Protein AF-A0A8W8ILX0-F1 (afdb_monomer_lite)

Radius of gyration: 25.98 Å; chains: 1; bounding box: 82×46×65 Å

Foldseek 3Di:
DDDDDDDDDDDDPPPDPPPLQLPFDPPDPQWTKGWAAFDDPQDRGQIWIWIWGHLDVVDTDTDIGGAVPSVLVSLLVVLLVLLVCVLVLVPPPQDLVCLVVSLVSNVVSLVVVCVVCVVPDDPLVVLNVQLCVLNPDPVLVVQSNVVSNDDRPDDRDPVNSVSSVVNSVSSVVNVCVRHRDDDDDDVVNVVVVVVVSVVVSVVCVVVVVVVVVCLQPDAACVVCCVVQPQWDWKWKAWLLVRDIDIHDLDDPVDPDCNVVSVVVVVVLVVLVVVVLVCVLQQHQWDWDDDPFKIKIKHKFKDFPQREGDDFPAGDGNPQFVFGDDSSRSVRVQSVCCRRCVPDDRPRMIMMMMITMGTRPDDPVSVVVSVVVVVVVVCVVVVNDGDPDPD

pLDDT: mean 79.93, std 17.2, range [23.55, 95.94]

Sequence (390 aa):
DMPSIQRSSSPLPKGEPIQPVSPVIRSSPDHIRQTAFLSTQLCNFYPYQLDFVQIFPGMVIVLLSEIPRANHASSLCQLLRLLTDLLSGQKSQVQRVQGHVLYDLINTLLVKLATAMKKAKGNIERILEDIRRRWDNAEFKSSLLSYLEQGAGTEIPPGAERSLTGLHRKVKELFLHLYLYPYDIPPAVSQAMTSICEKAKVKLFDYKDYLSVKSQRNIVMTSYLDAFPGLVHFIYIDRRTNQLTAPSLNITDEGENHDATQFLKDKIWNMTCWMYGKLAEGVTVATAREGDYHYSYFMWFTDYQGAPKQIQEAYQEGDVSIPPGILSGQFYSSLKRHCFPNCLPGSVNCYELIMMHVGLVNVQYIFTHRQMLAKQFFEASGDTQMNLVL

InterPro domains:
  IPR026053 BLOC-3 complex member HPS1 [PTHR12761] (27-380)
  IPR043970 FUZ/MON1/HPS1, third Longin domain [PF19038] (230-376)

Secondary structure (DSSP, 8-state):
---------PPP------------EEEETTEEEEEEEE--SS-TTEEEEEEEEEEETTEEEEEEEEPTTGGGHHHHHHHHHHHHHHHTT---S--HHHHHHHHHHHHHHHHHHHHHTTT--THHHHHHHHHHHHHT-HHHHHHHHHHHHS-TTPPPPHHHHHHHHHHHHHHHHHHIIIIIS--PPPHHHHHHHHHHHHHHHHHHGGGHHHHHHHHHHSSBTHHHHTTSTTEEEEEEEETTTTEEE--B-----STTSHHHHHHHHHHHHHHHHHHHHHHHTT-SEEEEEETTEEEEEEEEEEETT--EE--SS---TTTSSS--STT-THHHHHHHHHH-TTSPTTSEEEEEEEEEEETTS-HHHHHHHHHHHHHHHHHHHT--------

Structure (mmCIF, N/CA/C/O backbone):
data_AF-A0A8W8ILX0-F1
#
_entry.id   AF-A0A8W8ILX0-F1
#
loop_
_atom_site.group_PDB
_atom_site.id
_atom_site.type_symbol
_atom_site.label_atom_id
_atom_site.label_alt_id
_atom_site.label_comp_id
_atom_site.label_asym_id
_atom_site.label_entity_id
_atom_site.label_seq_id
_atom_site.pdbx_PDB_ins_code
_atom_site.Cartn_x
_atom_site.Cartn_y
_atom_site.Cartn_z
_atom_site.occupancy
_atom_site.B_iso_or_equiv
_atom_site.auth_seq_id
_atom_site.auth_comp_id
_atom_site.auth_asym_id
_atom_site.auth_atom_id
_atom_site.pdbx_PDB_model_num
ATOM 1 N N . ASP A 1 1 ? -49.178 11.437 -29.931 1.00 36.59 1 ASP A N 1
ATOM 2 C CA . ASP A 1 1 ? -47.709 11.419 -30.049 1.00 36.59 1 ASP A CA 1
ATOM 3 C C . ASP A 1 1 ? -47.086 12.519 -29.215 1.00 36.59 1 ASP A C 1
ATOM 5 O O . ASP A 1 1 ? -47.164 13.689 -29.564 1.00 36.59 1 ASP A O 1
ATOM 9 N N . MET A 1 2 ? -46.574 12.140 -28.042 1.00 24.56 2 MET A N 1
ATOM 10 C CA . MET A 1 2 ? -45.871 13.028 -27.114 1.00 24.56 2 MET A CA 1
ATOM 11 C C . MET A 1 2 ? -44.360 12.763 -27.169 1.00 24.56 2 MET A C 1
ATOM 13 O O . MET A 1 2 ? -43.961 11.613 -27.354 1.00 24.56 2 MET A O 1
ATOM 17 N N . PRO A 1 3 ? -43.517 13.797 -26.999 1.00 27.41 3 PRO A N 1
ATOM 18 C CA . PRO A 1 3 ? -42.076 13.691 -27.173 1.00 27.41 3 PRO A CA 1
ATOM 19 C C . PRO A 1 3 ? -41.409 13.108 -25.919 1.00 27.41 3 PRO A C 1
ATOM 21 O O . PRO A 1 3 ? -41.603 13.587 -24.801 1.00 27.41 3 PRO A O 1
ATOM 24 N N . SER A 1 4 ? -40.589 12.076 -26.106 1.00 26.98 4 SER A N 1
ATOM 25 C CA . SER A 1 4 ? -39.771 11.460 -25.060 1.00 26.98 4 SER A CA 1
ATOM 26 C C . SER A 1 4 ? -38.468 12.238 -24.854 1.00 26.98 4 SER A C 1
ATOM 28 O O . SER A 1 4 ? -37.566 12.220 -25.690 1.00 26.98 4 SER A O 1
ATOM 30 N N . ILE A 1 5 ? -38.394 12.914 -23.710 1.00 27.14 5 ILE A N 1
ATOM 31 C CA . ILE A 1 5 ? -37.255 13.667 -23.180 1.00 27.14 5 ILE A CA 1
ATOM 32 C C . ILE A 1 5 ? -36.115 12.699 -22.816 1.00 27.14 5 ILE A C 1
ATOM 34 O O . ILE A 1 5 ? -36.234 11.924 -21.866 1.00 27.14 5 ILE A O 1
ATOM 38 N N . GLN A 1 6 ? -34.988 12.766 -23.532 1.00 27.55 6 GLN A N 1
ATOM 39 C CA . GLN A 1 6 ? -33.720 12.187 -23.078 1.00 27.55 6 GLN A CA 1
ATOM 40 C C . GLN A 1 6 ? -33.167 13.047 -21.933 1.00 27.55 6 GLN A C 1
ATOM 42 O O . GLN A 1 6 ? -32.741 14.183 -22.135 1.00 27.55 6 GLN A O 1
ATOM 47 N N . ARG A 1 7 ? -33.189 12.512 -20.708 1.00 25.69 7 ARG A N 1
ATOM 48 C CA . ARG A 1 7 ? -32.508 13.115 -19.557 1.00 25.69 7 ARG A CA 1
ATOM 49 C C . ARG A 1 7 ? -31.000 12.920 -19.702 1.00 25.69 7 ARG A C 1
ATOM 51 O O . ARG A 1 7 ? -30.495 11.818 -19.516 1.00 25.69 7 ARG A O 1
ATOM 58 N N . SER A 1 8 ? -30.289 14.007 -19.975 1.00 24.98 8 SER A N 1
ATOM 59 C CA . SER A 1 8 ? -28.849 14.126 -19.758 1.00 24.98 8 SER A CA 1
ATOM 60 C C . SER A 1 8 ? -28.568 14.158 -18.251 1.00 24.98 8 SER A C 1
ATOM 62 O O . SER A 1 8 ? -28.707 15.198 -17.607 1.00 24.98 8 SER A O 1
ATOM 64 N N . SER A 1 9 ? -28.200 13.022 -17.660 1.00 26.00 9 SER A N 1
ATOM 65 C CA . SER A 1 9 ? -27.645 12.997 -16.306 1.00 26.00 9 SER A CA 1
ATOM 66 C C . SER A 1 9 ? -26.160 13.346 -16.375 1.00 26.00 9 SER A C 1
ATOM 68 O O . SER A 1 9 ? -25.320 12.495 -16.660 1.00 26.00 9 SER A O 1
ATOM 70 N N . SER A 1 10 ? -25.840 14.613 -16.127 1.00 23.55 10 SER A N 1
ATOM 71 C CA . SER A 1 10 ? -24.492 15.047 -15.763 1.00 23.55 10 SER A CA 1
ATOM 72 C C . SER A 1 10 ? -24.034 14.284 -14.510 1.00 23.55 10 SER A C 1
ATOM 74 O O . SER A 1 10 ? -24.750 14.330 -13.504 1.00 23.55 10 SER A O 1
ATOM 76 N N . PRO A 1 11 ? -22.882 13.592 -14.515 1.00 27.67 11 PRO A N 1
ATOM 77 C CA . PRO A 1 11 ? -22.354 13.020 -13.289 1.00 27.67 11 PRO A CA 1
ATOM 78 C C . PRO A 1 11 ? -21.883 14.164 -12.385 1.00 27.67 11 PRO A C 1
ATOM 80 O O . PRO A 1 11 ? -21.065 14.993 -12.782 1.00 27.67 11 PRO A O 1
ATOM 83 N N . LEU A 1 12 ? -22.435 14.215 -11.171 1.00 26.41 12 LEU A N 1
ATOM 84 C CA . LEU A 1 12 ? -21.893 15.008 -10.068 1.00 26.41 12 LEU A CA 1
ATOM 85 C C . LEU A 1 12 ? -20.387 14.721 -9.930 1.00 26.41 12 LEU A C 1
ATOM 87 O O . LEU A 1 12 ? -19.988 13.562 -10.099 1.00 26.41 12 LEU A O 1
ATOM 91 N N . PRO A 1 13 ? -19.550 15.721 -9.599 1.00 26.25 13 PRO A N 1
ATOM 92 C CA . PRO A 1 13 ? -18.150 15.468 -9.306 1.00 26.25 13 PRO A CA 1
ATOM 93 C C . PRO A 1 13 ? -18.093 14.546 -8.086 1.00 26.25 13 PRO A C 1
ATOM 95 O O . PRO A 1 13 ? -18.409 14.950 -6.966 1.00 26.25 13 PRO A O 1
ATOM 98 N N . LYS A 1 14 ? -17.748 13.274 -8.314 1.00 30.78 14 LYS A N 1
ATOM 99 C CA . LYS A 1 14 ? -17.349 12.365 -7.243 1.00 30.78 14 LYS A CA 1
ATOM 100 C C . LYS A 1 14 ? -16.154 13.033 -6.572 1.00 30.78 14 LYS A C 1
ATOM 102 O O . LYS A 1 14 ? -15.151 13.275 -7.240 1.00 30.78 14 LYS A O 1
ATOM 107 N N . GLY A 1 15 ? -16.313 13.409 -5.303 1.00 28.80 15 GLY A N 1
ATOM 108 C CA . GLY A 1 15 ? -15.232 13.986 -4.515 1.00 28.80 15 GLY A CA 1
ATOM 109 C C . GLY A 1 15 ? -13.991 13.115 -4.647 1.00 28.80 15 GLY A C 1
ATOM 110 O O . GLY A 1 15 ? -14.102 11.886 -4.651 1.00 28.80 15 GLY A O 1
ATOM 111 N N . GLU A 1 16 ? -12.836 13.754 -4.818 1.00 26.38 16 GLU A N 1
ATOM 112 C CA . GLU A 1 16 ? -11.556 13.058 -4.838 1.00 26.38 16 GLU A CA 1
ATOM 113 C C . GLU A 1 16 ? -11.496 12.107 -3.636 1.00 26.38 16 GLU A C 1
ATOM 115 O O . GLU A 1 16 ? -11.811 12.524 -2.513 1.00 26.38 16 GLU A O 1
ATOM 120 N N . PRO A 1 17 ? -11.137 10.826 -3.832 1.00 29.30 17 PRO A N 1
ATOM 121 C CA . PRO A 1 17 ? -10.876 9.958 -2.704 1.00 29.30 17 PRO A CA 1
ATOM 122 C C . PRO A 1 17 ? -9.738 10.601 -1.915 1.00 29.30 17 PRO A C 1
ATOM 124 O O . PRO A 1 17 ? -8.612 10.696 -2.403 1.00 29.30 17 PRO A O 1
ATOM 127 N N . ILE A 1 18 ? -10.049 11.084 -0.709 1.00 31.19 18 ILE A N 1
ATOM 128 C CA . ILE A 1 18 ? -9.060 11.578 0.245 1.00 31.19 18 ILE A CA 1
ATOM 129 C C . ILE A 1 18 ? -8.119 10.405 0.506 1.00 31.19 18 ILE A C 1
ATOM 131 O O . ILE A 1 18 ? -8.436 9.495 1.275 1.00 31.19 18 ILE A O 1
ATOM 135 N N . GLN A 1 19 ? -6.981 10.397 -0.182 1.00 33.22 19 GLN A N 1
ATOM 136 C CA . GLN A 1 19 ? -5.931 9.430 0.066 1.00 33.22 19 GLN A CA 1
ATOM 137 C C . GLN A 1 19 ? -5.457 9.642 1.508 1.00 33.22 19 GLN A C 1
ATOM 139 O O . GLN A 1 19 ? -5.084 10.764 1.865 1.00 33.22 19 GLN A O 1
ATOM 144 N N . PRO A 1 20 ? -5.428 8.604 2.361 1.00 31.27 20 PRO A N 1
ATOM 145 C CA . PRO A 1 20 ? -4.656 8.663 3.586 1.00 31.27 20 PRO A CA 1
ATOM 146 C C . PRO A 1 20 ? -3.179 8.599 3.186 1.00 31.27 20 PRO A C 1
ATOM 148 O O . PRO A 1 20 ? -2.541 7.551 3.241 1.00 31.27 20 PRO A O 1
ATOM 151 N N . VAL A 1 21 ? -2.636 9.720 2.717 1.00 39.38 21 VAL A N 1
ATOM 152 C CA . VAL A 1 21 ? -1.199 9.866 2.527 1.00 39.38 21 VAL A CA 1
ATOM 153 C C . VAL A 1 21 ? -0.616 9.931 3.933 1.00 39.38 21 VAL A C 1
ATOM 155 O O . VAL A 1 21 ? -0.801 10.924 4.637 1.00 39.38 21 VAL A O 1
ATOM 158 N N . SER A 1 22 ? 0.047 8.859 4.381 1.00 42.22 22 SER A N 1
ATOM 159 C CA . SER A 1 22 ? 0.985 8.964 5.504 1.00 42.22 22 SER A CA 1
ATOM 160 C C . SER A 1 22 ? 1.888 10.161 5.198 1.00 42.22 22 SER A C 1
ATOM 162 O O . SER A 1 22 ? 2.511 10.146 4.132 1.00 42.22 22 SER A O 1
ATOM 164 N N . PRO A 1 23 ? 1.946 11.204 6.045 1.00 47.38 23 PRO A N 1
ATOM 165 C CA . PRO A 1 23 ? 2.722 12.391 5.729 1.00 47.38 23 PRO A CA 1
ATOM 166 C C . PRO A 1 23 ? 4.166 11.966 5.478 1.00 47.38 23 PRO A C 1
ATOM 168 O O . PRO A 1 23 ? 4.814 11.383 6.347 1.00 47.38 23 PRO A O 1
ATOM 171 N N . VAL A 1 24 ? 4.654 12.209 4.262 1.00 57.47 24 VAL A N 1
ATOM 172 C CA . VAL A 1 24 ? 6.070 12.044 3.955 1.00 57.47 24 VAL A CA 1
ATOM 173 C C . VAL A 1 24 ? 6.783 13.172 4.682 1.00 57.47 24 VAL A C 1
ATOM 175 O O . VAL A 1 24 ? 6.690 14.335 4.290 1.00 57.47 24 VAL A O 1
ATOM 178 N N . ILE A 1 25 ? 7.454 12.839 5.778 1.00 58.44 25 ILE A N 1
ATOM 179 C CA . ILE A 1 25 ? 8.213 13.819 6.547 1.00 58.44 25 ILE A CA 1
ATOM 180 C C . ILE A 1 25 ? 9.609 13.849 5.934 1.00 58.44 25 ILE A C 1
ATOM 182 O O . ILE A 1 25 ? 10.371 12.888 6.045 1.00 58.44 25 ILE A O 1
ATOM 186 N N . ARG A 1 26 ? 9.940 14.945 5.250 1.00 54.94 26 ARG A N 1
ATOM 187 C CA . ARG A 1 26 ? 11.317 15.216 4.828 1.00 54.94 26 ARG A CA 1
ATOM 188 C C . ARG A 1 26 ? 12.055 15.832 6.011 1.00 54.94 26 ARG A C 1
ATOM 190 O O . ARG A 1 26 ? 11.792 16.976 6.366 1.00 54.94 26 ARG A O 1
ATOM 197 N N . SER A 1 27 ? 12.937 15.064 6.641 1.00 57.72 27 SER A N 1
ATOM 198 C CA . SER A 1 27 ? 13.832 15.553 7.699 1.00 57.72 27 SER A CA 1
ATOM 199 C C . SER A 1 27 ? 15.049 16.274 7.111 1.00 57.72 27 SER A C 1
ATOM 201 O O . SER A 1 27 ? 15.563 17.205 7.725 1.00 57.72 27 SER A O 1
ATOM 203 N N . SER A 1 28 ? 15.493 15.876 5.916 1.00 62.16 28 SER A N 1
ATOM 204 C CA . SER A 1 28 ? 16.558 16.518 5.136 1.00 62.16 28 SER A CA 1
ATOM 205 C C . SER A 1 28 ? 16.405 16.149 3.643 1.00 62.16 28 SER A C 1
ATOM 207 O O . SER A 1 28 ? 15.599 15.270 3.327 1.00 62.16 28 SER A O 1
ATOM 209 N N . PRO A 1 29 ? 17.124 16.789 2.697 1.00 62.34 29 PRO A N 1
ATOM 210 C CA . PRO A 1 29 ? 17.085 16.385 1.284 1.00 62.34 29 PRO A CA 1
ATOM 211 C C . PRO A 1 29 ? 17.494 14.919 1.058 1.00 62.34 29 PRO A C 1
ATOM 213 O O . PRO A 1 29 ? 16.944 14.275 0.170 1.00 62.34 29 PRO A O 1
ATOM 216 N N . ASP A 1 30 ? 18.368 14.379 1.912 1.00 71.56 30 ASP A N 1
ATOM 217 C CA . ASP A 1 30 ? 18.897 13.013 1.809 1.00 71.56 30 ASP A CA 1
ATOM 218 C C . ASP A 1 30 ? 18.167 12.000 2.707 1.00 71.56 30 ASP A C 1
ATOM 220 O O . ASP A 1 30 ? 18.534 10.823 2.739 1.00 71.56 30 ASP A O 1
ATOM 224 N N . HIS A 1 31 ? 17.162 12.436 3.475 1.00 82.75 31 HIS A N 1
ATOM 225 C CA . HIS A 1 31 ? 16.436 11.588 4.419 1.00 82.75 31 HIS A CA 1
ATOM 226 C C . HIS A 1 31 ? 14.928 11.787 4.284 1.00 82.75 31 HIS A C 1
ATOM 228 O O . HIS A 1 31 ? 14.357 12.808 4.677 1.00 82.75 31 HIS A O 1
ATOM 234 N N . ILE A 1 32 ? 14.277 10.761 3.740 1.00 84.19 32 ILE A N 1
ATOM 235 C CA . ILE A 1 32 ? 12.824 10.686 3.630 1.00 84.19 32 ILE A CA 1
ATOM 236 C C . ILE A 1 32 ? 12.306 9.686 4.650 1.00 84.19 32 ILE A C 1
ATOM 238 O O . ILE A 1 32 ? 12.817 8.572 4.778 1.00 84.19 32 ILE A O 1
ATOM 242 N N . ARG A 1 33 ? 11.248 10.075 5.351 1.00 82.38 33 ARG A N 1
ATOM 243 C CA . ARG A 1 33 ? 10.596 9.240 6.343 1.00 82.38 33 ARG A CA 1
ATOM 244 C C . ARG A 1 33 ? 9.146 8.967 5.973 1.00 82.38 33 ARG A C 1
ATOM 246 O O . ARG A 1 33 ? 8.395 9.893 5.670 1.00 82.38 33 ARG A O 1
ATOM 253 N N . GLN A 1 34 ? 8.743 7.700 6.062 1.00 84.75 34 GLN A N 1
ATOM 254 C CA . GLN A 1 34 ? 7.381 7.276 5.751 1.00 84.75 34 GLN A CA 1
ATOM 255 C C . GLN A 1 34 ? 6.894 6.156 6.674 1.00 84.75 34 GLN A C 1
ATOM 257 O O . GLN A 1 34 ? 7.594 5.173 6.903 1.00 84.75 34 GLN A O 1
ATOM 262 N N . THR A 1 35 ? 5.670 6.284 7.184 1.00 85.88 35 THR A N 1
ATOM 263 C CA . THR A 1 35 ? 5.011 5.193 7.912 1.00 85.88 35 THR A CA 1
ATOM 264 C C . THR A 1 35 ? 4.394 4.198 6.937 1.00 85.88 35 THR A C 1
ATOM 266 O O . THR A 1 35 ? 3.617 4.592 6.062 1.00 85.88 35 THR A O 1
ATOM 269 N N . ALA A 1 36 ? 4.681 2.912 7.135 1.00 85.69 36 ALA A N 1
ATOM 270 C CA . ALA A 1 36 ? 4.069 1.806 6.408 1.00 85.69 36 ALA A CA 1
ATOM 271 C C . ALA A 1 36 ? 3.395 0.821 7.372 1.00 85.69 36 ALA A C 1
ATOM 273 O O . ALA A 1 36 ? 3.877 0.583 8.477 1.00 85.69 36 ALA A O 1
ATOM 274 N N . PHE A 1 37 ? 2.289 0.219 6.937 1.00 84.75 37 PHE A N 1
ATOM 275 C CA . PHE A 1 37 ? 1.614 -0.843 7.679 1.00 84.75 37 PHE A CA 1
ATOM 276 C C . PHE A 1 37 ? 1.856 -2.163 6.965 1.00 84.75 37 PHE A C 1
ATOM 278 O O . PHE A 1 37 ? 1.446 -2.334 5.819 1.00 84.75 37 PHE A O 1
ATOM 285 N N . LEU A 1 38 ? 2.543 -3.079 7.639 1.00 82.75 38 LEU A N 1
ATOM 286 C CA . LEU A 1 38 ? 2.859 -4.396 7.103 1.00 82.75 38 LEU A CA 1
ATOM 287 C C . LEU A 1 38 ? 1.972 -5.448 7.762 1.00 82.75 38 LEU A C 1
ATOM 289 O O . LEU A 1 38 ? 1.650 -5.367 8.950 1.00 82.75 38 LEU A O 1
ATOM 293 N N . SER A 1 39 ? 1.593 -6.458 6.986 1.00 77.81 39 SER A N 1
ATOM 294 C CA . SER A 1 39 ? 0.899 -7.621 7.524 1.00 77.81 39 SER A CA 1
ATOM 295 C C . SER A 1 39 ? 1.901 -8.546 8.215 1.00 77.81 39 SER A C 1
ATOM 297 O O . SER A 1 39 ? 2.906 -8.947 7.633 1.00 77.81 39 SER A O 1
ATOM 299 N N . THR A 1 40 ? 1.609 -8.893 9.463 1.00 79.44 40 THR A N 1
ATOM 300 C CA . THR A 1 40 ? 2.315 -9.903 10.254 1.00 79.44 40 THR A CA 1
ATOM 301 C C . THR A 1 40 ? 1.344 -11.020 10.631 1.00 79.44 40 THR A C 1
ATOM 303 O O . THR A 1 40 ? 0.133 -10.893 10.453 1.00 79.44 40 THR A O 1
ATOM 306 N N . GLN A 1 41 ? 1.853 -12.109 11.212 1.00 74.50 41 GLN A N 1
ATOM 307 C CA . GLN A 1 41 ? 1.007 -13.200 11.718 1.00 74.50 41 GLN A CA 1
ATOM 308 C C . GLN A 1 41 ? -0.005 -12.735 12.783 1.00 74.50 41 GLN A C 1
ATOM 310 O O . GLN A 1 41 ? -1.025 -13.385 12.987 1.00 74.50 41 GLN A O 1
ATOM 315 N N . LEU A 1 42 ? 0.275 -11.619 13.466 1.00 70.56 42 LEU A N 1
ATOM 316 C CA . LEU A 1 42 ? -0.516 -11.116 14.592 1.00 70.56 42 LEU A CA 1
ATOM 317 C C . LEU A 1 42 ? -1.415 -9.925 14.225 1.00 70.56 42 LEU A C 1
ATOM 319 O O . LEU A 1 42 ? -2.351 -9.619 14.963 1.00 70.56 42 LEU A O 1
ATOM 323 N N . CYS A 1 43 ? -1.117 -9.207 13.138 1.00 77.75 43 CYS A N 1
ATOM 324 C CA . CYS A 1 43 ? -1.845 -8.004 12.742 1.00 77.75 43 CYS A CA 1
ATOM 325 C C . CYS A 1 43 ? -1.731 -7.756 11.235 1.00 77.75 43 CYS A C 1
ATOM 327 O O . CYS A 1 43 ? -0.629 -7.728 10.698 1.00 77.75 43 CYS A O 1
ATOM 329 N N . ASN A 1 44 ? -2.847 -7.463 10.564 1.00 76.06 44 ASN A N 1
ATOM 330 C CA . ASN A 1 44 ? -2.823 -7.053 9.153 1.00 76.06 44 ASN A CA 1
ATOM 331 C C . ASN A 1 44 ? -2.267 -5.635 8.944 1.00 76.06 44 ASN A C 1
ATOM 333 O O . ASN A 1 44 ? -1.828 -5.316 7.845 1.00 76.06 44 ASN A O 1
ATOM 337 N N . PHE A 1 45 ? -2.266 -4.810 9.992 1.00 82.00 45 PHE A N 1
ATOM 338 C CA . PHE A 1 45 ? -1.827 -3.417 9.955 1.00 82.00 45 PHE A CA 1
ATOM 339 C C . PHE A 1 45 ? -0.793 -3.151 11.056 1.00 82.00 45 PHE A C 1
ATOM 341 O O . PHE A 1 45 ? -1.027 -2.358 11.968 1.00 82.00 45 PHE A O 1
ATOM 348 N N . TYR A 1 46 ? 0.335 -3.863 11.030 1.00 87.19 46 TYR A N 1
ATOM 349 C CA . TYR A 1 46 ? 1.412 -3.633 11.992 1.00 87.19 46 TYR A CA 1
ATOM 350 C C . TYR A 1 46 ? 2.253 -2.413 11.565 1.00 87.19 46 TYR A C 1
ATOM 352 O O . TYR A 1 46 ? 2.744 -2.393 10.435 1.00 87.19 46 TYR A O 1
ATOM 360 N N . PRO A 1 47 ? 2.407 -1.386 12.418 1.00 90.00 47 PRO A N 1
ATOM 361 C CA . PRO A 1 47 ? 3.018 -0.119 12.032 1.00 90.00 47 PRO A CA 1
ATOM 362 C C . PRO A 1 47 ? 4.549 -0.183 12.068 1.00 90.00 47 PRO A C 1
ATOM 364 O O . PRO A 1 47 ? 5.157 -0.477 13.100 1.00 90.00 47 PRO A O 1
ATOM 367 N N . TYR A 1 48 ? 5.163 0.167 10.944 1.00 88.00 48 TYR A N 1
ATOM 368 C CA . TYR A 1 48 ? 6.601 0.304 10.775 1.00 88.00 48 TYR A CA 1
ATOM 369 C C . TYR A 1 48 ? 6.967 1.699 10.277 1.00 88.00 48 TYR A C 1
ATOM 371 O O . TYR A 1 48 ? 6.246 2.326 9.498 1.00 88.00 48 TYR A O 1
ATOM 379 N N . GLN A 1 49 ? 8.137 2.156 10.697 1.00 87.69 49 GLN A N 1
ATOM 380 C CA . GLN A 1 49 ? 8.786 3.347 10.195 1.00 87.69 49 GLN A CA 1
ATOM 381 C C . GLN A 1 49 ? 9.802 2.942 9.127 1.00 87.69 49 GLN A C 1
ATOM 383 O O . GLN A 1 49 ? 10.734 2.182 9.403 1.00 87.69 49 GLN A O 1
ATOM 388 N N . LEU A 1 50 ? 9.608 3.456 7.913 1.00 88.88 50 LEU A N 1
ATOM 389 C CA . LEU A 1 50 ? 10.592 3.415 6.841 1.00 88.88 50 LEU A CA 1
ATOM 390 C C . LEU A 1 50 ? 11.412 4.701 6.868 1.00 88.88 50 LEU A C 1
ATOM 392 O O . LEU A 1 50 ? 10.851 5.803 6.837 1.00 88.88 50 LEU A O 1
ATOM 396 N N . ASP A 1 51 ? 12.728 4.546 6.902 1.00 87.56 51 ASP A N 1
ATOM 397 C CA . ASP A 1 51 ? 13.693 5.624 6.758 1.00 87.56 51 ASP A CA 1
ATOM 398 C C . ASP A 1 51 ? 14.538 5.373 5.508 1.00 87.56 51 ASP A C 1
ATOM 400 O O . ASP A 1 51 ? 15.311 4.419 5.437 1.00 87.56 51 ASP A O 1
ATOM 404 N N . PHE A 1 52 ? 14.370 6.240 4.518 1.00 88.94 52 PHE A N 1
ATOM 405 C CA . PHE A 1 52 ? 15.104 6.233 3.263 1.00 88.94 52 PHE A CA 1
ATOM 406 C C . PHE A 1 52 ? 16.249 7.229 3.386 1.00 88.94 52 PHE A C 1
ATOM 408 O O . PHE A 1 52 ? 16.009 8.435 3.422 1.00 88.94 52 PHE A O 1
ATOM 415 N N . VAL A 1 53 ? 17.478 6.730 3.482 1.00 89.06 53 VAL A N 1
ATOM 416 C CA . VAL A 1 53 ? 18.677 7.555 3.636 1.00 89.06 53 VAL A CA 1
ATOM 417 C C . VAL A 1 53 ? 19.566 7.385 2.416 1.00 89.06 53 VAL A C 1
ATOM 419 O O . VAL A 1 53 ? 20.063 6.290 2.140 1.00 89.06 53 VAL A O 1
ATOM 422 N N . GLN A 1 54 ? 19.779 8.471 1.682 1.00 87.88 54 GLN A N 1
ATOM 423 C CA . GLN A 1 54 ? 20.687 8.483 0.548 1.00 87.88 54 GLN A CA 1
ATOM 424 C C . GLN A 1 54 ? 22.138 8.443 1.041 1.00 87.88 54 GLN A C 1
ATOM 426 O O . GLN A 1 54 ? 22.589 9.293 1.810 1.00 87.88 54 GLN A O 1
ATOM 431 N N . ILE A 1 55 ? 22.880 7.419 0.616 1.00 89.69 55 ILE A N 1
ATOM 432 C CA . ILE A 1 55 ? 24.287 7.242 0.996 1.00 89.69 55 ILE A CA 1
ATOM 433 C C . ILE A 1 55 ? 25.259 7.694 -0.097 1.00 89.69 55 ILE A C 1
ATOM 435 O O . ILE A 1 55 ? 26.324 8.215 0.226 1.00 89.69 55 ILE A O 1
ATOM 439 N N . PHE A 1 56 ? 24.868 7.537 -1.362 1.00 85.38 56 PHE A N 1
ATOM 440 C CA . PHE A 1 56 ? 25.559 8.017 -2.560 1.00 85.38 56 PHE A CA 1
ATOM 441 C C . PHE A 1 56 ? 24.501 8.432 -3.603 1.00 85.38 56 PHE A C 1
ATOM 443 O O . PHE A 1 56 ? 23.338 8.035 -3.468 1.00 85.38 56 PHE A O 1
ATOM 450 N N . PRO A 1 57 ? 24.845 9.207 -4.647 1.00 81.38 57 PRO A N 1
ATOM 451 C CA . PRO A 1 57 ? 23.948 9.458 -5.779 1.00 81.38 57 PRO A CA 1
ATOM 452 C C . PRO A 1 57 ? 23.348 8.157 -6.334 1.00 81.38 57 PRO A C 1
ATOM 454 O O . PRO A 1 57 ? 24.073 7.210 -6.630 1.00 81.38 57 PRO A O 1
ATOM 457 N N . GLY A 1 58 ? 22.015 8.074 -6.390 1.00 76.06 58 GLY A N 1
ATOM 458 C CA . GLY A 1 58 ? 21.299 6.880 -6.861 1.00 76.06 58 GLY A CA 1
ATOM 459 C C . GLY A 1 58 ? 21.332 5.660 -5.926 1.00 76.06 58 GLY A C 1
ATOM 460 O O . GLY A 1 58 ? 20.797 4.613 -6.287 1.00 76.06 58 GLY A O 1
ATOM 461 N N . MET A 1 59 ? 21.918 5.767 -4.727 1.00 82.94 59 MET A N 1
ATOM 462 C CA . MET A 1 59 ? 21.991 4.678 -3.748 1.00 82.94 59 MET A CA 1
ATOM 463 C C . MET A 1 59 ? 21.327 5.079 -2.433 1.00 82.94 59 MET A C 1
ATOM 465 O O . MET A 1 59 ? 21.823 5.934 -1.692 1.00 82.94 59 MET A O 1
ATOM 469 N N . VAL A 1 60 ? 20.222 4.408 -2.121 1.00 88.31 60 VAL A N 1
ATOM 470 C CA . VAL A 1 60 ? 19.414 4.662 -0.927 1.00 88.31 60 VAL A CA 1
ATOM 471 C C . VAL A 1 60 ? 19.410 3.422 -0.046 1.00 88.31 60 VAL A C 1
ATOM 473 O O . VAL A 1 60 ? 19.149 2.315 -0.514 1.00 88.31 60 VAL A O 1
ATOM 476 N N . ILE A 1 61 ? 19.679 3.612 1.241 1.00 89.44 61 ILE A N 1
ATOM 477 C CA . ILE A 1 61 ? 19.424 2.600 2.261 1.00 89.44 61 ILE A CA 1
ATOM 478 C C . ILE A 1 61 ? 18.006 2.797 2.770 1.00 89.44 61 ILE A C 1
ATOM 480 O O . ILE A 1 61 ? 17.635 3.898 3.169 1.00 89.44 61 ILE A O 1
ATOM 484 N N . VAL A 1 62 ? 17.239 1.712 2.793 1.00 90.38 62 VAL A N 1
ATOM 485 C CA . VAL A 1 62 ? 15.916 1.678 3.412 1.00 90.38 62 VAL A CA 1
ATOM 486 C C . VAL A 1 62 ? 16.033 0.943 4.738 1.00 90.38 62 VAL A C 1
ATOM 488 O O . VAL A 1 62 ? 16.315 -0.255 4.769 1.00 90.38 62 VAL A O 1
ATOM 491 N N . LEU A 1 63 ? 15.844 1.663 5.838 1.00 88.88 63 LEU A N 1
ATOM 492 C CA . LEU A 1 63 ? 15.795 1.094 7.178 1.00 88.88 63 LEU A CA 1
ATOM 493 C C . LEU A 1 63 ? 14.336 0.896 7.577 1.00 88.88 63 LEU A C 1
ATOM 495 O O . LEU A 1 63 ? 13.533 1.823 7.505 1.00 88.88 63 LEU A O 1
ATOM 499 N N . LEU A 1 64 ? 14.008 -0.319 8.006 1.00 88.44 64 LEU A N 1
ATOM 500 C CA . LEU A 1 64 ? 12.696 -0.682 8.528 1.00 88.44 64 LEU A CA 1
ATOM 501 C C . LEU A 1 64 ? 12.804 -0.830 10.047 1.00 88.44 64 LEU A C 1
ATOM 503 O O . LEU A 1 64 ? 13.563 -1.669 10.531 1.00 88.44 64 LEU A O 1
ATOM 507 N N . SER A 1 65 ? 12.048 -0.033 10.799 1.00 87.06 65 SER A N 1
ATOM 508 C CA . SER A 1 65 ? 12.014 -0.105 12.264 1.00 87.06 65 SER A CA 1
ATOM 509 C C . SER A 1 65 ? 10.584 -0.155 12.796 1.00 87.06 65 SER A C 1
ATOM 511 O O . SER A 1 65 ? 9.668 0.409 12.204 1.00 87.06 65 SER A O 1
ATOM 513 N N . GLU A 1 66 ? 10.362 -0.869 13.899 1.00 88.25 66 GLU A N 1
ATOM 514 C CA . GLU A 1 66 ? 9.043 -0.911 14.535 1.00 88.25 66 GLU A CA 1
ATOM 515 C C . GLU A 1 66 ? 8.726 0.426 15.207 1.00 88.25 66 GLU A C 1
ATOM 517 O O . GLU A 1 66 ? 9.546 0.981 15.943 1.00 88.25 66 GLU A O 1
ATOM 522 N N . ILE A 1 67 ? 7.512 0.933 14.984 1.00 87.31 67 ILE A N 1
ATOM 523 C CA . ILE A 1 67 ? 7.053 2.158 15.644 1.00 87.31 67 ILE A CA 1
ATOM 524 C C . ILE A 1 67 ? 6.867 1.876 17.146 1.00 87.31 67 ILE A C 1
ATOM 526 O O . ILE A 1 67 ? 6.428 0.783 17.527 1.00 87.31 67 ILE A O 1
ATOM 530 N N . PRO A 1 68 ? 7.166 2.835 18.045 1.00 84.38 68 PRO A N 1
ATOM 531 C CA . PRO A 1 68 ? 6.885 2.666 19.462 1.00 84.38 68 PRO A CA 1
ATOM 532 C C . PRO A 1 68 ? 5.440 2.214 19.697 1.00 84.38 68 PRO A C 1
ATOM 534 O O . PRO A 1 68 ? 4.497 2.824 19.199 1.00 84.38 68 PRO A O 1
ATOM 537 N N . ARG A 1 69 ? 5.263 1.158 20.502 1.00 86.75 69 ARG A N 1
ATOM 538 C CA . ARG A 1 69 ? 3.945 0.580 20.837 1.00 86.75 69 ARG A CA 1
ATOM 539 C C . ARG A 1 69 ? 3.228 -0.082 19.646 1.00 86.75 69 ARG A C 1
ATOM 541 O O . ARG A 1 69 ? 2.001 -0.221 19.671 1.00 86.75 69 ARG A O 1
ATOM 548 N N . ALA A 1 70 ? 3.962 -0.514 18.618 1.00 87.69 70 ALA A N 1
ATOM 549 C CA . ALA A 1 70 ? 3.416 -1.262 17.481 1.00 87.69 70 ALA A CA 1
ATOM 550 C C . ALA A 1 70 ? 2.717 -2.571 17.893 1.00 87.69 70 ALA A C 1
ATOM 552 O O . ALA A 1 70 ? 1.684 -2.933 17.334 1.00 87.69 70 ALA A O 1
ATOM 553 N N . ASN A 1 71 ? 3.192 -3.215 18.961 1.00 87.94 71 ASN A N 1
ATOM 554 C CA . ASN A 1 71 ? 2.591 -4.403 19.575 1.00 87.94 71 ASN A CA 1
ATOM 555 C C . ASN A 1 71 ? 1.119 -4.228 20.019 1.00 87.94 71 ASN A C 1
ATOM 557 O O . ASN A 1 71 ? 0.428 -5.219 20.256 1.00 87.94 71 ASN A O 1
ATOM 561 N N . HIS A 1 72 ? 0.624 -2.991 20.138 1.00 89.94 72 HIS A N 1
ATOM 562 C CA . HIS A 1 72 ? -0.770 -2.688 20.480 1.00 89.94 72 HIS A CA 1
ATOM 563 C C . HIS A 1 72 ? -1.665 -2.392 19.269 1.00 89.94 72 HIS A C 1
ATOM 565 O O . HIS A 1 72 ? -2.880 -2.255 19.439 1.00 89.94 72 HIS A O 1
ATOM 571 N N . ALA A 1 73 ? -1.105 -2.355 18.057 1.00 90.81 73 ALA A N 1
ATOM 572 C CA . ALA A 1 73 ? -1.862 -2.098 16.838 1.00 90.81 73 ALA A CA 1
ATOM 573 C C . ALA A 1 73 ? -2.934 -3.168 16.594 1.00 90.81 73 ALA A C 1
ATOM 575 O O . ALA A 1 73 ? -4.055 -2.823 16.239 1.00 90.81 73 ALA A O 1
ATOM 576 N N . SER A 1 74 ? -2.643 -4.444 16.879 1.00 89.25 74 SER A N 1
ATOM 577 C CA . SER A 1 74 ? -3.624 -5.533 16.743 1.00 89.25 74 SER A CA 1
ATOM 578 C C . SER A 1 74 ? -4.859 -5.312 17.615 1.00 89.25 74 SER A C 1
ATOM 580 O O . SER A 1 74 ? -5.980 -5.382 17.116 1.00 89.25 74 SER A O 1
ATOM 582 N N . SER A 1 75 ? -4.665 -4.960 18.891 1.00 91.81 75 SER A N 1
ATOM 583 C CA . SER A 1 75 ? -5.761 -4.645 19.812 1.00 91.81 75 SER A CA 1
ATOM 584 C C . SER A 1 75 ? -6.590 -3.449 19.330 1.0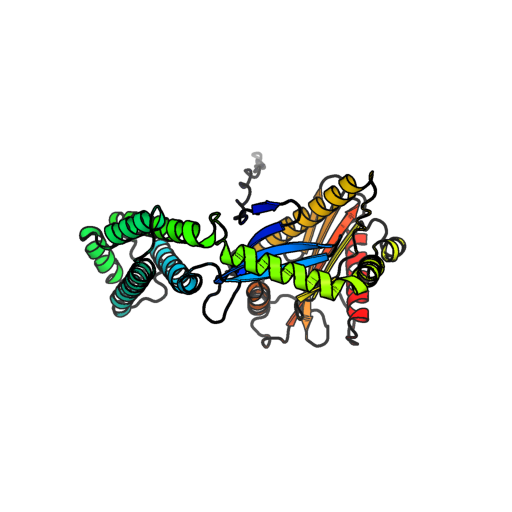0 91.81 75 SER A C 1
ATOM 586 O O . SER A 1 75 ? -7.814 -3.476 19.434 1.00 91.81 75 SER A O 1
ATOM 588 N N . LEU A 1 76 ? -5.942 -2.400 18.807 1.00 92.69 76 LEU A N 1
ATOM 589 C CA . LEU A 1 76 ? -6.628 -1.210 18.290 1.00 92.69 76 LEU A CA 1
ATOM 590 C C . LEU A 1 76 ? -7.421 -1.511 17.016 1.00 92.69 76 LEU A C 1
ATOM 592 O O . LEU A 1 76 ? -8.580 -1.119 16.921 1.00 92.69 76 LEU A O 1
ATOM 596 N N . CYS A 1 77 ? -6.829 -2.231 16.062 1.00 89.31 77 CYS A N 1
ATOM 597 C CA . CYS A 1 77 ? -7.506 -2.643 14.835 1.00 89.31 77 CYS A CA 1
ATOM 598 C C . CYS A 1 77 ? -8.689 -3.568 15.132 1.00 89.31 77 CYS A C 1
ATOM 600 O O . CYS A 1 77 ? -9.760 -3.390 14.556 1.00 89.31 77 CYS A O 1
ATOM 602 N N . GLN A 1 78 ? -8.524 -4.520 16.057 1.00 89.00 78 GLN A N 1
ATOM 603 C CA . GLN A 1 78 ? -9.611 -5.393 16.493 1.00 89.00 78 GLN A CA 1
ATOM 604 C C . GLN A 1 78 ? -10.739 -4.584 17.139 1.00 89.00 78 GLN A C 1
ATOM 606 O O . GLN A 1 78 ? -11.895 -4.762 16.773 1.00 89.00 78 GLN A O 1
ATOM 611 N N . LEU A 1 79 ? -10.414 -3.658 18.044 1.00 92.06 79 LEU A N 1
ATOM 612 C CA . LEU A 1 79 ? -11.404 -2.793 18.682 1.00 92.06 79 LEU A CA 1
ATOM 613 C C . LEU A 1 79 ? -12.158 -1.929 17.658 1.00 92.06 79 LEU A C 1
ATOM 615 O O . LEU A 1 79 ? -13.381 -1.858 17.704 1.00 92.06 79 LEU A O 1
ATOM 619 N N . LEU A 1 80 ? -11.450 -1.308 16.711 1.00 91.94 80 LEU A N 1
ATOM 620 C CA . LEU A 1 80 ? -12.061 -0.511 15.640 1.00 91.94 80 LEU A CA 1
ATOM 621 C C . LEU A 1 80 ? -13.010 -1.340 14.773 1.00 91.94 80 LEU A C 1
ATOM 623 O O . LEU A 1 80 ? -14.111 -0.878 14.469 1.00 91.94 80 LEU A O 1
ATOM 627 N N . ARG A 1 81 ? -12.606 -2.565 14.418 1.00 87.19 81 ARG A N 1
ATOM 628 C CA . ARG A 1 81 ? -13.442 -3.497 13.659 1.00 87.19 81 ARG A CA 1
ATOM 629 C C . ARG A 1 81 ? -14.713 -3.851 14.424 1.00 87.19 81 ARG A C 1
ATOM 631 O O . ARG A 1 81 ? -15.791 -3.648 13.890 1.00 87.19 81 ARG A O 1
ATOM 638 N N . LEU A 1 82 ? -14.601 -4.267 15.688 1.00 89.00 82 LEU A N 1
ATOM 639 C CA . LEU A 1 82 ? -15.769 -4.602 16.515 1.00 89.00 82 LEU A CA 1
ATOM 640 C C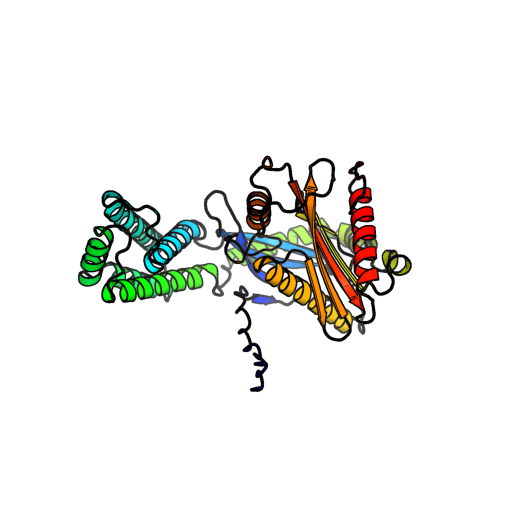 . LEU A 1 82 ? -16.738 -3.419 16.658 1.00 89.00 82 LEU A C 1
ATOM 642 O O . LEU A 1 82 ? -17.949 -3.601 16.598 1.00 89.00 82 LEU A O 1
ATOM 646 N N . LEU A 1 83 ? -16.218 -2.198 16.824 1.00 89.94 83 LEU A N 1
ATOM 647 C CA . LEU A 1 83 ? -17.050 -0.995 16.900 1.00 89.94 83 LEU A CA 1
ATOM 648 C C . LEU A 1 83 ? -17.721 -0.661 15.560 1.00 89.94 83 LEU A C 1
ATOM 650 O O . LEU A 1 83 ? -18.867 -0.223 15.558 1.00 89.94 83 LEU A O 1
ATOM 654 N N . THR A 1 84 ? -17.034 -0.875 14.436 1.00 88.50 84 THR A N 1
ATOM 655 C CA . THR A 1 84 ? -17.603 -0.678 13.092 1.00 88.50 84 THR A CA 1
ATOM 656 C C . THR A 1 84 ? -18.687 -1.712 12.803 1.00 88.50 84 THR A C 1
ATOM 658 O O . THR A 1 84 ? -19.771 -1.341 12.361 1.00 88.50 84 THR A O 1
ATOM 661 N N . ASP A 1 85 ? -18.437 -2.981 13.129 1.00 83.38 85 ASP A N 1
ATOM 662 C CA . ASP A 1 85 ? -19.405 -4.068 12.979 1.00 83.38 85 ASP A CA 1
ATOM 663 C C . ASP A 1 85 ? -20.673 -3.759 13.797 1.00 83.38 85 ASP A C 1
ATOM 665 O O . ASP A 1 85 ? -21.780 -3.797 13.258 1.00 83.38 85 ASP A O 1
ATOM 669 N N . LEU A 1 86 ? -20.514 -3.319 15.055 1.00 84.69 86 LEU A N 1
ATOM 670 C CA . LEU A 1 86 ? -21.629 -2.877 15.899 1.00 84.69 86 LEU A CA 1
ATOM 671 C C . LEU A 1 86 ? -22.416 -1.716 15.285 1.00 84.69 86 LEU A C 1
ATOM 673 O O . LEU A 1 86 ? -23.640 -1.784 15.269 1.00 84.69 86 LEU A O 1
ATOM 677 N N . LEU A 1 87 ? -21.734 -0.679 14.785 1.00 85.12 87 LEU A N 1
ATOM 678 C CA . LEU A 1 87 ? -22.359 0.502 14.171 1.00 85.12 87 LEU A CA 1
ATOM 679 C C . LEU A 1 87 ? -23.059 0.189 12.845 1.00 85.12 87 LEU A C 1
ATOM 681 O O . LEU A 1 87 ? -24.056 0.820 12.518 1.00 85.12 87 LEU A O 1
ATOM 685 N N . SER A 1 88 ? -22.562 -0.790 12.091 1.00 78.62 88 SER A N 1
ATOM 686 C CA . SER A 1 88 ? -23.153 -1.206 10.815 1.00 78.62 88 SER A CA 1
ATOM 687 C C . SER A 1 88 ? -24.433 -2.035 10.969 1.00 78.62 88 SER A C 1
ATOM 689 O O . SER A 1 88 ? -25.030 -2.435 9.972 1.00 78.62 88 SER A O 1
ATOM 691 N N . GLY A 1 89 ? -24.831 -2.364 12.204 1.00 68.56 89 GLY A N 1
ATOM 692 C CA . GLY A 1 89 ? -25.946 -3.274 12.468 1.00 68.56 89 GLY A CA 1
ATOM 693 C C . GLY A 1 89 ? -25.668 -4.719 12.037 1.00 68.56 89 GLY A C 1
ATOM 694 O O . GLY A 1 89 ? -26.527 -5.586 12.214 1.00 68.56 89 GLY A O 1
ATOM 695 N N . GLN A 1 90 ? -24.466 -5.015 11.520 1.00 61.16 90 GLN A N 1
ATOM 696 C CA . GLN A 1 90 ? -24.008 -6.371 11.257 1.00 61.16 90 GLN A CA 1
ATOM 697 C C . GLN A 1 90 ? -23.712 -7.057 12.593 1.00 61.16 90 GLN A C 1
ATOM 699 O O . GLN A 1 90 ? -22.571 -7.195 13.029 1.00 61.16 90 GLN A O 1
ATOM 704 N N . LYS A 1 91 ? -24.771 -7.545 13.248 1.00 60.22 91 LYS A N 1
ATOM 705 C CA . LYS A 1 91 ? -24.667 -8.622 14.234 1.00 60.22 91 LYS A CA 1
ATOM 706 C C . LYS A 1 91 ? -24.226 -9.865 13.460 1.00 60.22 91 LYS A C 1
ATOM 708 O O . LYS A 1 91 ? -25.065 -10.677 13.081 1.00 60.22 91 LYS A O 1
ATOM 713 N N . SER A 1 92 ? -22.941 -9.983 13.133 1.00 44.78 92 SER A N 1
ATOM 714 C CA . SER A 1 92 ? -22.379 -11.154 12.461 1.00 44.78 92 SER A CA 1
ATOM 715 C C . SER A 1 92 ? -22.623 -12.385 13.340 1.00 44.78 92 SER A C 1
ATOM 717 O O . SER A 1 92 ? -21.872 -12.689 14.253 1.00 44.78 92 SER A O 1
ATOM 719 N N . GLN A 1 93 ? -23.750 -13.060 13.114 1.00 47.81 93 GLN A N 1
ATOM 720 C CA . GLN A 1 93 ? -24.121 -14.329 13.744 1.00 47.81 93 GLN A CA 1
ATOM 721 C C . GLN A 1 93 ? -24.069 -14.367 15.287 1.00 47.81 93 GLN A C 1
ATOM 723 O O . GLN A 1 93 ? -23.819 -15.417 15.877 1.00 47.81 93 GLN A O 1
ATOM 728 N N . VAL A 1 94 ? -24.343 -13.249 15.964 1.00 48.16 94 VAL A N 1
ATOM 729 C CA . VAL A 1 94 ? -24.273 -13.187 17.431 1.00 48.16 94 VAL A CA 1
ATOM 730 C C . VAL A 1 94 ? -25.572 -13.725 18.043 1.00 48.16 94 VAL A C 1
ATOM 732 O O . VAL A 1 94 ? -26.576 -13.019 18.138 1.00 48.16 94 VAL A O 1
ATOM 735 N N . GLN A 1 95 ? -25.579 -15.001 18.446 1.00 50.53 95 GLN A N 1
ATOM 736 C CA . GLN A 1 95 ? -26.609 -15.549 19.344 1.00 50.53 95 GLN A CA 1
ATOM 737 C C . GLN A 1 95 ? -26.576 -14.795 20.689 1.00 50.53 95 GLN A C 1
ATOM 739 O O . GLN A 1 95 ? -25.509 -14.361 21.108 1.00 50.53 95 GLN A O 1
ATOM 744 N N . ARG A 1 96 ? -27.704 -14.682 21.411 1.00 52.19 96 ARG A N 1
ATOM 745 C CA . ARG A 1 96 ? -27.826 -13.910 22.679 1.00 52.19 96 ARG A CA 1
ATOM 746 C C . ARG A 1 96 ? -26.689 -14.144 23.695 1.00 52.19 96 ARG A C 1
ATOM 748 O O . ARG A 1 96 ? -26.268 -13.212 24.367 1.00 52.19 96 ARG A O 1
ATOM 755 N N . VAL A 1 97 ? -26.150 -15.365 23.773 1.00 50.09 97 VAL A N 1
ATOM 756 C CA . VAL A 1 97 ? -25.039 -15.749 24.674 1.00 50.09 97 VAL A CA 1
ATOM 757 C C . VAL A 1 97 ? -23.713 -15.056 24.315 1.00 50.09 97 VAL A C 1
ATOM 759 O O . VAL A 1 97 ? -22.873 -14.823 25.177 1.00 50.09 97 VAL A O 1
ATOM 762 N N . GLN A 1 98 ? -23.524 -14.671 23.055 1.00 67.50 98 GLN A N 1
ATOM 763 C CA . GLN A 1 98 ? -22.313 -14.016 22.565 1.00 67.50 98 GLN A CA 1
ATOM 764 C C . GLN A 1 98 ? -22.308 -12.491 22.810 1.00 67.50 98 GLN A C 1
ATOM 766 O O . GLN A 1 98 ? -21.253 -11.871 22.699 1.00 67.50 98 GLN A O 1
ATOM 771 N N . GLY A 1 99 ? -23.440 -11.880 23.193 1.00 75.38 99 GLY A N 1
ATOM 772 C CA . GLY A 1 99 ? -23.533 -10.439 23.469 1.00 75.38 99 GLY A CA 1
ATOM 773 C C . GLY A 1 99 ? -22.686 -9.999 24.670 1.00 75.38 99 GLY A C 1
ATOM 774 O O . GLY A 1 99 ? -21.882 -9.074 24.555 1.00 75.38 99 GLY A O 1
ATOM 775 N N . HIS A 1 100 ? -22.783 -10.713 25.796 1.00 81.06 100 HIS A N 1
ATOM 776 C CA . HIS A 1 100 ? -21.914 -10.470 26.956 1.00 81.06 100 HIS A CA 1
ATOM 777 C C . HIS A 1 100 ? -20.443 -10.753 26.642 1.00 81.06 100 HIS A C 1
ATOM 779 O O . HIS A 1 100 ? -19.581 -9.963 27.009 1.00 81.06 100 HIS A O 1
ATOM 785 N N . VAL A 1 101 ? -20.159 -11.816 25.881 1.00 84.56 101 VAL A N 1
ATOM 786 C CA . VAL A 1 101 ? -18.792 -12.145 25.447 1.00 84.56 101 VAL A CA 1
ATOM 787 C C . VAL A 1 101 ? -18.193 -11.012 24.609 1.00 84.56 101 VAL A C 1
ATOM 789 O O . VAL A 1 101 ? -17.028 -10.663 24.786 1.00 84.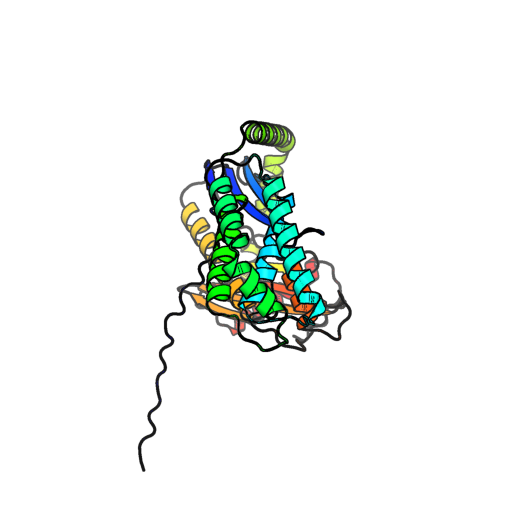56 101 VAL A O 1
ATOM 792 N N . LEU A 1 102 ? -18.984 -10.401 23.721 1.00 85.38 102 LEU A N 1
ATOM 793 C CA . LEU A 1 102 ? -18.554 -9.258 22.919 1.00 85.38 102 LEU A CA 1
ATOM 794 C C . LEU A 1 102 ? -18.283 -8.023 23.787 1.00 85.38 102 LEU A C 1
ATOM 796 O O . LEU A 1 102 ? -17.259 -7.361 23.606 1.00 85.38 102 LEU A O 1
ATOM 800 N N . TYR A 1 103 ? -19.168 -7.728 24.742 1.00 88.81 103 TYR A N 1
ATOM 801 C CA . TYR A 1 103 ? -18.961 -6.642 25.701 1.00 88.81 103 TYR A CA 1
ATOM 802 C C . TYR A 1 103 ? -17.673 -6.852 26.517 1.00 88.81 103 TYR A C 1
ATOM 804 O O . TYR A 1 103 ? -16.843 -5.943 26.610 1.00 88.81 103 TYR A O 1
ATOM 812 N N . ASP A 1 104 ? -17.461 -8.061 27.040 1.00 90.06 104 ASP A N 1
ATOM 813 C CA . ASP A 1 104 ? -16.276 -8.425 27.820 1.00 90.06 104 ASP A CA 1
ATOM 814 C C . ASP A 1 104 ? -14.995 -8.378 26.982 1.00 90.06 104 ASP A C 1
ATOM 816 O O . ASP A 1 104 ? -13.950 -7.931 27.466 1.00 90.06 104 ASP A O 1
ATOM 820 N N . LEU A 1 105 ? -15.061 -8.776 25.708 1.00 91.12 105 LEU A N 1
ATOM 821 C CA . LEU A 1 105 ? -13.947 -8.658 24.770 1.00 91.12 105 LEU A CA 1
ATOM 822 C C . LEU A 1 105 ? -13.561 -7.191 24.546 1.00 91.12 105 LEU A C 1
ATOM 824 O O . LEU A 1 105 ? -12.381 -6.848 24.657 1.00 91.12 105 LEU A O 1
ATOM 828 N N . ILE A 1 106 ? -14.535 -6.313 24.280 1.00 92.44 106 ILE A N 1
ATOM 829 C CA . ILE A 1 106 ? -14.286 -4.871 24.122 1.00 92.44 106 ILE A CA 1
ATOM 830 C C . ILE A 1 106 ? -13.684 -4.299 25.409 1.00 92.44 106 ILE A C 1
ATOM 832 O O . ILE A 1 106 ? -12.669 -3.600 25.357 1.00 92.44 106 ILE A O 1
ATOM 836 N N . ASN A 1 107 ? -14.247 -4.650 26.566 1.00 94.12 107 ASN A N 1
ATOM 837 C CA . ASN A 1 107 ? -13.739 -4.221 27.864 1.00 94.12 107 ASN A CA 1
ATOM 838 C C . ASN A 1 107 ? -12.288 -4.682 28.093 1.00 94.12 107 ASN A C 1
ATOM 840 O O . ASN A 1 107 ? -11.438 -3.891 28.499 1.00 94.12 107 ASN A O 1
ATOM 844 N N . THR A 1 108 ? -11.971 -5.934 27.759 1.00 95.12 108 THR A N 1
ATOM 845 C CA . THR A 1 108 ? -10.622 -6.509 27.878 1.00 95.12 108 THR A CA 1
ATOM 846 C C . THR A 1 108 ? -9.620 -5.780 26.984 1.00 95.12 108 THR A C 1
ATOM 848 O O . THR A 1 108 ? -8.512 -5.462 27.423 1.00 95.12 108 THR A O 1
ATOM 851 N N . LEU A 1 109 ? -10.004 -5.466 25.743 1.00 94.19 109 LEU A N 1
ATOM 852 C CA . LEU A 1 109 ? -9.172 -4.693 24.820 1.00 94.19 109 LEU A CA 1
ATOM 853 C C . LEU A 1 109 ? -8.923 -3.273 25.343 1.00 94.19 109 LEU A C 1
ATOM 855 O O . LEU A 1 109 ? -7.779 -2.814 25.334 1.00 94.19 109 LEU A O 1
ATOM 859 N N . LEU A 1 110 ? -9.957 -2.598 25.852 1.00 94.81 110 LEU A N 1
ATOM 860 C CA . LEU A 1 110 ? -9.844 -1.255 26.424 1.00 94.81 110 LEU A CA 1
ATOM 861 C C . LEU A 1 110 ? -8.961 -1.229 27.676 1.00 94.81 110 LEU A C 1
ATOM 863 O O . LEU A 1 110 ? -8.083 -0.372 27.781 1.00 94.81 110 LEU A O 1
ATOM 867 N N . VAL A 1 111 ? -9.128 -2.189 28.591 1.00 94.12 111 VAL A N 1
ATOM 868 C CA . VAL A 1 111 ? -8.278 -2.317 29.786 1.00 94.12 111 VAL A CA 1
ATOM 869 C C . VAL A 1 111 ? -6.830 -2.582 29.381 1.00 94.12 111 VAL A C 1
ATOM 871 O O . VAL A 1 111 ? -5.931 -1.890 29.856 1.00 94.12 111 VAL A O 1
ATOM 874 N N . LYS A 1 112 ? -6.592 -3.509 28.444 1.00 93.12 112 LYS A N 1
ATOM 875 C CA . LYS A 1 112 ? -5.251 -3.808 27.921 1.00 93.12 112 LYS A CA 1
ATOM 876 C C . LYS A 1 112 ? -4.576 -2.558 27.346 1.00 93.12 112 LYS A C 1
ATOM 878 O O . LYS A 1 112 ? -3.397 -2.328 27.616 1.00 93.12 112 LYS A O 1
ATOM 883 N N . LEU A 1 113 ? -5.310 -1.743 26.585 1.00 92.94 113 LEU A N 1
ATOM 884 C CA . LEU A 1 113 ? -4.807 -0.481 26.034 1.00 92.94 113 LEU A CA 1
ATOM 885 C C . LEU A 1 113 ? -4.523 0.551 27.132 1.00 92.94 113 LEU A C 1
ATOM 887 O O . LEU A 1 113 ? -3.456 1.161 27.128 1.00 92.94 113 LEU A O 1
ATOM 891 N N . ALA A 1 114 ? -5.418 0.709 28.107 1.00 91.62 114 ALA A N 1
ATOM 892 C CA . ALA A 1 114 ? -5.209 1.622 29.229 1.00 91.62 114 ALA A CA 1
ATOM 893 C C . ALA A 1 114 ? -3.971 1.238 30.060 1.00 91.62 114 ALA A C 1
ATOM 895 O O . ALA A 1 114 ? -3.158 2.098 30.402 1.00 91.62 114 ALA A O 1
ATOM 896 N N . THR A 1 115 ? -3.773 -0.055 30.338 1.00 91.62 115 THR A N 1
ATOM 897 C CA . THR A 1 115 ? -2.595 -0.554 31.063 1.00 91.62 115 THR A CA 1
ATOM 898 C C . THR A 1 115 ? -1.308 -0.323 30.275 1.00 91.62 115 THR A C 1
ATOM 900 O O . THR A 1 115 ? -0.333 0.184 30.833 1.00 91.62 115 THR A O 1
ATOM 903 N N . ALA A 1 116 ? -1.309 -0.636 28.977 1.00 88.25 116 ALA A N 1
ATOM 904 C CA . ALA A 1 116 ? -0.165 -0.424 28.091 1.00 88.25 116 ALA A CA 1
ATOM 905 C C . ALA A 1 116 ? 0.271 1.046 28.019 1.00 88.25 116 ALA A C 1
ATOM 907 O O . ALA A 1 116 ? 1.456 1.361 27.900 1.00 88.25 116 ALA A O 1
ATOM 908 N N . MET A 1 117 ? -0.695 1.954 28.128 1.00 90.25 117 MET A N 1
ATOM 909 C CA . MET A 1 117 ? -0.493 3.384 27.951 1.00 90.25 117 MET A CA 1
ATOM 910 C C . MET A 1 117 ? -0.425 4.170 29.257 1.00 90.25 117 MET A C 1
ATOM 912 O O . MET A 1 117 ? -0.402 5.396 29.219 1.00 90.25 117 MET A O 1
ATOM 916 N N . LYS A 1 118 ? -0.312 3.505 30.412 1.00 87.62 118 LYS A N 1
ATOM 917 C CA . LYS A 1 118 ? -0.299 4.161 31.732 1.00 87.62 118 LYS A CA 1
ATOM 918 C C . LYS A 1 118 ? 0.793 5.233 31.892 1.00 87.62 118 LYS A C 1
ATOM 920 O O . LYS A 1 118 ? 0.659 6.130 32.711 1.00 87.62 118 LYS A O 1
ATOM 925 N N . LYS A 1 119 ? 1.891 5.127 31.132 1.00 87.00 119 LYS A N 1
ATOM 926 C CA . LYS A 1 119 ? 3.008 6.093 31.131 1.00 87.00 119 LYS A CA 1
ATOM 927 C C . LYS A 1 119 ? 2.934 7.124 29.996 1.00 87.00 119 LYS A C 1
ATOM 929 O O . LYS A 1 119 ? 3.860 7.918 29.842 1.00 87.00 119 LYS A O 1
ATOM 934 N N . ALA A 1 120 ? 1.912 7.069 29.142 1.00 84.94 120 ALA A N 1
ATOM 935 C CA . ALA A 1 120 ? 1.718 8.068 28.101 1.00 84.94 120 ALA A CA 1
ATOM 936 C C . ALA A 1 120 ? 1.331 9.410 28.735 1.00 84.94 120 ALA A C 1
ATOM 938 O O . ALA A 1 120 ? 0.622 9.427 29.731 1.00 84.94 120 ALA A O 1
ATOM 939 N N . LYS A 1 121 ? 1.805 10.515 28.155 1.00 84.00 121 LYS A N 1
ATOM 940 C CA . LYS A 1 121 ? 1.500 11.881 28.600 1.00 84.00 121 LYS A CA 1
ATOM 941 C C . LYS A 1 121 ? 0.907 12.694 27.452 1.00 84.00 121 LYS A C 1
ATOM 943 O O . LYS A 1 121 ? 1.052 12.325 26.283 1.00 84.00 121 LYS A O 1
ATOM 948 N N . GLY A 1 122 ? 0.280 13.818 27.782 1.00 87.69 122 GLY A N 1
ATOM 949 C CA . GLY A 1 122 ? -0.218 14.782 26.801 1.00 87.69 122 GLY A CA 1
ATOM 950 C C . GLY A 1 122 ? -1.469 14.282 26.079 1.00 87.69 122 GLY A C 1
ATOM 951 O O . GLY A 1 122 ? -2.396 13.771 26.703 1.00 87.69 122 GLY A O 1
ATOM 952 N N . ASN A 1 123 ? -1.512 14.419 24.751 1.00 88.56 123 ASN A N 1
ATOM 953 C CA . ASN A 1 123 ? -2.717 14.104 23.973 1.00 88.56 123 ASN A CA 1
ATOM 954 C C . ASN A 1 123 ? -3.180 12.649 24.129 1.00 88.56 123 ASN A C 1
ATOM 956 O O . ASN A 1 123 ? -4.379 12.411 24.238 1.00 88.56 123 ASN A O 1
ATOM 960 N N . ILE A 1 124 ? -2.251 11.691 24.190 1.00 90.06 124 ILE A N 1
ATOM 961 C CA . ILE A 1 124 ? -2.582 10.262 24.310 1.00 90.06 124 ILE A CA 1
ATOM 962 C C . ILE A 1 124 ? -3.313 9.978 25.629 1.00 90.06 124 ILE A C 1
ATOM 964 O O . ILE A 1 124 ? -4.306 9.256 25.633 1.00 90.06 124 ILE A O 1
ATOM 968 N N . GLU A 1 125 ? -2.852 10.571 26.731 1.00 93.31 125 GLU A N 1
ATOM 969 C CA . GLU A 1 125 ? -3.474 10.438 28.054 1.00 93.31 125 GLU A CA 1
ATOM 970 C C . GLU A 1 125 ? -4.901 10.996 28.048 1.00 93.31 125 GLU A C 1
ATOM 972 O O . GLU A 1 125 ? -5.844 10.286 28.396 1.00 93.31 125 GLU A O 1
ATOM 977 N N . ARG A 1 126 ? -5.079 12.216 27.524 1.00 93.31 126 ARG A N 1
ATOM 978 C CA . ARG A 1 126 ? -6.395 12.858 27.394 1.00 93.31 126 ARG A CA 1
ATOM 979 C C . ARG A 1 126 ? -7.371 12.035 26.548 1.00 93.31 126 ARG A C 1
ATOM 981 O O . ARG A 1 126 ? -8.551 11.946 26.876 1.00 93.31 126 ARG A O 1
ATOM 988 N N . ILE A 1 127 ? -6.898 11.443 25.449 1.00 94.62 127 ILE A N 1
ATOM 989 C CA . ILE A 1 127 ? -7.731 10.600 24.579 1.00 94.62 127 ILE A CA 1
ATOM 990 C C . ILE A 1 127 ? -8.154 9.326 25.313 1.00 94.62 127 ILE A C 1
ATOM 992 O O . ILE A 1 127 ? -9.322 8.951 25.246 1.00 94.62 127 ILE A O 1
ATOM 996 N N . LEU A 1 128 ? -7.237 8.675 26.032 1.00 94.19 128 LEU A N 1
ATOM 997 C CA . LEU A 1 128 ? -7.542 7.469 26.804 1.00 94.19 128 LEU A CA 1
ATOM 998 C C . LEU A 1 128 ? -8.521 7.739 27.944 1.00 94.19 128 LEU A C 1
ATOM 1000 O O . LEU A 1 128 ? -9.394 6.913 28.204 1.00 94.19 128 LEU A O 1
ATOM 1004 N N . GLU A 1 129 ? -8.410 8.892 28.597 1.00 93.62 129 GLU A N 1
ATOM 1005 C CA . GLU A 1 129 ? -9.342 9.300 29.643 1.00 93.62 129 GLU A CA 1
ATOM 1006 C C . GLU A 1 129 ? -10.748 9.570 29.081 1.00 93.62 129 GLU A C 1
ATOM 1008 O O . GLU A 1 129 ? -11.733 9.127 29.669 1.00 93.62 129 GLU A O 1
ATOM 1013 N N . ASP A 1 130 ? -10.861 10.188 27.899 1.00 94.69 130 ASP A N 1
ATOM 1014 C CA . ASP A 1 130 ? -12.144 10.366 27.197 1.00 94.69 130 ASP A CA 1
ATOM 1015 C C . ASP A 1 130 ? -12.738 9.017 26.746 1.00 94.69 130 ASP A C 1
ATOM 1017 O O . ASP A 1 130 ? -13.921 8.751 26.966 1.00 94.69 130 ASP A O 1
ATOM 1021 N N . ILE A 1 131 ? -11.915 8.114 26.194 1.00 95.44 131 ILE A N 1
ATOM 1022 C CA . ILE A 1 131 ? -12.319 6.735 25.862 1.00 95.44 131 ILE A CA 1
ATOM 1023 C C . ILE A 1 131 ? -12.881 6.036 27.103 1.00 95.44 131 ILE A C 1
ATOM 1025 O O . ILE A 1 131 ? -13.981 5.485 27.053 1.00 95.44 131 ILE A O 1
ATOM 1029 N N . ARG A 1 132 ? -12.154 6.091 28.225 1.00 94.00 132 ARG A N 1
ATOM 1030 C CA . ARG A 1 132 ? -12.565 5.461 29.480 1.00 94.00 132 ARG A CA 1
ATOM 1031 C C . ARG A 1 132 ? -13.851 6.075 30.018 1.00 94.00 132 ARG A C 1
ATOM 1033 O O . ARG A 1 132 ? -14.776 5.340 30.328 1.00 94.00 132 ARG A O 1
ATOM 1040 N N . ARG A 1 133 ? -13.951 7.405 30.064 1.00 94.38 133 ARG A N 1
ATOM 1041 C CA . ARG A 1 133 ? -15.150 8.120 30.525 1.00 94.38 133 ARG A CA 1
ATOM 1042 C C . ARG A 1 133 ? -16.388 7.757 29.702 1.00 94.38 133 ARG A C 1
ATOM 1044 O O . ARG A 1 133 ? -17.470 7.622 30.267 1.00 94.38 133 ARG A O 1
ATOM 1051 N N . ARG A 1 134 ? -16.245 7.607 28.381 1.00 93.81 134 ARG A N 1
ATOM 1052 C CA . ARG A 1 134 ? -17.339 7.187 27.488 1.00 93.81 134 ARG A CA 1
ATOM 1053 C C . ARG A 1 134 ? -17.735 5.740 27.720 1.00 93.81 134 ARG A C 1
ATOM 1055 O O . ARG A 1 134 ? -18.923 5.459 27.811 1.00 93.81 134 ARG A O 1
ATOM 1062 N N . TRP A 1 135 ? -16.750 4.850 27.828 1.00 94.44 135 TRP A N 1
ATOM 1063 C CA . TRP A 1 135 ? -17.001 3.440 28.100 1.00 94.44 135 TRP A CA 1
ATOM 1064 C C . TRP A 1 135 ? -17.653 3.237 29.468 1.00 94.44 135 TRP A C 1
ATOM 1066 O O . TRP A 1 135 ? -18.578 2.445 29.577 1.00 94.44 135 TRP A O 1
ATOM 1076 N N . ASP A 1 136 ? -17.232 3.996 30.486 1.00 92.75 136 ASP A N 1
ATOM 1077 C CA . ASP A 1 136 ? -17.711 3.902 31.868 1.00 92.75 136 ASP A CA 1
ATOM 1078 C C . ASP A 1 136 ? -19.059 4.587 32.142 1.00 92.75 136 ASP A C 1
ATOM 1080 O O . ASP A 1 136 ? -19.586 4.467 33.249 1.00 92.75 136 ASP A O 1
ATOM 1084 N N . ASN A 1 137 ? -19.659 5.246 31.148 1.00 93.88 137 ASN A N 1
ATOM 1085 C CA . ASN A 1 137 ? -20.978 5.853 31.289 1.00 93.88 137 ASN A CA 1
ATOM 1086 C C . ASN A 1 137 ? -22.053 4.773 31.551 1.00 93.88 137 ASN A C 1
ATOM 1088 O O . ASN A 1 137 ? -22.259 3.871 30.740 1.00 93.88 137 ASN A O 1
ATOM 1092 N N . ALA A 1 138 ? -22.750 4.879 32.686 1.00 91.19 138 ALA A N 1
ATOM 1093 C CA . ALA A 1 138 ? -23.727 3.884 33.129 1.00 91.19 138 ALA A CA 1
ATOM 1094 C C . ALA A 1 138 ? -24.955 3.771 32.207 1.00 91.19 138 ALA A C 1
ATOM 1096 O O . ALA A 1 138 ? -25.412 2.659 31.950 1.00 91.19 138 ALA A O 1
ATOM 1097 N N . GLU A 1 139 ? -25.454 4.894 31.678 1.00 90.12 139 GLU A N 1
ATOM 1098 C CA . GLU A 1 139 ? -26.571 4.917 30.719 1.00 90.12 139 GLU A CA 1
ATOM 1099 C C . GLU A 1 139 ? -26.172 4.255 29.400 1.00 90.12 139 GLU A C 1
ATOM 1101 O O . GLU A 1 139 ? -26.941 3.502 28.806 1.00 90.12 139 GLU A O 1
ATOM 1106 N N . PHE A 1 140 ? -24.936 4.494 28.956 1.00 91.38 140 PHE A N 1
ATOM 1107 C CA . PHE A 1 140 ? -24.397 3.837 27.775 1.00 91.38 140 PHE A CA 1
ATOM 1108 C C . PHE A 1 140 ? -24.257 2.326 27.986 1.00 91.38 140 PHE A C 1
ATOM 1110 O O . PHE A 1 140 ? -24.706 1.558 27.138 1.00 91.38 140 PHE A O 1
ATOM 1117 N N . LYS A 1 141 ? -23.682 1.891 29.115 1.00 90.00 141 LYS A N 1
ATOM 1118 C CA . LYS A 1 141 ? -23.508 0.465 29.435 1.00 90.00 141 LYS A CA 1
ATOM 1119 C C . LYS A 1 141 ? -24.838 -0.279 29.462 1.00 90.00 141 LYS A C 1
ATOM 1121 O O . LYS A 1 141 ? -24.945 -1.334 28.843 1.00 90.00 141 LYS A O 1
ATOM 1126 N N . SER A 1 142 ? -25.847 0.263 30.145 1.00 88.25 142 SER A N 1
ATOM 1127 C CA . SER A 1 142 ? -27.166 -0.374 30.225 1.00 88.25 142 SER A CA 1
ATOM 1128 C C . SER A 1 142 ? -27.849 -0.435 28.856 1.00 88.25 142 SER A C 1
ATOM 1130 O O . SER A 1 142 ? -28.384 -1.477 28.481 1.00 88.25 142 SER A O 1
ATOM 1132 N N . SER A 1 143 ? -27.765 0.648 28.076 1.00 88.94 143 SER A N 1
ATOM 1133 C CA . SER A 1 143 ? -28.319 0.722 26.722 1.00 88.94 143 SER A CA 1
ATOM 1134 C C . SER A 1 143 ? -27.641 -0.262 25.762 1.00 88.94 143 SER A C 1
ATOM 1136 O O . SER A 1 143 ? -28.320 -0.968 25.016 1.00 88.94 143 SER A O 1
ATOM 1138 N N . LEU A 1 144 ? -26.308 -0.365 25.816 1.00 87.62 144 LEU A N 1
ATOM 1139 C CA . LEU A 1 144 ? -25.530 -1.289 24.994 1.00 87.62 144 LEU A CA 1
ATOM 1140 C C . LEU A 1 144 ? -25.809 -2.749 25.364 1.00 87.62 144 LEU A C 1
ATOM 1142 O O . LEU A 1 144 ? -26.045 -3.554 24.471 1.00 87.62 144 LEU A O 1
ATOM 1146 N N . LEU A 1 145 ? -25.808 -3.097 26.654 1.00 86.81 145 LEU A N 1
ATOM 1147 C CA . LEU A 1 145 ? -26.102 -4.463 27.102 1.00 86.81 145 LEU A CA 1
ATOM 1148 C C . LEU A 1 145 ? -27.518 -4.885 26.696 1.00 86.81 145 LEU A C 1
ATOM 1150 O O . LEU A 1 145 ? -27.680 -5.947 26.104 1.00 86.81 145 LEU A O 1
ATOM 1154 N N . SER A 1 146 ? -28.513 -4.011 26.884 1.00 84.88 146 SER A N 1
ATOM 1155 C CA . SER A 1 146 ? -29.881 -4.276 26.428 1.00 84.88 146 SER A CA 1
ATOM 1156 C C . SER A 1 146 ? -29.952 -4.503 24.914 1.00 84.88 146 SER A C 1
ATOM 1158 O O . SER A 1 146 ? -30.621 -5.428 24.459 1.00 84.88 146 SER A O 1
ATOM 1160 N N . TYR A 1 147 ? -29.227 -3.712 24.117 1.00 83.94 147 TYR A N 1
ATOM 1161 C CA . TYR A 1 147 ? -29.136 -3.907 22.667 1.00 83.94 147 TYR A CA 1
ATOM 1162 C C . TYR A 1 147 ? -28.460 -5.236 22.275 1.00 83.94 147 TYR A C 1
ATOM 1164 O O . TYR A 1 147 ? -28.885 -5.896 21.321 1.00 83.94 147 TYR A O 1
ATOM 1172 N N . LEU A 1 148 ? -27.422 -5.648 23.008 1.00 81.19 148 LEU A N 1
ATOM 1173 C CA . LEU A 1 148 ? -26.689 -6.897 22.774 1.00 81.19 148 LEU A CA 1
ATOM 1174 C C . LEU A 1 148 ? -27.488 -8.145 23.184 1.00 81.19 148 LEU A C 1
ATOM 1176 O O . LEU A 1 148 ? -27.308 -9.206 22.591 1.00 81.19 148 LEU A O 1
ATOM 1180 N N . GLU A 1 149 ? -28.388 -8.021 24.159 1.00 80.75 149 GLU A N 1
ATOM 1181 C CA . GLU A 1 149 ? -29.321 -9.079 24.569 1.00 80.75 149 GLU A CA 1
ATOM 1182 C C . GLU A 1 149 ? -30.475 -9.271 23.565 1.00 80.75 149 GLU A C 1
ATOM 1184 O O . GLU A 1 149 ? -31.087 -10.346 23.488 1.00 80.75 149 GLU A O 1
ATOM 1189 N N . GLN A 1 150 ? -30.772 -8.249 22.756 1.00 74.94 150 GLN A N 1
ATOM 1190 C CA . GLN A 1 150 ? -31.785 -8.316 21.705 1.00 74.94 150 GLN A CA 1
ATOM 1191 C C . GLN A 1 150 ? -31.291 -9.137 20.498 1.00 74.94 150 GLN A C 1
ATOM 1193 O O . GLN A 1 150 ? -30.121 -9.098 20.116 1.00 74.94 150 GLN A O 1
ATOM 1198 N N . GLY A 1 151 ? -32.202 -9.895 19.872 1.00 65.12 151 GLY A N 1
ATOM 1199 C CA . GLY A 1 151 ? -31.894 -10.783 18.738 1.00 65.12 151 GLY A CA 1
ATOM 1200 C C . GLY A 1 151 ? -31.429 -10.053 17.468 1.00 65.12 151 GLY A C 1
ATOM 1201 O O . GLY A 1 151 ? -31.385 -8.825 17.414 1.00 65.12 151 GLY A O 1
ATOM 1202 N N . ALA A 1 152 ? -31.074 -10.808 16.426 1.00 64.56 152 ALA A N 1
ATOM 1203 C CA . ALA A 1 152 ? -30.694 -10.241 15.128 1.00 64.56 152 ALA A CA 1
ATOM 1204 C C . ALA A 1 152 ? -31.803 -9.333 14.547 1.00 64.56 152 ALA A C 1
ATOM 1206 O O . ALA A 1 152 ? -32.984 -9.640 14.697 1.00 64.56 152 ALA A O 1
ATOM 1207 N N . GLY A 1 153 ? -31.427 -8.222 13.899 1.00 64.25 153 GLY A N 1
ATOM 1208 C CA . GLY A 1 153 ? -32.361 -7.318 13.204 1.00 64.25 153 GLY A CA 1
ATOM 1209 C C . GLY A 1 153 ? -32.977 -6.186 14.039 1.00 64.25 153 GLY A C 1
ATOM 1210 O O . GLY A 1 153 ? -33.822 -5.460 13.531 1.00 64.25 153 GLY A O 1
ATOM 1211 N N . THR A 1 154 ? -32.572 -6.012 15.300 1.00 73.50 154 THR A N 1
ATOM 1212 C CA . THR A 1 154 ? -32.919 -4.815 16.091 1.00 73.50 154 THR A CA 1
ATOM 1213 C C . THR A 1 154 ? -31.980 -3.665 15.754 1.00 73.50 154 THR A C 1
ATOM 1215 O O . THR A 1 154 ? -30.766 -3.861 15.704 1.00 73.50 154 THR A O 1
ATOM 1218 N N . GLU A 1 155 ? -32.542 -2.478 15.537 1.00 78.56 155 GLU A N 1
ATOM 1219 C CA . GLU A 1 155 ? -31.767 -1.252 15.350 1.00 78.56 155 GLU A CA 1
ATOM 1220 C C . GLU A 1 155 ? -31.103 -0.818 16.661 1.00 78.56 155 GLU A C 1
ATOM 1222 O O . GLU A 1 155 ? -31.593 -1.087 17.763 1.00 78.56 155 GLU A O 1
ATOM 1227 N N . ILE A 1 156 ? -29.959 -0.149 16.540 1.00 81.88 156 ILE A N 1
ATOM 1228 C CA . ILE A 1 156 ? -29.216 0.355 17.693 1.00 81.88 156 ILE A CA 1
ATOM 1229 C C . ILE A 1 156 ? -30.026 1.495 18.326 1.00 81.88 156 ILE A C 1
ATOM 1231 O O . ILE A 1 156 ? -30.440 2.412 17.615 1.00 81.88 156 ILE A O 1
ATOM 1235 N N . PRO A 1 157 ? -30.219 1.514 19.657 1.00 86.12 157 PRO A N 1
ATOM 1236 C CA . PRO A 1 157 ? -30.836 2.654 20.319 1.00 86.12 157 PRO A CA 1
ATOM 1237 C C . PRO A 1 157 ? -30.057 3.946 20.015 1.00 86.12 157 PRO A C 1
ATOM 1239 O O . PRO A 1 157 ? -28.830 3.955 20.154 1.00 86.12 157 PRO A O 1
ATOM 1242 N N . PRO A 1 158 ? -30.719 5.075 19.703 1.00 85.50 158 PRO A N 1
ATOM 1243 C CA . PRO A 1 158 ? -30.038 6.290 19.240 1.00 85.50 158 PRO A CA 1
ATOM 1244 C C . PRO A 1 158 ? -29.038 6.856 20.263 1.00 85.50 158 PRO A C 1
ATOM 1246 O O . PRO A 1 158 ? -28.030 7.463 19.900 1.00 85.50 158 PRO A O 1
ATOM 1249 N N . GLY A 1 159 ? -29.276 6.648 21.564 1.00 85.62 159 GLY A N 1
ATOM 1250 C CA . GLY A 1 159 ? -28.322 7.006 22.620 1.00 85.62 159 GLY A CA 1
ATOM 1251 C C . GLY A 1 159 ? -27.059 6.133 22.619 1.00 85.62 159 GLY A C 1
ATOM 1252 O O . GLY A 1 159 ? -25.944 6.652 22.753 1.00 85.62 159 GLY A O 1
ATOM 1253 N N . ALA A 1 160 ? -27.219 4.821 22.417 1.00 86.44 160 ALA A N 1
ATOM 1254 C CA . ALA A 1 160 ? -26.109 3.881 22.293 1.00 86.44 160 ALA A CA 1
ATOM 1255 C C . ALA A 1 160 ? -25.318 4.119 21.002 1.00 86.44 160 ALA A C 1
ATOM 1257 O O . ALA A 1 160 ? -24.092 4.158 21.050 1.00 86.44 160 ALA A O 1
ATOM 1258 N N . GLU A 1 161 ? -25.995 4.371 19.881 1.00 89.50 161 GLU A N 1
ATOM 1259 C CA . GLU A 1 161 ? -25.371 4.665 18.588 1.00 89.50 161 GLU A CA 1
ATOM 1260 C C . GLU A 1 161 ? -24.497 5.926 18.650 1.00 89.50 161 GLU A C 1
ATOM 1262 O O . GLU A 1 161 ? -23.326 5.898 18.261 1.00 89.50 161 GLU A O 1
ATOM 1267 N N . ARG A 1 162 ? -25.011 7.028 19.219 1.00 90.19 162 ARG A N 1
ATOM 1268 C CA . ARG A 1 162 ? -24.233 8.266 19.426 1.00 90.19 162 ARG A CA 1
ATOM 1269 C C . ARG A 1 162 ? -22.995 8.026 20.289 1.00 90.19 162 ARG A C 1
ATOM 1271 O O . ARG A 1 162 ? -21.921 8.565 20.007 1.00 90.19 162 ARG A O 1
ATOM 1278 N N . SER A 1 163 ? -23.136 7.217 21.335 1.00 91.62 163 SER A N 1
ATOM 1279 C CA . SER A 1 163 ? -22.048 6.906 22.266 1.00 91.62 163 SER A CA 1
ATOM 1280 C C . SER A 1 163 ? -20.989 6.004 21.625 1.00 91.62 163 SER A C 1
ATOM 1282 O O . SER A 1 163 ? -19.800 6.320 21.716 1.00 91.62 163 SER A O 1
ATOM 1284 N N . LEU A 1 164 ? -21.405 4.957 20.901 1.00 91.38 164 LEU A N 1
ATOM 1285 C CA . LEU A 1 164 ? -20.539 4.082 20.104 1.00 91.38 164 LEU A CA 1
ATOM 1286 C C . LEU A 1 164 ? -19.803 4.865 19.021 1.00 91.38 164 LEU A C 1
ATOM 1288 O O . LEU A 1 164 ? -18.591 4.726 18.890 1.00 91.38 164 LEU A O 1
ATOM 1292 N N . THR A 1 165 ? -20.496 5.745 18.300 1.00 93.06 165 THR A N 1
ATOM 1293 C CA . THR A 1 165 ? -19.891 6.613 17.280 1.00 93.06 165 THR A CA 1
ATOM 1294 C C . THR A 1 165 ? -18.832 7.523 17.901 1.00 93.06 165 THR A C 1
ATOM 1296 O O . THR A 1 165 ? -17.727 7.672 17.372 1.00 93.06 165 THR A O 1
ATOM 1299 N N . GLY A 1 166 ? -19.129 8.104 19.067 1.00 94.06 166 GLY A N 1
ATOM 1300 C CA . GLY A 1 166 ? -18.181 8.918 19.823 1.00 94.06 166 GLY A CA 1
ATOM 1301 C C . GLY A 1 166 ? -16.955 8.132 20.299 1.00 94.06 166 GLY A C 1
ATOM 1302 O O . GLY A 1 166 ? -15.835 8.633 20.185 1.00 94.06 166 GLY A O 1
ATOM 1303 N N . LEU A 1 167 ? -17.158 6.909 20.796 1.00 94.75 167 LEU A N 1
ATOM 1304 C CA . LEU A 1 167 ? -16.092 5.997 21.210 1.00 94.75 167 LEU A CA 1
ATOM 1305 C C . LEU A 1 167 ? -15.228 5.579 20.016 1.00 94.75 167 LEU A C 1
ATOM 1307 O O . LEU A 1 167 ? -14.012 5.737 20.066 1.00 94.75 167 LEU A O 1
ATOM 1311 N N . HIS A 1 168 ? -15.848 5.137 18.922 1.00 94.75 168 HIS A N 1
ATOM 1312 C CA . HIS A 1 168 ? -15.185 4.783 17.669 1.00 94.75 168 HIS A CA 1
ATOM 1313 C C . HIS A 1 168 ? -14.309 5.931 17.158 1.00 94.75 168 HIS A C 1
ATOM 1315 O O . HIS A 1 168 ? -13.130 5.731 16.862 1.00 94.75 168 HIS A O 1
ATOM 1321 N N . ARG A 1 169 ? -14.832 7.165 17.154 1.00 95.81 169 ARG A N 1
ATOM 1322 C CA . ARG A 1 169 ? -14.062 8.359 16.777 1.00 95.81 169 ARG A CA 1
ATOM 1323 C C . ARG A 1 169 ? -12.831 8.557 17.662 1.00 95.81 169 ARG A C 1
ATOM 1325 O O . ARG A 1 169 ? -11.769 8.882 17.142 1.00 95.81 169 ARG A O 1
ATOM 1332 N N . LYS A 1 170 ? -12.952 8.349 18.976 1.00 95.94 170 LYS A N 1
ATOM 1333 C CA . LYS A 1 170 ? -11.840 8.516 19.924 1.00 95.94 170 LYS A CA 1
ATOM 1334 C C . LYS A 1 170 ? -10.804 7.398 19.835 1.00 95.94 170 LYS A C 1
ATOM 1336 O O . LYS A 1 170 ? -9.612 7.678 19.911 1.00 95.94 170 LYS A O 1
ATOM 1341 N N . VAL A 1 171 ? -11.224 6.157 19.598 1.00 95.31 171 VAL A N 1
ATOM 1342 C CA . VAL A 1 171 ? -10.304 5.043 19.312 1.00 95.31 171 VAL A CA 1
ATOM 1343 C C . VAL A 1 171 ? -9.563 5.287 17.992 1.00 95.31 171 VAL A C 1
ATOM 1345 O O . VAL A 1 171 ? -8.354 5.072 17.921 1.00 95.31 171 VAL A O 1
ATOM 1348 N N . LYS A 1 172 ? -10.246 5.811 16.965 1.00 94.12 172 LYS A N 1
ATOM 1349 C CA . LYS A 1 172 ? -9.613 6.224 15.703 1.00 94.12 172 LYS A CA 1
ATOM 1350 C C . LYS A 1 172 ? -8.606 7.353 15.929 1.00 94.12 172 LYS A C 1
ATOM 1352 O O . LYS A 1 172 ? -7.491 7.278 15.431 1.00 94.12 172 LYS A O 1
ATOM 1357 N N . GLU A 1 173 ? -8.964 8.364 16.717 1.00 94.12 173 GLU A N 1
ATOM 1358 C CA . GLU A 1 173 ? -8.064 9.457 17.113 1.00 94.12 173 GLU A CA 1
ATOM 1359 C C . GLU A 1 173 ? -6.820 8.930 17.846 1.00 94.12 173 GLU A C 1
ATOM 1361 O O . GLU A 1 173 ? -5.706 9.346 17.535 1.00 94.12 173 GLU A O 1
ATOM 1366 N N . LEU A 1 174 ? -6.981 7.956 18.748 1.00 93.88 174 LEU A N 1
ATOM 1367 C CA . LEU A 1 174 ? -5.861 7.290 19.413 1.00 93.88 174 LEU A CA 1
ATOM 1368 C C . LEU A 1 174 ? -4.938 6.587 18.408 1.00 93.88 174 LEU A C 1
ATOM 1370 O O . LEU A 1 174 ? -3.725 6.760 18.480 1.00 93.88 174 LEU A O 1
ATOM 1374 N N . PHE A 1 175 ? -5.497 5.831 17.459 1.00 92.12 175 PHE A N 1
ATOM 1375 C CA . PHE A 1 175 ? -4.717 5.177 16.403 1.00 92.12 175 PHE A CA 1
ATOM 1376 C C . PHE A 1 175 ? -3.926 6.198 15.571 1.00 92.12 175 PHE A C 1
ATOM 1378 O O . PHE A 1 175 ? -2.732 6.009 15.334 1.00 92.12 175 PHE A O 1
ATOM 1385 N N . LEU A 1 176 ? -4.566 7.309 15.185 1.00 90.88 176 LEU A N 1
ATOM 1386 C CA . LEU A 1 176 ? -3.920 8.392 14.440 1.00 90.88 176 LEU A CA 1
ATOM 1387 C C . LEU A 1 176 ? -2.733 8.979 15.216 1.00 90.88 176 LEU A C 1
ATOM 1389 O O . LEU A 1 176 ? -1.631 9.059 14.679 1.00 90.88 176 LEU A O 1
ATOM 1393 N N . HIS A 1 177 ? -2.933 9.315 16.492 1.00 89.12 177 HIS A N 1
ATOM 1394 C CA . HIS A 1 177 ? -1.886 9.883 17.346 1.00 89.12 177 HIS A CA 1
ATOM 1395 C C . HIS A 1 177 ? -0.708 8.942 17.605 1.00 89.12 177 HIS A C 1
ATOM 1397 O O . HIS A 1 177 ? 0.388 9.421 17.884 1.00 89.12 177 HIS A O 1
ATOM 1403 N N . LEU A 1 178 ? -0.930 7.629 17.572 1.00 88.81 178 LEU A N 1
ATOM 1404 C CA . LEU A 1 178 ? 0.123 6.651 17.829 1.00 88.81 178 LEU A CA 1
ATOM 1405 C C . LEU A 1 178 ? 0.954 6.328 16.595 1.00 88.81 178 LEU A C 1
ATOM 1407 O O . LEU A 1 178 ? 2.151 6.094 16.734 1.00 88.81 178 LEU A O 1
ATOM 1411 N N . TYR A 1 179 ? 0.324 6.265 15.420 1.00 88.38 179 TYR A N 1
ATOM 1412 C CA . TYR A 1 179 ? 0.958 5.654 14.252 1.00 88.38 179 TYR A CA 1
ATOM 1413 C C . TYR A 1 179 ? 1.013 6.558 13.022 1.00 88.38 179 TYR A C 1
ATOM 1415 O O . TYR A 1 179 ? 1.874 6.354 12.175 1.00 88.38 179 TYR A O 1
ATOM 1423 N N . LEU A 1 180 ? 0.118 7.538 12.894 1.00 85.44 180 LEU A N 1
ATOM 1424 C CA . LEU A 1 180 ? -0.000 8.343 11.671 1.00 85.44 180 LEU A CA 1
ATOM 1425 C C . LEU A 1 180 ? 0.438 9.796 11.844 1.00 85.44 180 LEU A C 1
ATOM 1427 O O . LEU A 1 180 ? 0.763 10.449 10.855 1.00 85.44 180 LEU A O 1
ATOM 1431 N N . TYR A 1 181 ? 0.467 10.311 13.071 1.00 83.31 181 TYR A N 1
ATOM 1432 C CA . TYR A 1 181 ? 0.987 11.647 13.326 1.00 83.31 181 TYR A CA 1
ATOM 1433 C C . TYR A 1 181 ? 2.515 11.671 13.416 1.00 83.31 181 TYR A C 1
ATOM 1435 O O . TYR A 1 181 ? 3.113 10.712 13.913 1.00 83.31 181 TYR A O 1
ATOM 1443 N N . PRO A 1 182 ? 3.146 12.774 12.964 1.00 71.00 182 PRO A N 1
ATOM 1444 C CA . PRO A 1 182 ? 4.579 12.972 13.116 1.00 71.00 182 PRO A CA 1
ATOM 1445 C C . PRO A 1 182 ? 4.988 12.813 14.578 1.00 71.00 182 PRO A C 1
ATOM 1447 O O . PRO A 1 182 ? 4.350 13.382 15.468 1.00 71.00 182 PRO A O 1
ATOM 1450 N N . TYR A 1 183 ? 6.065 12.074 14.819 1.00 74.81 183 TYR A N 1
ATOM 1451 C CA . TYR A 1 183 ? 6.696 11.996 16.128 1.00 74.81 183 TYR A CA 1
ATOM 1452 C C . TYR A 1 183 ? 8.199 12.226 16.003 1.00 74.81 183 TYR A C 1
ATOM 1454 O O . TYR A 1 183 ? 8.823 11.857 15.002 1.00 74.81 183 TYR A O 1
ATOM 1462 N N . ASP A 1 184 ? 8.772 12.835 17.038 1.00 73.44 184 ASP A N 1
ATOM 1463 C CA . ASP A 1 184 ? 10.200 13.115 17.087 1.00 73.44 184 ASP A CA 1
ATOM 1464 C C . ASP A 1 184 ? 11.007 11.824 17.179 1.00 73.44 184 ASP A C 1
ATOM 1466 O O . ASP A 1 184 ? 10.657 10.877 17.891 1.00 73.44 184 ASP A O 1
ATOM 1470 N N . ILE A 1 185 ? 12.134 11.801 16.470 1.00 73.69 185 ILE A N 1
ATOM 1471 C CA . ILE A 1 185 ? 13.077 10.689 16.524 1.00 73.69 185 ILE A CA 1
ATOM 1472 C C . ILE A 1 185 ? 13.751 10.702 17.890 1.00 73.69 185 ILE A C 1
ATOM 1474 O O . ILE A 1 185 ? 14.428 11.680 18.214 1.00 73.69 185 ILE A O 1
ATOM 1478 N N . PRO A 1 186 ? 13.663 9.616 18.676 1.00 79.62 186 PRO A N 1
ATOM 1479 C CA . PRO A 1 186 ? 14.484 9.503 19.866 1.00 79.62 186 PRO A CA 1
ATOM 1480 C C . PRO A 1 186 ? 15.967 9.622 19.473 1.00 79.62 186 PRO A C 1
ATOM 1482 O O . PRO A 1 186 ? 16.395 8.906 18.563 1.00 79.62 186 PRO A O 1
ATOM 1485 N N . PRO A 1 187 ? 16.782 10.449 20.153 1.00 82.00 187 PRO A N 1
ATOM 1486 C CA . PRO A 1 187 ? 18.180 10.675 19.772 1.00 82.00 187 PRO A CA 1
ATOM 1487 C C . PRO A 1 187 ? 18.994 9.386 19.596 1.00 82.00 187 PRO A C 1
ATOM 1489 O O . PRO A 1 187 ? 19.808 9.288 18.683 1.00 82.00 187 PRO A O 1
ATOM 1492 N N . ALA A 1 188 ? 18.715 8.361 20.407 1.00 83.44 188 ALA A N 1
ATOM 1493 C CA . ALA A 1 188 ? 19.341 7.044 20.295 1.00 83.44 188 ALA A CA 1
ATOM 1494 C C . ALA A 1 188 ? 19.064 6.351 18.947 1.00 83.44 188 ALA A C 1
ATOM 1496 O O . ALA A 1 188 ? 19.966 5.750 18.366 1.00 83.44 188 ALA A O 1
ATOM 1497 N N . VAL A 1 189 ? 17.835 6.458 18.426 1.00 80.56 189 VAL A N 1
ATOM 1498 C CA . VAL A 1 189 ? 17.463 5.903 17.114 1.00 80.56 189 VAL A CA 1
ATOM 1499 C C . VAL A 1 189 ? 18.172 6.677 16.008 1.00 80.56 189 VAL A C 1
ATOM 1501 O O . VAL A 1 189 ? 18.762 6.062 15.125 1.00 80.56 189 VAL A O 1
ATOM 1504 N N . SER A 1 190 ? 18.203 8.010 16.102 1.00 83.00 190 SER A N 1
ATOM 1505 C CA . SER A 1 190 ? 18.927 8.846 15.137 1.00 83.00 190 SER A CA 1
ATOM 1506 C C . SER A 1 190 ? 20.417 8.493 15.086 1.00 83.00 190 SER A C 1
ATOM 1508 O O . SER A 1 190 ? 20.968 8.331 14.004 1.00 83.00 190 SER A O 1
ATOM 1510 N N . GLN A 1 191 ? 21.067 8.323 16.240 1.00 86.31 191 GLN A N 1
ATOM 1511 C CA . GLN A 1 191 ? 22.483 7.945 16.315 1.00 86.31 191 GLN A CA 1
ATOM 1512 C C . GLN A 1 191 ? 22.742 6.550 15.736 1.00 86.31 191 GLN A C 1
ATOM 1514 O O . GLN A 1 191 ? 23.706 6.355 14.993 1.00 86.31 191 GLN A O 1
ATOM 1519 N N . ALA A 1 192 ? 21.872 5.582 16.038 1.00 87.19 192 ALA A N 1
ATOM 1520 C CA . ALA A 1 192 ? 21.971 4.239 15.481 1.00 87.19 192 ALA A CA 1
ATOM 1521 C C . ALA A 1 192 ? 21.839 4.253 13.949 1.00 87.19 192 ALA A C 1
ATOM 1523 O O . ALA A 1 192 ? 22.645 3.625 13.263 1.00 87.19 192 ALA A O 1
ATOM 1524 N N . MET A 1 193 ? 20.878 5.011 13.411 1.00 85.38 193 MET A N 1
ATOM 1525 C CA . MET A 1 193 ? 20.692 5.178 11.968 1.00 85.38 193 MET A CA 1
ATOM 1526 C C . MET A 1 193 ? 21.928 5.784 11.301 1.00 85.38 193 MET A C 1
ATOM 1528 O O . MET A 1 193 ? 22.403 5.233 10.307 1.00 85.38 193 MET A O 1
ATOM 1532 N N . THR A 1 194 ? 22.489 6.859 11.867 1.00 87.56 194 THR A N 1
ATOM 1533 C CA . THR A 1 194 ? 23.718 7.480 11.352 1.00 87.56 194 THR A CA 1
ATOM 1534 C C . THR A 1 194 ? 24.867 6.476 11.322 1.00 87.56 194 THR A C 1
ATOM 1536 O O . THR A 1 194 ? 25.492 6.296 10.280 1.00 87.56 194 THR A O 1
ATOM 1539 N N . SER A 1 195 ? 25.081 5.728 12.411 1.00 91.38 195 SER A N 1
ATOM 1540 C CA . SER A 1 195 ? 26.139 4.712 12.478 1.00 91.38 195 SER A CA 1
ATOM 1541 C C . SER A 1 195 ? 25.961 3.594 11.442 1.00 91.38 195 SER A C 1
ATOM 1543 O O . SER A 1 195 ? 26.938 3.135 10.845 1.00 91.38 195 SER A O 1
ATOM 1545 N N . ILE A 1 196 ? 24.723 3.143 11.204 1.00 91.50 196 ILE A N 1
ATOM 1546 C CA . ILE A 1 196 ? 24.421 2.139 10.172 1.00 91.50 196 ILE A CA 1
ATOM 1547 C C . ILE A 1 196 ? 24.745 2.694 8.782 1.00 91.50 196 ILE A C 1
ATOM 1549 O O . ILE A 1 196 ? 25.410 2.016 7.995 1.00 91.50 196 ILE A O 1
ATOM 1553 N N . CYS A 1 197 ? 24.325 3.927 8.494 1.00 90.50 197 CYS A N 1
ATOM 1554 C CA . CYS A 1 197 ? 24.559 4.568 7.204 1.00 90.50 197 CYS A CA 1
ATOM 1555 C C . CYS A 1 197 ? 26.052 4.797 6.943 1.00 90.50 197 CYS A C 1
ATOM 1557 O O . CYS A 1 197 ? 26.524 4.515 5.846 1.00 90.50 197 CYS A O 1
ATOM 1559 N N . GLU A 1 198 ? 26.818 5.236 7.943 1.00 91.56 198 GLU A N 1
ATOM 1560 C CA . GLU A 1 198 ? 28.275 5.399 7.843 1.00 91.56 198 GLU A CA 1
ATOM 1561 C C . GLU A 1 198 ? 28.984 4.070 7.570 1.00 91.56 198 GLU A C 1
ATOM 1563 O O . GLU A 1 198 ? 29.796 3.970 6.650 1.00 91.56 198 GLU A O 1
ATOM 1568 N N . LYS A 1 199 ? 28.633 3.010 8.309 1.00 93.56 199 LYS A N 1
ATOM 1569 C CA . LYS A 1 199 ? 29.196 1.669 8.080 1.00 93.56 199 LYS A CA 1
ATOM 1570 C C . LYS A 1 199 ? 28.889 1.156 6.678 1.00 93.56 199 LYS A C 1
ATOM 1572 O O . LYS A 1 199 ? 29.749 0.547 6.044 1.00 93.56 199 LYS A O 1
ATOM 1577 N N . ALA A 1 200 ? 27.671 1.383 6.197 1.00 91.88 200 ALA A N 1
ATOM 1578 C CA . ALA A 1 200 ? 27.272 0.975 4.861 1.00 91.88 200 ALA A CA 1
ATOM 1579 C C . ALA A 1 200 ? 27.979 1.796 3.772 1.00 91.88 200 ALA A C 1
ATOM 1581 O O . ALA A 1 200 ? 28.440 1.205 2.800 1.00 91.88 200 ALA A O 1
ATOM 1582 N N . LYS A 1 201 ? 28.157 3.113 3.966 1.00 91.56 201 LYS A N 1
ATOM 1583 C CA . LYS A 1 201 ? 28.972 3.966 3.083 1.00 91.56 201 LYS A CA 1
ATOM 1584 C C . LYS A 1 201 ? 30.383 3.411 2.930 1.00 91.56 201 LYS A C 1
ATOM 1586 O O . LYS A 1 201 ? 30.828 3.221 1.807 1.00 91.56 201 LYS A O 1
ATOM 1591 N N . VAL A 1 202 ? 31.053 3.088 4.039 1.00 94.06 202 VAL A N 1
ATOM 1592 C CA . VAL A 1 202 ? 32.415 2.526 4.010 1.00 94.06 202 VAL A CA 1
ATOM 1593 C C . VAL A 1 202 ? 32.447 1.190 3.264 1.00 94.06 202 VAL A C 1
ATOM 1595 O O . VAL A 1 202 ? 33.287 0.996 2.395 1.00 94.06 202 VAL A O 1
ATOM 1598 N N . LYS A 1 203 ? 31.510 0.278 3.553 1.00 92.75 203 LYS A N 1
ATOM 1599 C CA . LYS A 1 203 ? 31.484 -1.054 2.923 1.00 92.75 203 LYS A CA 1
ATOM 1600 C C . LYS A 1 203 ? 31.126 -1.041 1.436 1.00 92.75 203 LYS A C 1
ATOM 1602 O O . LYS A 1 203 ? 31.521 -1.953 0.717 1.00 92.75 203 LYS A O 1
ATOM 1607 N N . LEU A 1 204 ? 30.340 -0.062 0.992 1.00 91.44 204 LEU A N 1
ATOM 1608 C CA . LEU A 1 204 ? 29.871 0.044 -0.392 1.00 91.44 204 LEU A CA 1
ATOM 1609 C C . LEU A 1 204 ? 30.706 1.010 -1.237 1.00 91.44 204 LEU A C 1
ATOM 1611 O O . LEU A 1 204 ? 30.452 1.110 -2.435 1.00 91.44 204 LEU A O 1
ATOM 1615 N N . PHE A 1 205 ? 31.688 1.697 -0.645 1.00 91.38 205 PHE A N 1
ATOM 1616 C CA . PHE A 1 205 ? 32.464 2.736 -1.319 1.00 91.38 205 PHE A CA 1
ATOM 1617 C C . PHE A 1 205 ? 33.113 2.230 -2.611 1.00 91.38 205 PHE A C 1
ATOM 1619 O O . PHE A 1 205 ? 32.910 2.827 -3.666 1.00 91.38 205 PHE A O 1
ATOM 1626 N N . ASP A 1 206 ? 33.793 1.084 -2.549 1.00 92.06 206 ASP A N 1
ATOM 1627 C CA . ASP A 1 206 ? 34.494 0.498 -3.700 1.00 92.06 206 ASP A CA 1
ATOM 1628 C C . ASP A 1 206 ? 33.535 -0.031 -4.782 1.00 92.06 206 ASP A C 1
ATOM 1630 O O . ASP A 1 206 ? 33.912 -0.187 -5.941 1.00 92.06 206 ASP A O 1
ATOM 1634 N N . TYR A 1 207 ? 32.273 -0.292 -4.425 1.00 88.81 207 TYR A N 1
ATOM 1635 C CA . TYR A 1 207 ? 31.257 -0.816 -5.340 1.00 88.81 207 TYR A CA 1
ATOM 1636 C C . TYR A 1 207 ? 30.383 0.273 -5.963 1.00 88.81 207 TYR A C 1
ATOM 1638 O O . TYR A 1 207 ? 29.611 -0.030 -6.875 1.00 88.81 207 TYR A O 1
ATOM 1646 N N . LYS A 1 208 ? 30.470 1.523 -5.490 1.00 86.94 208 LYS A N 1
ATOM 1647 C CA . LYS A 1 208 ? 29.531 2.592 -5.865 1.00 86.94 208 LYS A CA 1
ATOM 1648 C C . LYS A 1 208 ? 29.479 2.812 -7.384 1.00 86.94 208 LYS A C 1
ATOM 1650 O O . LYS A 1 208 ? 28.395 2.857 -7.959 1.00 86.94 208 LYS A O 1
ATOM 1655 N N . ASP A 1 209 ? 30.639 2.862 -8.042 1.00 86.69 209 ASP A N 1
ATOM 1656 C CA . ASP A 1 209 ? 30.737 3.181 -9.469 1.00 86.69 209 ASP A CA 1
ATOM 1657 C C . ASP A 1 209 ? 30.249 1.997 -10.310 1.00 86.69 209 ASP A C 1
ATOM 1659 O O . ASP A 1 209 ? 29.495 2.166 -11.268 1.00 86.69 209 ASP A O 1
ATOM 1663 N N . TYR A 1 210 ? 30.587 0.774 -9.889 1.00 86.25 210 TYR A N 1
ATOM 1664 C CA . TYR A 1 210 ? 30.079 -0.451 -10.504 1.00 86.25 210 TYR A CA 1
ATOM 1665 C C . TYR A 1 210 ? 28.548 -0.542 -10.424 1.00 86.25 210 TYR A C 1
ATOM 1667 O O . TYR A 1 210 ? 27.889 -0.822 -11.428 1.00 86.25 210 TYR A O 1
ATOM 1675 N N . LEU A 1 211 ? 27.969 -0.287 -9.246 1.00 82.75 211 LEU A N 1
ATOM 1676 C CA . LEU A 1 211 ? 26.521 -0.327 -9.033 1.00 82.75 211 LEU A CA 1
ATOM 1677 C C . LEU A 1 211 ? 25.799 0.783 -9.807 1.00 82.75 211 LEU A C 1
ATOM 1679 O O . LEU A 1 211 ? 24.740 0.523 -10.377 1.00 82.75 211 LEU A O 1
ATOM 1683 N N . SER A 1 212 ? 26.393 1.976 -9.889 1.00 80.00 212 SER A N 1
ATOM 1684 C CA . SER A 1 212 ? 25.879 3.091 -10.693 1.00 80.00 212 SER A CA 1
ATOM 1685 C C . SER A 1 212 ? 25.832 2.741 -12.186 1.00 80.00 212 SER A C 1
ATOM 1687 O O . SER A 1 212 ? 24.798 2.868 -12.839 1.00 80.00 212 SER A O 1
ATOM 1689 N N . VAL A 1 213 ? 26.910 2.171 -12.730 1.00 78.56 213 VAL A N 1
ATOM 1690 C CA . VAL A 1 213 ? 26.932 1.723 -14.131 1.00 78.56 213 VAL A CA 1
ATOM 1691 C C . VAL A 1 213 ? 25.922 0.596 -14.380 1.00 78.56 213 VAL A C 1
ATOM 1693 O O . VAL A 1 213 ? 25.289 0.546 -15.438 1.00 78.56 213 VAL A O 1
ATOM 1696 N N . LYS A 1 214 ? 25.739 -0.317 -13.418 1.00 76.50 214 LYS A N 1
ATOM 1697 C CA . LYS A 1 214 ? 24.758 -1.406 -13.524 1.00 76.50 214 LYS A CA 1
ATOM 1698 C C . LYS A 1 214 ? 23.312 -0.912 -13.506 1.00 76.50 214 LYS A C 1
ATOM 1700 O O . LYS A 1 214 ? 22.506 -1.430 -14.277 1.00 76.50 214 LYS A O 1
ATOM 1705 N N . SER A 1 215 ? 22.977 0.076 -12.678 1.00 68.81 215 SER A N 1
ATOM 1706 C CA . SER A 1 215 ? 21.611 0.613 -12.604 1.00 68.81 215 SER A CA 1
ATOM 1707 C C . SER A 1 215 ? 21.196 1.335 -13.894 1.00 68.81 215 SER A C 1
ATOM 1709 O O . SER A 1 215 ? 20.038 1.249 -14.308 1.00 68.81 215 SER A O 1
ATOM 1711 N N . GLN A 1 216 ? 22.149 1.969 -14.582 1.00 66.44 216 GLN A N 1
ATOM 1712 C CA . GLN A 1 216 ? 21.908 2.687 -15.836 1.00 66.44 216 GLN A CA 1
ATOM 1713 C C . GLN A 1 216 ? 21.742 1.772 -17.062 1.00 66.44 216 GLN A C 1
ATOM 1715 O O . GLN A 1 216 ? 21.135 2.187 -18.042 1.00 66.44 216 GLN A O 1
ATOM 1720 N N . ARG A 1 217 ? 22.281 0.542 -17.049 1.00 64.44 217 ARG A N 1
ATOM 1721 C CA . ARG A 1 217 ? 22.396 -0.295 -18.266 1.00 64.44 217 ARG A CA 1
ATOM 1722 C C . ARG A 1 217 ? 21.514 -1.545 -18.313 1.00 64.44 217 ARG A C 1
ATOM 1724 O O . ARG A 1 217 ? 21.481 -2.191 -19.354 1.00 64.44 217 ARG A O 1
ATOM 1731 N N . ASN A 1 218 ? 20.828 -1.920 -17.231 1.00 61.62 218 ASN A N 1
ATOM 1732 C CA . ASN A 1 218 ? 20.139 -3.219 -17.186 1.00 61.62 218 ASN A CA 1
ATOM 1733 C C . ASN A 1 218 ? 18.830 -3.264 -17.997 1.00 61.62 218 ASN A C 1
ATOM 1735 O O . ASN A 1 218 ? 18.576 -4.270 -18.651 1.00 61.62 218 ASN A O 1
ATOM 1739 N N . ILE A 1 219 ? 18.010 -2.206 -17.989 1.00 68.06 219 ILE A N 1
ATOM 1740 C CA . ILE A 1 219 ? 16.783 -2.107 -18.801 1.00 68.06 219 ILE A CA 1
ATOM 1741 C 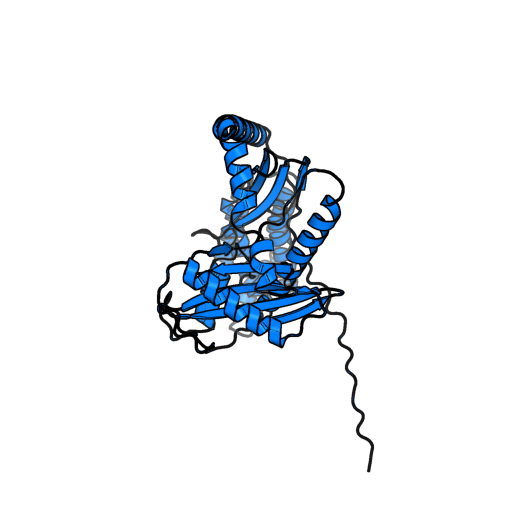C . ILE A 1 219 ? 16.615 -0.644 -19.199 1.00 68.06 219 ILE A C 1
ATOM 1743 O O . ILE A 1 219 ? 16.250 0.177 -18.369 1.00 68.06 219 ILE A O 1
ATOM 1747 N N . VAL A 1 220 ? 16.897 -0.297 -20.451 1.00 72.81 220 VAL A N 1
ATOM 1748 C CA . VAL A 1 220 ? 16.790 1.084 -20.944 1.00 72.81 220 VAL A CA 1
ATOM 1749 C C . VAL A 1 220 ? 15.658 1.198 -21.947 1.00 72.81 220 VAL A C 1
ATOM 1751 O O . VAL A 1 220 ? 15.464 0.305 -22.769 1.00 72.81 220 VAL A O 1
ATOM 1754 N N . MET A 1 221 ? 14.913 2.305 -21.893 1.00 80.19 221 MET A N 1
ATOM 1755 C CA . MET A 1 221 ? 13.764 2.517 -22.777 1.00 80.19 221 MET A CA 1
ATOM 1756 C C . MET A 1 221 ? 14.170 2.522 -24.258 1.00 80.19 221 MET A C 1
ATOM 1758 O O . MET A 1 221 ? 13.408 2.075 -25.108 1.00 80.19 221 MET A O 1
ATOM 1762 N N . THR A 1 222 ? 15.403 2.940 -24.563 1.00 74.81 222 THR A N 1
ATOM 1763 C CA . THR A 1 222 ? 15.968 2.946 -25.920 1.00 74.81 222 THR A CA 1
ATOM 1764 C C . THR A 1 222 ? 15.943 1.575 -26.589 1.00 74.81 222 THR A C 1
ATOM 1766 O O . THR A 1 222 ? 15.689 1.506 -27.784 1.00 74.81 222 THR A O 1
ATOM 1769 N N . SER A 1 223 ? 16.105 0.484 -25.833 1.00 77.81 223 SER A N 1
ATOM 1770 C CA . SER A 1 223 ? 16.027 -0.883 -26.371 1.00 77.81 223 SER A CA 1
ATOM 1771 C C . SER A 1 223 ? 14.612 -1.299 -26.794 1.00 77.81 223 SER A C 1
ATOM 1773 O O . SER A 1 223 ? 14.452 -2.335 -27.432 1.00 77.81 223 SER A O 1
ATOM 1775 N N . TYR A 1 224 ? 13.588 -0.525 -26.423 1.00 83.69 224 TYR A N 1
ATOM 1776 C CA . TYR A 1 224 ? 12.178 -0.806 -26.702 1.00 83.69 224 TYR A CA 1
ATOM 1777 C C . TYR A 1 224 ? 11.581 0.137 -27.759 1.00 83.69 224 TYR A C 1
ATOM 1779 O O . TYR A 1 224 ? 10.537 -0.177 -28.320 1.00 83.69 224 TYR A O 1
ATOM 1787 N N . LEU A 1 225 ? 12.217 1.273 -28.069 1.00 81.25 225 LEU A N 1
ATOM 1788 C CA . LEU A 1 225 ? 11.638 2.279 -28.973 1.00 81.25 225 LEU A CA 1
ATOM 1789 C C . LEU A 1 225 ? 11.388 1.744 -30.390 1.00 81.25 225 LEU A C 1
ATOM 1791 O O . LEU A 1 225 ? 10.347 2.045 -30.972 1.00 81.25 225 LEU A O 1
ATOM 1795 N N . ASP A 1 226 ? 12.295 0.914 -30.908 1.00 82.94 226 ASP A N 1
ATOM 1796 C CA . ASP A 1 226 ? 12.189 0.362 -32.264 1.00 82.94 226 ASP A CA 1
ATOM 1797 C C . ASP A 1 226 ? 11.040 -0.648 -32.394 1.00 82.94 226 ASP A C 1
ATOM 1799 O O . ASP A 1 226 ? 10.357 -0.702 -33.415 1.00 82.94 226 ASP A O 1
ATOM 1803 N N . ALA A 1 227 ? 10.807 -1.446 -31.348 1.00 86.50 227 ALA A N 1
ATOM 1804 C CA . ALA A 1 227 ? 9.768 -2.475 -31.334 1.00 86.50 227 ALA A CA 1
ATOM 1805 C C . ALA A 1 227 ? 8.389 -1.937 -30.910 1.00 86.50 227 ALA A C 1
ATOM 1807 O O . ALA A 1 227 ? 7.370 -2.554 -31.216 1.00 86.50 227 ALA A O 1
ATOM 1808 N N . PHE A 1 228 ? 8.351 -0.802 -30.204 1.00 91.31 228 PHE A N 1
ATOM 1809 C CA . PHE A 1 228 ? 7.148 -0.263 -29.572 1.00 91.31 228 PHE A CA 1
ATOM 1810 C C . PHE A 1 228 ? 6.990 1.241 -29.864 1.00 91.31 228 PHE A C 1
ATOM 1812 O O . PHE A 1 228 ? 7.169 2.074 -28.968 1.00 91.31 228 PHE A O 1
ATOM 1819 N N . PRO A 1 229 ? 6.622 1.627 -31.099 1.00 90.62 229 PRO A N 1
ATOM 1820 C CA . PRO A 1 229 ? 6.537 3.029 -31.497 1.00 90.62 229 PRO A CA 1
ATOM 1821 C C . PRO A 1 229 ? 5.540 3.822 -30.639 1.00 90.62 229 PRO A C 1
ATOM 1823 O O . PRO A 1 229 ? 4.376 3.452 -30.480 1.00 90.62 229 PRO A O 1
ATOM 1826 N N . GLY A 1 230 ? 5.999 4.943 -30.083 1.00 90.62 230 GLY A N 1
ATOM 1827 C CA . GLY A 1 230 ? 5.190 5.807 -29.221 1.00 90.62 230 GLY A CA 1
ATOM 1828 C C . GLY A 1 230 ? 4.994 5.291 -27.792 1.00 90.62 230 GLY A C 1
ATOM 1829 O O . GLY A 1 230 ? 4.268 5.933 -27.035 1.00 90.62 230 GLY A O 1
ATOM 1830 N N . LEU A 1 231 ? 5.625 4.177 -27.400 1.00 92.81 231 LEU A N 1
ATOM 1831 C CA . LEU A 1 231 ? 5.730 3.771 -25.998 1.00 92.81 231 LEU A CA 1
ATOM 1832 C C . LEU A 1 231 ? 6.713 4.704 -25.278 1.00 92.81 231 LEU A C 1
ATOM 1834 O O . LEU A 1 231 ? 7.833 4.914 -25.734 1.00 92.81 231 LEU A O 1
ATOM 1838 N N . VAL A 1 232 ? 6.281 5.267 -24.154 1.00 91.19 232 VAL A N 1
ATOM 1839 C CA . VAL A 1 232 ? 7.061 6.193 -23.320 1.00 91.19 232 VAL A CA 1
ATOM 1840 C C . VAL A 1 232 ? 7.641 5.457 -22.116 1.00 91.19 232 VAL A C 1
ATOM 1842 O O . VAL A 1 232 ? 8.811 5.632 -21.785 1.00 91.19 232 VAL A O 1
ATOM 1845 N N . HIS A 1 233 ? 6.830 4.627 -21.454 1.00 92.56 233 HIS A N 1
ATOM 1846 C CA . HIS A 1 233 ? 7.253 3.853 -20.291 1.00 92.56 233 HIS A CA 1
ATOM 1847 C C . HIS A 1 233 ? 6.349 2.639 -20.060 1.00 92.56 233 HIS A C 1
ATOM 1849 O O . HIS A 1 233 ? 5.198 2.622 -20.501 1.00 92.56 233 HIS A O 1
ATOM 1855 N N . PHE A 1 234 ? 6.845 1.644 -19.325 1.00 93.00 234 PHE A N 1
ATOM 1856 C CA . PHE A 1 234 ? 6.032 0.533 -18.845 1.00 93.00 234 PHE A CA 1
ATOM 1857 C C . PHE A 1 234 ? 6.514 0.022 -17.485 1.00 93.00 234 PHE A C 1
ATOM 1859 O O . PHE A 1 234 ? 7.684 0.157 -17.134 1.00 93.00 234 PHE A O 1
ATOM 1866 N N . ILE A 1 235 ? 5.608 -0.615 -16.749 1.00 93.12 235 ILE A N 1
ATOM 1867 C CA . ILE A 1 235 ? 5.898 -1.345 -15.516 1.00 93.12 235 ILE A CA 1
ATOM 1868 C C . ILE A 1 235 ? 5.222 -2.707 -15.626 1.00 93.12 235 ILE A C 1
ATOM 1870 O O . ILE A 1 235 ? 3.996 -2.797 -15.674 1.00 93.12 235 ILE A O 1
ATOM 1874 N N . TYR A 1 236 ? 6.024 -3.761 -15.669 1.00 91.88 236 TYR A N 1
ATOM 1875 C CA . TYR A 1 236 ? 5.577 -5.146 -15.615 1.00 91.88 236 TYR A CA 1
ATOM 1876 C C . TYR A 1 236 ? 5.728 -5.682 -14.192 1.00 91.88 236 TYR A C 1
ATOM 1878 O O . TYR A 1 236 ? 6.741 -5.426 -13.538 1.00 91.88 236 TYR A O 1
ATOM 1886 N N . ILE A 1 237 ? 4.729 -6.417 -13.704 1.00 91.00 237 ILE A N 1
ATOM 1887 C CA . ILE A 1 237 ? 4.746 -6.985 -12.356 1.00 91.00 237 ILE A CA 1
ATOM 1888 C C . ILE A 1 237 ? 4.320 -8.453 -12.399 1.00 91.00 237 ILE A C 1
ATOM 1890 O O . ILE A 1 237 ? 3.185 -8.771 -12.757 1.00 91.00 237 ILE A O 1
ATOM 1894 N N . ASP A 1 238 ? 5.212 -9.341 -11.959 1.00 89.31 238 ASP A N 1
ATOM 1895 C CA . ASP A 1 238 ? 4.893 -10.738 -11.660 1.00 89.31 238 ASP A CA 1
ATOM 1896 C C . ASP A 1 238 ? 4.477 -10.855 -10.186 1.00 89.31 238 ASP A C 1
ATOM 1898 O O . ASP A 1 238 ? 5.310 -10.762 -9.283 1.00 89.31 238 ASP A O 1
ATOM 1902 N N . ARG A 1 239 ? 3.185 -11.084 -9.913 1.00 87.94 239 ARG A N 1
ATOM 1903 C CA . ARG A 1 239 ? 2.655 -11.207 -8.540 1.00 87.94 239 ARG A CA 1
ATOM 1904 C C . ARG A 1 239 ? 2.859 -12.588 -7.915 1.00 87.94 239 ARG A C 1
ATOM 1906 O O . ARG A 1 239 ? 2.505 -12.774 -6.752 1.00 87.94 239 ARG A O 1
ATOM 1913 N N . ARG A 1 240 ? 3.437 -13.559 -8.632 1.00 83.00 240 ARG A N 1
ATOM 1914 C CA . ARG A 1 240 ? 3.915 -14.824 -8.041 1.00 83.00 240 ARG A CA 1
ATOM 1915 C C . ARG A 1 240 ? 5.134 -14.564 -7.163 1.00 83.00 240 ARG A C 1
ATOM 1917 O O . ARG A 1 240 ? 5.205 -15.053 -6.040 1.00 83.00 240 ARG A O 1
ATOM 1924 N N . THR A 1 241 ? 6.070 -13.774 -7.678 1.00 83.44 241 THR A N 1
ATOM 1925 C CA . THR A 1 241 ? 7.343 -13.440 -7.020 1.00 83.44 241 THR A CA 1
ATOM 1926 C C . THR A 1 241 ? 7.365 -12.018 -6.456 1.00 83.44 241 THR A C 1
ATOM 1928 O O . THR A 1 241 ? 8.293 -11.660 -5.735 1.00 83.44 241 THR A O 1
ATOM 1931 N N . ASN A 1 242 ? 6.340 -11.216 -6.757 1.00 84.12 242 ASN A N 1
ATOM 1932 C CA . ASN A 1 242 ? 6.292 -9.769 -6.533 1.00 84.12 242 ASN A CA 1
ATOM 1933 C C . ASN A 1 242 ? 7.485 -9.026 -7.157 1.00 84.12 242 ASN A C 1
ATOM 1935 O O . ASN A 1 242 ? 7.923 -8.000 -6.636 1.00 84.12 242 ASN A O 1
ATOM 1939 N N . GLN A 1 243 ? 8.008 -9.539 -8.273 1.00 84.38 243 GLN A N 1
ATOM 1940 C CA . GLN A 1 243 ? 9.070 -8.885 -9.027 1.00 84.38 243 GLN A CA 1
ATOM 1941 C C . GLN A 1 243 ? 8.484 -7.823 -9.953 1.00 84.38 243 GLN A C 1
ATOM 1943 O O . GLN A 1 243 ? 7.506 -8.063 -10.660 1.00 84.38 243 GLN A O 1
ATOM 1948 N N . LEU A 1 244 ? 9.107 -6.647 -9.941 1.00 87.50 244 LEU A N 1
ATOM 1949 C CA . LEU A 1 244 ? 8.767 -5.519 -10.797 1.00 87.50 244 LEU A CA 1
ATOM 1950 C C . LEU A 1 244 ? 9.877 -5.312 -11.823 1.00 87.50 244 LEU A C 1
ATOM 1952 O O . LEU A 1 244 ? 11.062 -5.370 -11.497 1.00 87.50 244 LEU A O 1
ATOM 1956 N N . THR A 1 245 ? 9.490 -5.046 -13.062 1.00 87.75 245 THR A N 1
ATOM 1957 C CA . THR A 1 245 ? 10.399 -4.771 -14.171 1.00 87.75 245 THR A CA 1
ATOM 1958 C C . THR A 1 245 ? 9.940 -3.512 -14.891 1.00 87.75 245 THR A C 1
ATOM 1960 O O . THR A 1 245 ? 8.814 -3.445 -15.376 1.00 87.75 245 THR A O 1
ATOM 1963 N N . ALA A 1 246 ? 10.806 -2.504 -14.952 1.00 89.06 246 ALA A N 1
ATOM 1964 C CA . ALA A 1 246 ? 10.537 -1.241 -15.629 1.00 89.06 246 ALA A CA 1
ATOM 1965 C C . ALA A 1 246 ? 11.839 -0.676 -16.220 1.00 89.06 246 ALA A C 1
ATOM 1967 O O . ALA A 1 246 ? 12.909 -0.917 -15.650 1.00 89.06 246 ALA A O 1
ATOM 1968 N N . PRO A 1 247 ? 11.783 0.069 -17.337 1.00 86.94 247 PRO A N 1
ATOM 1969 C CA . PRO A 1 247 ? 12.946 0.765 -17.869 1.00 86.94 247 PRO A CA 1
ATOM 1970 C C . PRO A 1 247 ? 13.488 1.812 -16.894 1.00 86.94 247 PRO A C 1
ATOM 1972 O O . PRO A 1 247 ? 12.729 2.548 -16.270 1.00 86.94 247 PRO A O 1
ATOM 1975 N N . SER A 1 248 ? 14.805 1.943 -16.803 1.00 77.44 248 SER A N 1
ATOM 1976 C CA . SER A 1 248 ? 15.444 3.024 -16.061 1.00 77.44 248 SER A CA 1
ATOM 1977 C C . SER A 1 248 ? 15.112 4.370 -16.711 1.00 77.44 248 SER A C 1
ATOM 1979 O O . SER A 1 248 ? 15.356 4.585 -17.900 1.00 77.44 248 SER A O 1
ATOM 1981 N N . LEU A 1 249 ? 14.576 5.298 -15.918 1.00 76.06 249 LEU A N 1
ATOM 1982 C CA . LEU A 1 249 ? 14.498 6.711 -16.277 1.00 76.06 249 LEU A CA 1
ATOM 1983 C C . LEU A 1 249 ? 15.865 7.314 -15.953 1.00 76.06 249 LEU A C 1
ATOM 1985 O O . LEU A 1 249 ? 16.182 7.490 -14.776 1.00 76.06 249 LEU A O 1
ATOM 1989 N N . ASN A 1 250 ? 16.705 7.541 -16.965 1.00 63.16 250 ASN A N 1
ATOM 1990 C CA . ASN A 1 250 ? 18.058 8.060 -16.760 1.00 63.16 250 ASN A CA 1
ATOM 1991 C C . ASN A 1 250 ? 17.998 9.401 -16.016 1.00 63.16 250 ASN A C 1
ATOM 1993 O O . ASN A 1 250 ? 17.535 10.401 -16.554 1.00 63.16 250 ASN A O 1
ATOM 1997 N N . ILE A 1 251 ? 18.461 9.403 -14.766 1.00 52.75 251 ILE A N 1
ATOM 1998 C CA . ILE A 1 251 ? 18.685 10.610 -13.975 1.00 52.75 251 ILE A CA 1
ATOM 1999 C C . ILE A 1 251 ? 20.091 11.073 -14.345 1.00 52.75 251 ILE A C 1
ATOM 2001 O O . ILE A 1 251 ? 21.069 10.601 -13.772 1.00 52.75 251 ILE A O 1
ATOM 2005 N N . THR A 1 252 ? 20.226 11.911 -15.367 1.00 51.03 252 THR A N 1
ATOM 2006 C CA . THR A 1 252 ? 21.477 12.651 -15.544 1.00 51.03 252 THR A CA 1
ATOM 2007 C C . THR A 1 252 ? 21.460 13.800 -14.541 1.00 51.03 252 THR A C 1
ATOM 2009 O O . THR A 1 252 ? 20.610 14.682 -14.638 1.00 51.03 252 THR A O 1
ATOM 2012 N N . ASP A 1 253 ? 22.374 13.763 -13.569 1.00 49.22 253 ASP A N 1
ATOM 2013 C CA . ASP A 1 253 ? 22.564 14.796 -12.533 1.00 49.22 253 ASP A CA 1
ATOM 2014 C C . ASP A 1 253 ? 23.124 16.124 -13.092 1.00 49.22 253 ASP A C 1
ATOM 2016 O O . ASP A 1 253 ? 23.376 17.066 -12.344 1.00 49.22 253 ASP A O 1
ATOM 2020 N N . GLU A 1 254 ? 23.300 16.231 -14.410 1.00 47.97 254 GLU A N 1
ATOM 2021 C CA . GLU A 1 254 ? 23.838 17.418 -15.067 1.00 47.97 254 GLU A CA 1
ATOM 2022 C C . GLU A 1 254 ? 22.696 18.251 -15.662 1.00 47.97 254 GLU A C 1
ATOM 2024 O O . GLU A 1 254 ? 21.844 17.754 -16.405 1.00 47.97 254 GLU A O 1
ATOM 2029 N N . GLY A 1 255 ? 22.643 19.506 -15.210 1.00 50.78 255 GLY A N 1
ATOM 2030 C CA . GLY A 1 255 ? 21.536 20.441 -15.363 1.00 50.78 255 GLY A CA 1
ATOM 2031 C C . GLY A 1 255 ? 21.028 20.583 -16.794 1.00 50.78 255 GLY A C 1
ATOM 2032 O O . GLY A 1 255 ? 21.818 20.718 -17.715 1.00 50.78 255 GLY A O 1
ATOM 2033 N N . GLU A 1 256 ? 19.695 20.529 -16.903 1.00 51.16 256 GLU A N 1
ATOM 2034 C CA . GLU A 1 256 ? 18.780 20.965 -17.982 1.00 51.16 256 GLU A CA 1
ATOM 2035 C C . GLU A 1 256 ? 17.590 19.988 -18.097 1.00 51.16 256 GLU A C 1
ATOM 2037 O O . GLU A 1 256 ? 16.455 20.426 -18.250 1.00 51.16 256 GLU A O 1
ATOM 2042 N N . ASN A 1 257 ? 17.799 18.677 -17.888 1.00 54.50 257 ASN A N 1
ATOM 2043 C CA . ASN A 1 257 ? 16.753 17.639 -18.031 1.00 54.50 257 ASN A CA 1
ATOM 2044 C C . ASN A 1 257 ? 16.160 17.097 -16.712 1.00 54.50 257 ASN A C 1
ATOM 2046 O O . ASN A 1 257 ? 15.334 16.173 -16.733 1.00 54.50 257 ASN A O 1
ATOM 2050 N N . HIS A 1 258 ? 16.554 17.648 -15.558 1.00 63.31 258 HIS A N 1
ATOM 2051 C CA . HIS A 1 258 ? 16.036 17.213 -14.254 1.00 63.31 258 HIS A CA 1
ATOM 2052 C C . HIS A 1 258 ? 14.514 17.393 -14.171 1.00 63.31 258 HIS A C 1
ATOM 2054 O O . HIS A 1 258 ? 13.801 16.462 -13.793 1.00 63.31 258 HIS A O 1
ATOM 2060 N N . ASP A 1 259 ? 14.011 18.543 -14.618 1.00 68.94 259 ASP A N 1
ATOM 2061 C CA . ASP A 1 259 ? 12.591 18.889 -14.538 1.00 68.94 259 ASP A CA 1
ATOM 2062 C C . ASP A 1 259 ? 11.728 17.985 -15.423 1.00 68.94 259 ASP A C 1
ATOM 2064 O O . ASP A 1 259 ? 10.695 17.488 -14.979 1.00 68.94 259 ASP A O 1
ATOM 2068 N N . ALA A 1 260 ? 12.182 17.679 -16.644 1.00 74.50 260 ALA A N 1
ATOM 2069 C CA . ALA A 1 260 ? 11.484 16.759 -17.543 1.00 74.50 260 ALA A CA 1
ATOM 2070 C C . ALA A 1 260 ? 11.446 15.324 -16.986 1.00 74.50 260 ALA A C 1
ATOM 2072 O O . ALA A 1 260 ? 10.426 14.637 -17.073 1.00 74.50 260 ALA A O 1
ATOM 2073 N N . THR A 1 261 ? 12.543 14.878 -16.366 1.00 76.75 261 THR A N 1
ATOM 2074 C CA . THR A 1 261 ? 12.630 13.548 -15.747 1.00 76.75 261 THR A CA 1
ATOM 2075 C C . THR A 1 261 ? 11.714 13.437 -14.531 1.00 76.75 261 THR A C 1
ATOM 2077 O O . THR A 1 261 ? 11.033 12.423 -14.367 1.00 76.75 261 THR A O 1
ATOM 2080 N N . GLN A 1 262 ? 11.673 14.465 -13.678 1.00 80.56 262 GLN A N 1
ATOM 2081 C CA . GLN A 1 262 ? 10.759 14.502 -12.534 1.00 80.56 262 GLN A CA 1
ATOM 2082 C C . GLN A 1 262 ? 9.302 14.575 -12.984 1.00 80.56 262 GLN A C 1
ATOM 2084 O O . GLN A 1 262 ? 8.486 13.789 -12.514 1.00 80.56 262 GLN A O 1
ATOM 2089 N N . PHE A 1 263 ? 8.993 15.418 -13.969 1.00 84.56 263 PHE A N 1
ATOM 2090 C CA . PHE A 1 263 ? 7.659 15.493 -14.556 1.00 84.56 263 PHE A CA 1
ATOM 2091 C C . PHE A 1 263 ? 7.174 14.126 -15.060 1.00 84.56 263 PHE A C 1
ATOM 2093 O O . PHE A 1 263 ? 6.044 13.719 -14.783 1.00 84.56 263 PHE A O 1
ATOM 2100 N N . LEU A 1 264 ? 8.032 13.381 -15.766 1.00 85.00 264 LEU A N 1
ATOM 2101 C CA . LEU A 1 264 ? 7.684 12.048 -16.251 1.00 85.00 264 LEU A CA 1
ATOM 2102 C C . LEU A 1 264 ? 7.463 11.055 -15.099 1.00 85.00 264 LEU A C 1
ATOM 2104 O O . LEU A 1 264 ? 6.502 10.285 -15.136 1.00 85.00 264 LEU A O 1
ATOM 2108 N N . LYS A 1 265 ? 8.302 11.092 -14.054 1.00 85.88 265 LYS A N 1
ATOM 2109 C CA . LYS A 1 265 ? 8.105 10.279 -12.840 1.00 85.88 265 LYS A CA 1
ATOM 2110 C C . LYS A 1 265 ? 6.764 10.574 -12.179 1.00 85.88 265 LYS A C 1
ATOM 2112 O O . LYS A 1 265 ? 6.042 9.636 -11.848 1.00 85.88 265 LYS A O 1
ATOM 2117 N N . ASP A 1 266 ? 6.410 11.846 -12.034 1.00 87.19 266 ASP A N 1
ATOM 2118 C CA . ASP A 1 266 ? 5.139 12.255 -11.439 1.00 87.19 266 ASP A CA 1
ATOM 2119 C C . ASP A 1 266 ? 3.953 11.740 -12.262 1.00 87.19 266 ASP A C 1
ATOM 2121 O O . ASP A 1 266 ? 2.995 11.209 -11.701 1.00 87.19 266 ASP A O 1
ATOM 2125 N N . LYS A 1 267 ? 4.029 11.796 -13.600 1.00 89.62 267 LYS A N 1
ATOM 2126 C CA . LYS A 1 267 ? 3.003 11.203 -14.474 1.00 89.62 267 LYS A CA 1
ATOM 2127 C C . LYS A 1 267 ? 2.883 9.687 -14.301 1.00 89.62 267 LYS A C 1
ATOM 2129 O O . LYS A 1 267 ? 1.765 9.189 -14.170 1.00 89.62 267 LYS A O 1
ATOM 2134 N N . ILE A 1 268 ? 4.000 8.961 -14.235 1.00 89.88 268 ILE A N 1
ATOM 2135 C CA . ILE A 1 268 ? 4.008 7.504 -14.014 1.00 89.88 268 ILE A CA 1
ATOM 2136 C C . ILE A 1 268 ? 3.394 7.150 -12.651 1.00 89.88 268 ILE A C 1
ATOM 2138 O O . ILE A 1 268 ? 2.597 6.210 -12.547 1.00 89.88 268 ILE A O 1
ATOM 2142 N N . TRP A 1 269 ? 3.710 7.911 -11.600 1.00 88.56 269 TRP A N 1
ATOM 2143 C CA . TRP A 1 269 ? 3.143 7.678 -10.272 1.00 88.56 269 TRP A CA 1
ATOM 2144 C C . TRP A 1 269 ? 1.659 8.019 -10.198 1.00 88.56 269 TRP A C 1
ATOM 2146 O O . TRP A 1 269 ? 0.889 7.225 -9.660 1.00 88.56 269 TRP A O 1
ATOM 2156 N N . ASN A 1 270 ? 1.231 9.127 -10.803 1.00 88.19 270 ASN A N 1
ATOM 2157 C CA . ASN A 1 270 ? -0.185 9.483 -10.901 1.00 88.19 270 ASN A CA 1
ATOM 2158 C C . ASN A 1 270 ? -0.982 8.402 -11.640 1.00 88.19 270 ASN A C 1
ATOM 2160 O O . ASN A 1 270 ? -2.044 7.989 -11.171 1.00 88.19 270 ASN A O 1
ATOM 2164 N N . MET A 1 271 ? -0.434 7.875 -12.738 1.00 88.12 271 MET A N 1
ATOM 2165 C CA . MET A 1 271 ? -1.017 6.751 -13.468 1.00 88.12 271 MET A CA 1
ATOM 2166 C C . MET A 1 271 ? -1.129 5.497 -12.589 1.00 88.12 271 MET A C 1
ATOM 2168 O O . MET A 1 271 ? -2.175 4.848 -12.566 1.00 88.12 271 MET A O 1
ATOM 2172 N N . THR A 1 272 ? -0.076 5.161 -11.844 1.00 88.06 272 THR A N 1
ATOM 2173 C CA . THR A 1 272 ? -0.064 3.997 -10.944 1.00 88.06 272 THR A CA 1
ATOM 2174 C C . THR A 1 272 ? -1.107 4.143 -9.828 1.00 88.06 272 THR A C 1
ATOM 2176 O O . THR A 1 272 ? -1.820 3.192 -9.509 1.00 88.06 272 THR A O 1
ATOM 2179 N N . CYS A 1 273 ? -1.258 5.343 -9.263 1.00 87.69 273 CYS A N 1
ATOM 2180 C CA . CYS A 1 273 ? -2.298 5.651 -8.281 1.00 87.69 273 CYS A CA 1
ATOM 2181 C C . CYS A 1 273 ? -3.708 5.523 -8.873 1.00 87.69 273 CYS A C 1
ATOM 2183 O O . CYS A 1 273 ? -4.577 4.897 -8.265 1.00 87.69 273 CYS A O 1
ATOM 2185 N N . TRP A 1 274 ? -3.933 6.079 -10.066 1.00 88.88 274 TRP A N 1
ATOM 2186 C CA . TRP A 1 274 ? -5.205 5.966 -10.782 1.00 88.88 274 TRP A CA 1
ATOM 2187 C C . TRP A 1 274 ? -5.575 4.504 -11.053 1.00 88.88 274 TRP A C 1
ATOM 2189 O O . TRP A 1 274 ? -6.704 4.087 -10.792 1.00 88.88 274 TRP A O 1
ATOM 2199 N N . MET A 1 275 ? -4.604 3.709 -11.501 1.00 88.88 275 MET A N 1
ATOM 2200 C CA . MET A 1 275 ? -4.752 2.277 -11.726 1.00 88.88 275 MET A CA 1
ATOM 2201 C C . MET A 1 275 ? -5.174 1.540 -10.455 1.00 88.88 275 MET A C 1
ATOM 2203 O O . MET A 1 275 ? -6.121 0.764 -10.503 1.00 88.88 275 MET A O 1
ATOM 2207 N N . TYR A 1 276 ? -4.513 1.780 -9.319 1.00 87.81 276 TYR A N 1
ATOM 2208 C CA . TYR A 1 276 ? -4.914 1.158 -8.056 1.00 87.81 276 TYR A CA 1
ATOM 2209 C C . TYR A 1 276 ? -6.338 1.549 -7.646 1.00 87.81 276 TYR A C 1
ATOM 2211 O O . TYR A 1 276 ? -7.072 0.702 -7.143 1.00 87.81 276 TYR A O 1
ATOM 2219 N N . GLY A 1 277 ? -6.767 2.783 -7.929 1.00 87.38 277 GLY A N 1
ATOM 2220 C CA . GLY A 1 277 ? -8.168 3.184 -7.782 1.00 87.38 277 GLY A CA 1
ATOM 2221 C C . GLY A 1 277 ? -9.108 2.344 -8.653 1.00 87.38 277 GLY A C 1
ATOM 2222 O O . GLY A 1 277 ? -10.079 1.787 -8.154 1.00 87.38 277 GLY A O 1
ATOM 2223 N N . LYS A 1 278 ? -8.781 2.165 -9.938 1.00 88.19 278 LYS A N 1
ATOM 2224 C CA . LYS A 1 278 ? -9.573 1.329 -10.858 1.00 88.19 278 LYS A CA 1
ATOM 2225 C C . LYS A 1 278 ? -9.599 -0.140 -10.474 1.00 88.19 278 LYS A C 1
ATOM 2227 O O . LYS A 1 278 ? -10.655 -0.766 -10.520 1.00 88.19 278 LYS A O 1
ATO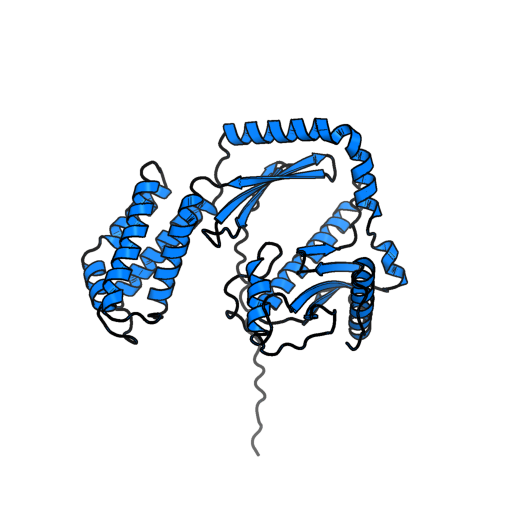M 2232 N N . LEU A 1 279 ? -8.477 -0.666 -10.010 1.00 87.88 279 LEU A N 1
ATOM 2233 C CA . LEU A 1 279 ? -8.407 -2.028 -9.520 1.00 87.88 279 LEU A CA 1
ATOM 2234 C C . LEU A 1 279 ? -9.233 -2.203 -8.236 1.00 87.88 279 LEU A C 1
ATOM 2236 O O . LEU A 1 279 ? -9.862 -3.242 -8.071 1.00 87.88 279 LEU A O 1
ATOM 2240 N N . ALA A 1 280 ? -9.307 -1.198 -7.360 1.00 85.56 280 ALA A N 1
ATOM 2241 C CA . ALA A 1 280 ? -10.202 -1.231 -6.201 1.00 85.56 280 ALA A CA 1
ATOM 2242 C C . ALA A 1 280 ? -11.695 -1.224 -6.597 1.00 85.56 280 ALA A C 1
ATOM 2244 O O . ALA A 1 280 ? -12.503 -1.836 -5.906 1.00 85.56 280 ALA A O 1
ATOM 2245 N N . GLU A 1 281 ? -12.048 -0.601 -7.728 1.00 86.69 281 GLU A N 1
ATOM 2246 C CA . GLU A 1 281 ? -13.410 -0.572 -8.294 1.00 86.69 281 GLU A CA 1
ATOM 2247 C C . GLU A 1 281 ? -13.826 -1.883 -9.007 1.00 86.69 281 GLU A C 1
ATOM 2249 O O . GLU A 1 281 ? -14.953 -1.975 -9.491 1.00 86.69 281 GLU A O 1
ATOM 2254 N N . GLY A 1 282 ? -12.949 -2.890 -9.122 1.00 86.06 282 GLY A N 1
ATOM 2255 C CA . GLY A 1 282 ? -13.247 -4.123 -9.875 1.00 86.06 282 GLY A CA 1
ATOM 2256 C C . GLY A 1 282 ? -12.675 -4.172 -11.298 1.00 86.06 282 GLY A C 1
ATOM 2257 O O . GLY A 1 282 ? -12.879 -5.147 -12.023 1.00 86.06 282 GLY A O 1
ATOM 2258 N N . VAL A 1 283 ? -11.976 -3.122 -11.741 1.00 88.50 283 VAL A N 1
ATOM 2259 C CA . VAL A 1 283 ? -11.541 -2.980 -13.137 1.00 88.50 283 VAL A CA 1
ATOM 2260 C C . VAL A 1 283 ? -10.154 -3.589 -13.344 1.00 88.50 283 VAL A C 1
ATOM 2262 O O . VAL A 1 283 ? -9.154 -3.096 -12.826 1.00 88.50 283 VAL A O 1
ATOM 2265 N N . THR A 1 284 ? -10.083 -4.638 -14.165 1.00 89.00 284 THR A N 1
ATOM 2266 C CA . THR A 1 284 ? -8.841 -5.379 -14.465 1.00 89.00 284 THR A CA 1
ATOM 2267 C C . THR A 1 284 ? -8.132 -4.911 -15.736 1.00 89.00 284 THR A C 1
ATOM 2269 O O . THR A 1 284 ? -6.955 -5.205 -15.935 1.00 89.00 284 THR A O 1
ATOM 2272 N N . VAL A 1 285 ? -8.832 -4.175 -16.600 1.00 92.00 285 VAL A N 1
ATOM 2273 C CA . VAL A 1 285 ? -8.287 -3.560 -17.814 1.00 92.00 285 VAL A CA 1
ATOM 2274 C C . VAL A 1 285 ? -8.838 -2.149 -17.923 1.00 92.00 285 VAL A C 1
ATOM 2276 O O . VAL A 1 285 ? -10.052 -1.955 -17.908 1.00 92.00 285 VAL A O 1
ATOM 2279 N N . ALA A 1 286 ? -7.957 -1.160 -18.041 1.00 92.44 286 ALA A N 1
ATOM 2280 C CA . ALA A 1 286 ? -8.357 0.238 -18.121 1.00 92.44 286 ALA A CA 1
ATOM 2281 C C . ALA A 1 286 ? -7.454 1.013 -19.078 1.00 92.44 286 ALA A C 1
ATOM 2283 O O . ALA A 1 286 ? -6.240 0.834 -19.086 1.00 92.44 286 ALA A O 1
ATOM 2284 N N . THR A 1 287 ? -8.044 1.916 -19.854 1.00 92.44 287 THR A N 1
ATOM 2285 C CA . THR A 1 287 ? -7.307 2.860 -20.698 1.00 92.44 287 THR A CA 1
ATOM 2286 C C . THR A 1 287 ? -7.849 4.262 -20.479 1.00 92.44 287 THR A C 1
ATOM 2288 O O . THR A 1 287 ? -9.065 4.449 -20.429 1.00 92.44 287 THR A O 1
ATOM 2291 N N . ALA A 1 288 ? -6.968 5.246 -20.365 1.00 91.62 288 ALA A N 1
ATOM 2292 C CA . ALA A 1 288 ? -7.332 6.643 -20.195 1.00 91.62 288 ALA A CA 1
ATOM 2293 C C . ALA A 1 288 ? -6.388 7.537 -20.992 1.00 91.62 288 ALA A C 1
ATOM 2295 O O . ALA A 1 288 ? -5.204 7.244 -21.135 1.00 91.62 288 ALA A O 1
ATOM 2296 N N . ARG A 1 289 ? -6.912 8.655 -21.488 1.00 90.25 289 ARG A N 1
ATOM 2297 C CA . ARG A 1 289 ? -6.112 9.690 -22.138 1.00 90.25 289 ARG A CA 1
ATOM 2298 C C . ARG A 1 289 ? -6.053 10.910 -21.234 1.00 90.25 289 ARG A C 1
ATOM 2300 O O . ARG A 1 289 ? -7.095 11.405 -20.814 1.00 90.25 289 ARG A O 1
ATOM 2307 N N . GLU A 1 290 ? -4.849 11.400 -20.973 1.00 88.06 290 GLU A N 1
ATOM 2308 C CA . GLU A 1 290 ? -4.617 12.609 -20.188 1.00 88.06 290 GLU A CA 1
ATOM 2309 C C . GLU A 1 290 ? -3.609 13.496 -20.921 1.00 88.06 290 GLU A C 1
ATOM 2311 O O . GLU A 1 290 ? -2.414 13.197 -20.977 1.00 88.06 290 GLU A O 1
ATOM 2316 N N . GLY A 1 291 ? -4.108 14.582 -21.518 1.00 87.25 291 GLY A N 1
ATOM 2317 C CA . GLY A 1 291 ? -3.301 15.477 -22.345 1.00 87.25 291 GLY A CA 1
ATOM 2318 C C . GLY A 1 291 ? -2.603 14.729 -23.484 1.00 87.25 291 GLY A C 1
ATOM 2319 O O . GLY A 1 291 ? -3.254 14.099 -24.327 1.00 87.25 291 GLY A O 1
ATOM 2320 N N . ASP A 1 292 ? -1.273 14.787 -23.469 1.00 89.81 292 ASP A N 1
ATOM 2321 C CA . ASP A 1 292 ? -0.393 14.222 -24.495 1.00 89.81 292 ASP A CA 1
ATOM 2322 C C . ASP A 1 292 ? -0.061 12.743 -24.285 1.00 89.81 292 ASP A C 1
ATOM 2324 O O . ASP A 1 292 ? 0.729 12.187 -25.048 1.00 89.81 292 ASP A O 1
ATOM 2328 N N . TYR A 1 293 ? -0.664 12.085 -23.290 1.00 92.88 293 TYR A N 1
ATOM 2329 C CA . TYR A 1 293 ? -0.374 10.692 -22.960 1.00 92.88 293 TYR A CA 1
ATOM 2330 C C . TYR A 1 293 ? -1.617 9.804 -22.968 1.00 92.88 293 TYR A C 1
ATOM 2332 O O . TYR A 1 293 ? -2.730 10.221 -22.637 1.00 92.88 293 TYR A O 1
ATOM 2340 N N . HIS A 1 294 ? -1.400 8.549 -23.352 1.00 93.44 294 HIS A N 1
ATOM 2341 C CA . HIS A 1 294 ? -2.358 7.461 -23.265 1.00 93.44 294 HIS A CA 1
ATOM 2342 C C . HIS A 1 294 ? -1.861 6.461 -22.221 1.00 93.44 294 HIS A C 1
ATOM 2344 O O . HIS A 1 294 ? -0.838 5.803 -22.400 1.00 93.44 294 HIS A O 1
ATOM 2350 N N . TYR A 1 295 ? -2.598 6.344 -21.128 1.00 94.12 295 TYR A N 1
ATOM 2351 C CA . TYR A 1 295 ? -2.353 5.396 -20.056 1.00 94.12 295 TYR A CA 1
ATOM 2352 C C . TYR A 1 295 ? -3.151 4.127 -20.289 1.00 94.12 295 TYR A C 1
ATOM 2354 O O . TYR A 1 295 ? -4.344 4.177 -20.581 1.00 94.12 295 TYR A O 1
ATOM 2362 N N . SER A 1 296 ? -2.507 2.982 -20.123 1.00 94.31 296 SER A N 1
ATOM 2363 C CA . SER A 1 296 ? -3.159 1.687 -20.209 1.00 94.31 296 SER A CA 1
ATOM 2364 C C . SER A 1 296 ? -2.695 0.747 -19.104 1.00 94.31 296 SER A C 1
ATOM 2366 O O . SER A 1 296 ? -1.524 0.714 -18.728 1.00 94.31 296 SER A O 1
ATOM 2368 N N . TYR A 1 297 ? -3.646 -0.004 -18.569 1.00 94.81 297 TYR A N 1
ATOM 2369 C CA . TYR A 1 297 ? -3.454 -0.984 -17.521 1.00 94.81 297 TYR A CA 1
ATOM 2370 C C . TYR A 1 297 ? -4.090 -2.303 -17.926 1.00 94.81 297 TYR A C 1
ATOM 2372 O O . TYR A 1 297 ? -5.231 -2.335 -18.394 1.00 94.81 297 TYR A O 1
ATOM 2380 N N . PHE A 1 298 ? -3.353 -3.383 -17.698 1.00 93.94 298 PHE A N 1
ATOM 2381 C CA . PHE A 1 298 ? -3.787 -4.741 -17.959 1.00 93.94 298 PHE A CA 1
ATOM 2382 C C . PHE A 1 298 ? -3.402 -5.636 -16.793 1.00 93.94 298 PHE A C 1
ATOM 2384 O O . PHE A 1 298 ? -2.222 -5.768 -16.477 1.00 93.94 298 PHE A O 1
ATOM 2391 N N . MET A 1 299 ? -4.382 -6.324 -16.228 1.00 92.94 299 MET A N 1
ATOM 2392 C CA . MET A 1 299 ? -4.180 -7.455 -15.337 1.00 92.94 299 MET A CA 1
ATOM 2393 C C . MET A 1 299 ? -4.714 -8.716 -16.003 1.00 92.94 299 MET A C 1
ATOM 2395 O O . MET A 1 299 ? -5.801 -8.717 -16.584 1.00 92.94 299 MET A O 1
ATOM 2399 N N . TRP A 1 300 ? -3.953 -9.802 -15.930 1.00 92.81 300 TRP A N 1
ATOM 2400 C CA . TRP A 1 300 ? -4.396 -11.093 -16.443 1.00 92.81 300 TRP A CA 1
ATOM 2401 C C . TRP A 1 300 ? -3.943 -12.238 -15.550 1.00 92.81 300 TRP A C 1
ATOM 2403 O O . TRP A 1 300 ? -3.017 -12.117 -14.743 1.00 92.81 300 TRP A O 1
ATOM 2413 N N . PHE A 1 301 ? -4.621 -13.367 -15.728 1.00 92.88 301 PHE A N 1
ATOM 2414 C CA . PHE A 1 301 ? -4.385 -14.579 -14.971 1.00 92.88 301 PHE A CA 1
ATOM 2415 C C . PHE A 1 301 ? -3.962 -15.708 -15.895 1.00 92.88 301 PHE A C 1
ATOM 2417 O O . PHE A 1 301 ? -4.418 -15.806 -17.036 1.00 92.88 301 PHE A O 1
ATOM 2424 N N . THR A 1 302 ? -3.107 -16.578 -15.378 1.00 91.00 302 THR A N 1
ATOM 2425 C CA . THR A 1 302 ? -2.741 -17.830 -16.044 1.00 91.00 302 THR A CA 1
ATOM 2426 C C . THR A 1 302 ? -2.751 -18.969 -15.036 1.00 91.00 302 THR A C 1
ATOM 2428 O O . THR A 1 302 ? -2.780 -18.724 -13.827 1.00 91.00 302 THR A O 1
ATOM 2431 N N . ASP A 1 303 ? -2.741 -20.211 -15.502 1.00 88.06 303 ASP A N 1
ATOM 2432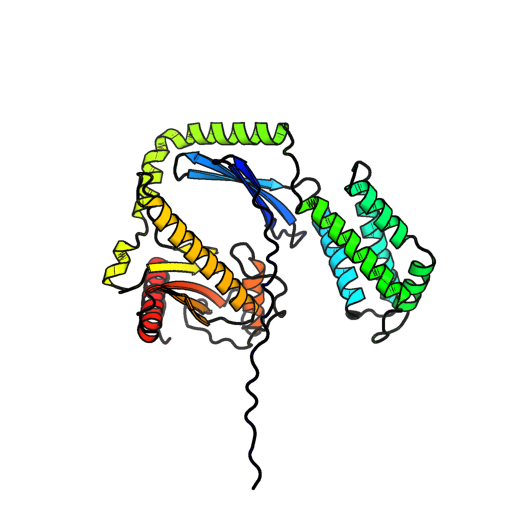 C CA . ASP A 1 303 ? -2.409 -21.340 -14.637 1.00 88.06 303 ASP A CA 1
ATOM 2433 C C . ASP A 1 303 ? -0.896 -21.527 -14.462 1.00 88.06 303 ASP A C 1
ATOM 2435 O O . ASP A 1 303 ? -0.069 -20.751 -14.944 1.00 88.06 303 ASP A O 1
ATOM 2439 N N . TYR A 1 304 ? -0.526 -22.580 -13.737 1.00 81.19 304 TYR A N 1
ATOM 2440 C CA . TYR A 1 304 ? 0.863 -22.980 -13.540 1.00 81.19 304 TYR A CA 1
ATOM 2441 C C . TYR A 1 304 ? 1.584 -23.380 -14.840 1.00 81.19 304 TYR A C 1
ATOM 2443 O O . TYR A 1 304 ? 2.810 -23.434 -14.835 1.00 81.19 304 TYR A O 1
ATOM 2451 N N . GLN A 1 305 ? 0.856 -23.656 -15.929 1.00 77.88 305 GLN A N 1
ATOM 2452 C CA . GLN A 1 305 ? 1.412 -23.969 -17.251 1.00 77.88 305 GLN A CA 1
ATOM 2453 C C . GLN A 1 305 ? 1.493 -22.730 -18.153 1.00 77.88 305 GLN A C 1
ATOM 2455 O O . GLN A 1 305 ? 1.829 -22.857 -19.326 1.00 77.88 305 GLN A O 1
ATOM 2460 N N . GLY A 1 306 ? 1.152 -21.546 -17.634 1.00 77.38 306 GLY A N 1
ATOM 2461 C CA . GLY A 1 306 ? 1.144 -20.299 -18.391 1.00 77.38 306 GLY A CA 1
ATOM 2462 C C . GLY A 1 306 ? -0.082 -20.119 -19.290 1.00 77.38 306 GLY A C 1
ATOM 2463 O O . GLY A 1 306 ? -0.177 -19.105 -19.978 1.00 77.38 306 GLY A O 1
ATOM 2464 N N . ALA A 1 307 ? -1.058 -21.034 -19.288 1.00 83.62 307 ALA A N 1
ATOM 2465 C CA . ALA A 1 307 ? -2.243 -20.889 -20.128 1.00 83.62 307 ALA A CA 1
ATOM 2466 C C . ALA A 1 307 ? -3.187 -19.805 -19.567 1.00 83.62 307 ALA A C 1
ATOM 2468 O O . ALA A 1 307 ? -3.419 -19.773 -18.352 1.00 83.62 307 ALA A O 1
ATOM 2469 N N . PRO A 1 308 ? -3.762 -18.920 -20.408 1.00 87.06 308 PRO A N 1
ATOM 2470 C CA . PRO A 1 308 ? -4.666 -17.867 -19.950 1.00 87.06 308 PRO A CA 1
ATOM 2471 C C . PRO A 1 308 ? -5.882 -18.420 -19.200 1.00 87.06 308 PRO A C 1
ATOM 2473 O O . PRO A 1 308 ? -6.535 -19.364 -19.647 1.00 87.06 308 PRO A O 1
ATOM 2476 N N . LYS A 1 309 ? -6.225 -17.795 -18.071 1.00 89.56 309 LYS A N 1
ATOM 2477 C CA . LYS A 1 309 ? -7.406 -18.131 -17.268 1.00 89.56 309 LYS A CA 1
ATOM 2478 C C . LYS A 1 309 ? -8.414 -16.990 -17.299 1.00 89.56 309 LYS A C 1
ATOM 2480 O O . LYS A 1 309 ? -8.105 -15.866 -16.912 1.00 89.56 309 LYS A O 1
ATOM 2485 N N . GLN A 1 310 ? -9.631 -17.311 -17.731 1.00 89.56 310 GLN A N 1
ATOM 2486 C CA . GLN A 1 310 ? -10.765 -16.391 -17.699 1.00 89.56 310 GLN A CA 1
ATOM 2487 C C . GLN A 1 310 ? -11.367 -16.343 -16.297 1.00 89.56 310 GLN A C 1
ATOM 2489 O O . GLN A 1 310 ? -11.535 -17.383 -15.659 1.00 89.56 310 GLN A O 1
ATOM 2494 N N . ILE A 1 311 ? -11.676 -15.133 -15.837 1.00 89.44 311 ILE A N 1
ATOM 2495 C CA . ILE A 1 311 ? -12.280 -14.876 -14.526 1.00 89.44 311 ILE A CA 1
ATOM 2496 C C . ILE A 1 311 ? -13.618 -15.627 -14.433 1.00 89.44 311 ILE A C 1
ATOM 2498 O O . ILE A 1 311 ? -14.447 -15.506 -15.333 1.00 89.44 311 ILE A O 1
ATOM 2502 N N . GLN A 1 312 ? -13.815 -16.407 -13.363 1.00 88.50 312 GLN A N 1
ATOM 2503 C CA . GLN A 1 312 ? -15.063 -17.150 -13.127 1.00 88.50 312 GLN A CA 1
ATOM 2504 C C . GLN A 1 312 ? -16.099 -16.267 -12.431 1.00 88.50 312 GLN A C 1
ATOM 2506 O O . GLN A 1 312 ? -17.267 -16.269 -12.808 1.00 88.50 312 GLN A O 1
ATOM 2511 N N . GLU A 1 313 ? -15.650 -15.486 -11.450 1.00 88.19 313 GLU A N 1
ATOM 2512 C CA . GLU A 1 313 ? -16.487 -14.565 -10.686 1.00 88.19 313 GLU A CA 1
ATOM 2513 C C . GLU A 1 313 ? -15.863 -13.170 -10.711 1.00 88.19 313 GLU A C 1
ATOM 2515 O O . GLU A 1 313 ? -14.709 -12.976 -10.328 1.00 88.19 313 GLU A O 1
ATOM 2520 N N . ALA A 1 314 ? -16.611 -12.186 -11.210 1.00 83.00 314 ALA A N 1
ATOM 2521 C CA . ALA A 1 314 ? -16.170 -10.799 -11.157 1.00 83.00 314 ALA A CA 1
ATOM 2522 C C . ALA A 1 314 ? -16.156 -10.323 -9.697 1.00 83.00 314 ALA A C 1
ATOM 2524 O O . ALA A 1 314 ? -17.061 -10.645 -8.928 1.00 83.00 314 ALA A O 1
ATOM 2525 N N . TYR A 1 315 ? -15.143 -9.542 -9.332 1.00 83.56 315 TYR A N 1
ATOM 2526 C CA . TYR A 1 315 ? -15.083 -8.892 -8.027 1.00 83.56 315 TYR A CA 1
ATOM 2527 C C . TYR A 1 315 ? -15.535 -7.434 -8.156 1.00 83.56 315 TYR A C 1
ATOM 2529 O O . TYR A 1 315 ? -15.290 -6.785 -9.175 1.00 83.56 315 TYR A O 1
ATOM 2537 N N . GLN A 1 316 ? -16.211 -6.933 -7.131 1.00 80.00 316 GLN A N 1
ATOM 2538 C CA . GLN A 1 316 ? -16.679 -5.558 -7.020 1.00 80.00 316 GLN A CA 1
ATOM 2539 C C . GLN A 1 316 ? -15.970 -4.819 -5.883 1.00 80.00 316 GLN A C 1
ATOM 2541 O O . GLN A 1 316 ? -15.254 -5.400 -5.060 1.00 80.00 316 GLN A O 1
ATOM 2546 N N . GLU A 1 317 ? -16.172 -3.503 -5.847 1.00 73.56 317 GLU A N 1
ATOM 2547 C CA . GLU A 1 317 ? -15.702 -2.657 -4.756 1.00 73.56 317 GLU A CA 1
ATOM 2548 C C . GLU A 1 317 ? -16.224 -3.187 -3.408 1.00 73.56 317 GLU A C 1
ATOM 2550 O O . GLU A 1 317 ? -17.428 -3.319 -3.196 1.00 73.56 317 GLU A O 1
ATOM 2555 N N . GLY A 1 318 ? -15.302 -3.504 -2.496 1.00 66.75 318 GLY A N 1
ATOM 2556 C CA . GLY A 1 318 ? -15.616 -4.040 -1.168 1.00 66.75 318 GLY A CA 1
ATOM 2557 C C . GLY A 1 318 ? -15.492 -5.561 -1.021 1.00 66.75 318 GLY A C 1
ATOM 2558 O O . GLY A 1 318 ? -15.361 -6.023 0.112 1.00 66.75 318 GLY A O 1
ATOM 2559 N N . ASP A 1 319 ? -15.425 -6.329 -2.117 1.00 69.75 319 ASP A N 1
ATOM 2560 C CA . ASP A 1 319 ? -15.217 -7.790 -2.050 1.00 69.75 319 ASP A CA 1
ATOM 2561 C C . ASP A 1 319 ? -13.836 -8.142 -1.475 1.00 69.75 319 ASP A C 1
ATOM 2563 O O . ASP A 1 319 ? -13.658 -9.138 -0.768 1.00 69.75 319 ASP A O 1
ATOM 2567 N N . VAL A 1 320 ? -12.843 -7.284 -1.729 1.00 69.44 320 VAL A N 1
ATOM 2568 C CA . VAL A 1 320 ? -11.502 -7.398 -1.153 1.00 69.44 320 VAL A CA 1
ATOM 2569 C C . VAL A 1 320 ? -11.295 -6.295 -0.118 1.00 69.44 320 VAL A C 1
ATOM 2571 O O . VAL A 1 320 ? -11.305 -5.109 -0.427 1.00 69.44 320 VAL A O 1
ATOM 2574 N N . SER A 1 321 ? -11.064 -6.696 1.133 1.00 65.19 321 SER A N 1
ATOM 2575 C CA . SER A 1 321 ? -11.035 -5.796 2.300 1.00 65.19 321 SER A CA 1
ATOM 2576 C C . SER A 1 321 ? -9.807 -4.879 2.407 1.00 65.19 321 SER A C 1
ATOM 2578 O O . SER A 1 321 ? -9.740 -4.042 3.307 1.00 65.19 321 SER A O 1
ATOM 2580 N N . ILE A 1 322 ? -8.814 -5.043 1.533 1.00 71.81 322 ILE A N 1
ATOM 2581 C CA . ILE A 1 322 ? -7.521 -4.348 1.585 1.00 71.81 322 ILE A CA 1
ATOM 2582 C C . ILE A 1 322 ? -7.327 -3.631 0.245 1.00 71.81 322 ILE A C 1
ATOM 2584 O O . ILE A 1 322 ? -7.638 -4.226 -0.779 1.00 71.81 322 ILE A O 1
ATOM 2588 N N . PRO A 1 323 ? -6.812 -2.391 0.201 1.00 74.69 323 PRO A N 1
ATOM 2589 C CA . PRO A 1 323 ? -6.564 -1.709 -1.066 1.00 74.69 323 PRO A CA 1
ATOM 2590 C C . PRO A 1 323 ? -5.433 -2.382 -1.866 1.00 74.69 323 PRO A C 1
ATOM 2592 O O . PRO A 1 323 ? -4.489 -2.913 -1.270 1.00 74.69 323 PRO A O 1
ATOM 2595 N N . PRO A 1 324 ? -5.470 -2.331 -3.206 1.00 80.56 324 PRO A N 1
ATOM 2596 C CA . PRO A 1 324 ? -4.383 -2.827 -4.044 1.00 80.56 324 PRO A CA 1
ATOM 2597 C C . PRO A 1 324 ? -3.094 -2.016 -3.873 1.00 80.56 324 PRO A C 1
ATOM 2599 O O . PRO A 1 324 ? -3.118 -0.846 -3.493 1.00 80.56 324 PRO A O 1
ATOM 2602 N N . GLY A 1 325 ? -1.949 -2.647 -4.141 1.00 74.56 325 GLY A N 1
ATOM 2603 C CA . GLY A 1 325 ? -0.642 -2.014 -3.963 1.00 74.56 325 GLY A CA 1
ATOM 2604 C C . GLY A 1 325 ? 0.520 -3.000 -3.886 1.00 74.56 325 GLY A C 1
ATOM 2605 O O . GLY A 1 325 ? 0.331 -4.208 -3.747 1.00 74.56 325 GLY A O 1
ATOM 2606 N N . ILE A 1 326 ? 1.749 -2.478 -3.951 1.00 67.25 326 ILE A N 1
ATOM 2607 C CA . ILE A 1 326 ? 2.987 -3.278 -3.882 1.00 67.25 326 ILE A CA 1
ATOM 2608 C C . ILE A 1 326 ? 3.129 -3.982 -2.524 1.00 67.25 326 ILE A C 1
ATOM 2610 O O . ILE A 1 326 ? 3.535 -5.138 -2.471 1.00 67.25 326 ILE A O 1
ATOM 2614 N N . LEU A 1 327 ? 2.749 -3.310 -1.432 1.00 66.44 327 LEU A N 1
ATOM 2615 C CA . LEU A 1 327 ? 2.800 -3.864 -0.072 1.00 66.44 327 LEU A CA 1
ATOM 2616 C C . LEU A 1 327 ? 1.508 -4.590 0.332 1.00 66.44 327 LEU A C 1
ATOM 2618 O O . LEU A 1 327 ? 1.412 -5.135 1.431 1.00 66.44 327 LEU A O 1
ATOM 2622 N N . SER A 1 328 ? 0.517 -4.639 -0.554 1.00 62.12 328 SER A N 1
ATOM 2623 C CA . SER A 1 328 ? -0.818 -5.152 -0.259 1.00 62.12 328 SER A CA 1
ATOM 2624 C C . SER A 1 328 ? -0.907 -6.669 -0.404 1.00 62.12 328 SER A C 1
ATOM 2626 O O . SER A 1 328 ? -1.914 -7.159 -0.884 1.00 62.12 328 SER A O 1
ATOM 2628 N N . GLY A 1 329 ? 0.119 -7.446 -0.036 1.00 64.19 329 GLY A N 1
ATOM 2629 C CA . GLY A 1 329 ? 0.279 -8.861 -0.432 1.00 64.19 329 GLY A CA 1
ATOM 2630 C C . GLY A 1 329 ? -0.949 -9.781 -0.258 1.00 64.19 329 GLY A C 1
ATOM 2631 O O . GLY A 1 329 ? -1.135 -10.731 -1.022 1.00 64.19 329 GLY A O 1
ATOM 2632 N N . GLN A 1 330 ? -1.839 -9.487 0.695 1.00 73.12 330 GLN A N 1
ATOM 2633 C CA . GLN A 1 330 ? -3.103 -10.213 0.860 1.00 73.12 330 GLN A CA 1
ATOM 2634 C C . GLN A 1 330 ? -4.180 -9.869 -0.191 1.00 73.12 330 GLN A C 1
ATOM 2636 O O . GLN A 1 330 ? -5.042 -10.710 -0.442 1.00 73.12 330 GLN A O 1
ATOM 2641 N N . PHE A 1 331 ? -4.131 -8.693 -0.826 1.00 84.62 331 PHE A N 1
ATOM 2642 C CA . PHE A 1 331 ? -5.052 -8.243 -1.876 1.00 84.62 331 PHE A CA 1
ATOM 2643 C C . PHE A 1 331 ? -5.082 -9.229 -3.042 1.00 84.62 331 PHE A C 1
ATOM 2645 O O . PHE A 1 331 ? -6.096 -9.883 -3.246 1.00 84.62 331 PHE A O 1
ATOM 2652 N N . TYR A 1 332 ? -3.961 -9.421 -3.748 1.00 86.94 332 TYR A N 1
ATOM 2653 C CA . TYR A 1 332 ? -3.911 -10.300 -4.926 1.00 86.94 332 TYR A CA 1
ATOM 2654 C C . TYR A 1 332 ? -4.199 -11.762 -4.576 1.00 86.94 332 TYR A C 1
ATOM 2656 O O . TYR A 1 332 ? -4.767 -12.504 -5.371 1.00 86.94 332 TYR A O 1
ATOM 2664 N N . SER A 1 333 ? -3.839 -12.189 -3.365 1.00 84.81 333 SER A N 1
ATOM 2665 C CA . SER A 1 333 ? -4.178 -13.527 -2.878 1.00 84.81 333 SER A CA 1
ATOM 2666 C C . SER A 1 333 ? -5.686 -13.696 -2.683 1.00 84.81 333 SER A C 1
ATOM 2668 O O . SER A 1 333 ? -6.236 -14.725 -3.066 1.00 84.81 333 SER A O 1
ATOM 2670 N N . SER A 1 334 ? -6.356 -12.692 -2.113 1.00 86.50 334 SER A N 1
ATOM 2671 C CA . SER A 1 334 ? -7.809 -12.692 -1.905 1.00 86.50 334 SER A CA 1
ATOM 2672 C C . SER A 1 334 ? -8.558 -12.536 -3.224 1.00 86.50 334 SER A C 1
ATOM 2674 O O . SER A 1 334 ? -9.477 -13.301 -3.489 1.00 86.50 334 SER A O 1
ATOM 2676 N N . LEU A 1 335 ? -8.082 -11.644 -4.093 1.00 88.75 335 LEU A N 1
ATOM 2677 C CA . LEU A 1 335 ? -8.572 -11.455 -5.452 1.00 88.75 335 LEU A CA 1
ATOM 2678 C C . LEU A 1 335 ? -8.565 -12.773 -6.233 1.00 88.75 335 LEU A C 1
ATOM 2680 O O . LEU A 1 335 ? -9.573 -13.145 -6.816 1.00 88.75 335 LEU A O 1
ATOM 2684 N N . LYS A 1 336 ? -7.458 -13.527 -6.202 1.00 89.62 336 LYS A N 1
ATOM 2685 C CA . LYS A 1 336 ? -7.385 -14.831 -6.878 1.00 89.62 336 LYS A CA 1
ATOM 2686 C C . LYS A 1 336 ? -8.376 -15.850 -6.317 1.00 89.62 336 LYS A C 1
ATOM 2688 O O . LYS A 1 336 ? -8.914 -16.632 -7.090 1.00 89.62 336 LYS A O 1
ATOM 2693 N N . ARG A 1 337 ? -8.611 -15.866 -5.000 1.00 88.50 337 ARG A N 1
ATOM 2694 C CA . ARG A 1 337 ? -9.607 -16.768 -4.392 1.00 88.50 337 ARG A CA 1
ATOM 2695 C C . ARG A 1 337 ? -11.026 -16.400 -4.808 1.00 88.50 337 ARG A C 1
ATOM 2697 O O . ARG A 1 337 ? -11.807 -17.303 -5.063 1.00 88.50 337 ARG A O 1
ATOM 2704 N N . HIS A 1 338 ? -11.323 -15.105 -4.887 1.00 89.06 338 HIS A N 1
ATOM 2705 C CA . HIS A 1 338 ? -12.623 -14.606 -5.328 1.00 89.06 338 HIS A CA 1
ATOM 2706 C C . HIS A 1 338 ? -12.855 -14.897 -6.808 1.00 89.06 338 HIS A C 1
ATOM 2708 O O . HIS A 1 338 ? -13.829 -15.534 -7.163 1.00 89.06 338 HIS A O 1
ATOM 2714 N N . CYS A 1 339 ? -11.913 -14.527 -7.676 1.00 89.94 339 CYS A N 1
ATOM 2715 C CA . CYS A 1 339 ? -12.063 -14.708 -9.120 1.00 89.94 339 CYS A CA 1
ATOM 2716 C C . CYS A 1 339 ? -12.062 -16.179 -9.574 1.00 89.94 339 CYS A C 1
ATOM 2718 O O . CYS A 1 339 ? -12.504 -16.471 -10.688 1.00 89.94 339 CYS A O 1
ATOM 2720 N N . PHE A 1 340 ? -11.518 -17.091 -8.757 1.00 91.94 340 PHE A N 1
ATOM 2721 C CA . PHE A 1 340 ? -11.315 -18.505 -9.087 1.00 91.94 340 PHE A CA 1
ATOM 2722 C C . PHE A 1 340 ? -11.592 -19.431 -7.883 1.00 91.94 340 PHE A C 1
ATOM 2724 O O . PHE A 1 340 ? -10.679 -20.127 -7.424 1.00 91.94 340 PHE A O 1
ATOM 2731 N N . PRO A 1 341 ? -12.834 -19.494 -7.372 1.00 89.25 341 PRO A N 1
ATOM 2732 C CA . PRO A 1 341 ? -13.154 -20.226 -6.142 1.00 89.25 341 PRO A CA 1
ATOM 2733 C C . PRO A 1 341 ? -12.956 -21.742 -6.277 1.00 89.25 341 PRO A C 1
ATOM 2735 O O . PRO A 1 341 ? -12.644 -22.424 -5.303 1.00 89.25 341 PRO A O 1
ATOM 2738 N N . ASN A 1 342 ? -13.080 -22.270 -7.498 1.00 89.00 342 ASN A N 1
ATOM 2739 C CA . ASN A 1 342 ? -12.919 -23.695 -7.801 1.00 89.00 342 ASN A CA 1
ATOM 2740 C C . ASN A 1 342 ? -11.459 -24.108 -8.058 1.00 89.00 342 ASN A C 1
ATOM 2742 O O . ASN A 1 342 ? -11.175 -25.285 -8.281 1.00 89.00 342 ASN A O 1
ATOM 2746 N N . CYS A 1 343 ? -10.527 -23.153 -8.082 1.00 87.62 343 CYS A N 1
ATOM 2747 C CA . CYS A 1 343 ? -9.120 -23.424 -8.346 1.00 87.62 343 CYS A CA 1
ATOM 2748 C C . CYS A 1 343 ? -8.356 -23.680 -7.043 1.00 87.62 343 CYS A C 1
ATOM 2750 O O . CYS A 1 343 ? -8.570 -23.024 -6.025 1.00 87.62 343 CYS A O 1
ATOM 2752 N N . LEU A 1 344 ? -7.393 -24.604 -7.087 1.00 85.94 344 LEU A N 1
ATOM 2753 C CA . LEU A 1 344 ? -6.524 -24.872 -5.941 1.00 85.94 344 LEU A CA 1
ATOM 2754 C C . LEU A 1 344 ? -5.711 -23.614 -5.574 1.00 85.94 344 LEU A C 1
ATOM 2756 O O . LEU A 1 344 ? -5.199 -22.939 -6.477 1.00 85.94 344 LEU A O 1
ATOM 2760 N N . PRO A 1 345 ? -5.526 -23.294 -4.280 1.00 82.81 345 PRO A N 1
ATOM 2761 C CA . PRO A 1 345 ? -4.685 -22.176 -3.870 1.00 82.81 345 PRO A CA 1
ATOM 2762 C C . PRO A 1 345 ? -3.282 -22.269 -4.484 1.00 82.81 345 PRO A C 1
ATOM 2764 O O . PRO A 1 345 ? -2.617 -23.294 -4.384 1.00 82.81 345 PRO A O 1
ATOM 2767 N N . GLY A 1 346 ? -2.839 -21.193 -5.137 1.00 82.38 346 GLY A N 1
ATOM 2768 C CA . GLY A 1 346 ? -1.530 -21.141 -5.801 1.00 82.38 346 GLY A CA 1
ATOM 2769 C C . GLY A 1 346 ? -1.488 -21.715 -7.222 1.00 82.38 346 GLY A C 1
ATOM 2770 O O . GLY A 1 346 ? -0.484 -21.529 -7.895 1.00 82.38 346 GLY A O 1
ATOM 2771 N N . SER A 1 347 ? -2.569 -22.329 -7.719 1.00 87.62 347 SER A N 1
ATOM 2772 C CA . SER A 1 347 ? -2.642 -22.818 -9.111 1.00 87.62 347 SER A CA 1
ATOM 2773 C C . SER A 1 347 ? -2.830 -21.712 -10.155 1.00 87.62 347 SER A C 1
ATOM 2775 O O . SER A 1 347 ? -2.665 -21.964 -11.346 1.00 87.62 347 SER A O 1
ATOM 2777 N N . VAL A 1 348 ? -3.174 -20.499 -9.706 1.00 91.25 348 VAL A N 1
ATOM 2778 C CA . VAL A 1 348 ? -3.395 -19.321 -10.548 1.00 91.25 348 VAL A CA 1
ATOM 2779 C C . VAL A 1 348 ? -2.301 -18.283 -10.296 1.00 91.25 348 VAL A C 1
ATOM 2781 O O . VAL A 1 348 ? -2.082 -17.831 -9.160 1.00 91.25 348 VAL A O 1
ATOM 2784 N N . ASN A 1 349 ? -1.656 -17.871 -11.381 1.00 91.06 349 ASN A N 1
ATOM 2785 C CA . ASN A 1 349 ? -0.689 -16.784 -11.437 1.00 91.06 349 ASN A CA 1
ATOM 2786 C C . ASN A 1 349 ? -1.382 -15.490 -11.871 1.00 91.06 349 ASN A C 1
ATOM 2788 O O . ASN A 1 349 ? -2.356 -15.518 -12.620 1.00 91.06 349 ASN A O 1
ATOM 2792 N N . CYS A 1 350 ? -0.883 -14.359 -11.377 1.00 91.62 350 CYS A N 1
ATOM 2793 C CA . CYS A 1 350 ? -1.425 -13.030 -11.641 1.00 91.62 350 CYS A CA 1
ATOM 2794 C C . CYS A 1 350 ? -0.291 -12.133 -12.124 1.00 91.62 350 CYS A C 1
ATOM 2796 O O . CYS A 1 350 ? 0.772 -12.096 -11.500 1.00 91.62 350 CYS A O 1
ATOM 2798 N N . TYR A 1 351 ? -0.548 -11.398 -13.196 1.00 91.88 351 TYR A N 1
ATOM 2799 C CA . TYR A 1 351 ? 0.406 -10.479 -13.798 1.00 91.88 351 TYR A CA 1
ATOM 2800 C C . TYR A 1 351 ? -0.254 -9.140 -14.054 1.00 91.88 351 TYR A C 1
ATOM 2802 O O . TYR A 1 351 ? -1.453 -9.074 -14.337 1.00 91.88 351 TYR A O 1
ATOM 2810 N N . GLU A 1 352 ? 0.547 -8.087 -13.984 1.00 92.88 352 GLU A N 1
ATOM 2811 C CA . GLU A 1 352 ? 0.119 -6.732 -14.291 1.00 92.88 352 GLU A CA 1
ATOM 2812 C C . GLU A 1 352 ? 1.083 -6.068 -15.264 1.00 92.88 352 GLU A C 1
ATOM 2814 O O . GLU A 1 352 ? 2.296 -6.281 -15.217 1.00 92.88 352 GLU A O 1
ATOM 2819 N N . LEU A 1 353 ? 0.527 -5.232 -16.134 1.00 93.88 353 LEU A N 1
ATOM 2820 C CA . LEU A 1 353 ? 1.275 -4.388 -17.044 1.00 93.88 353 LEU A CA 1
ATOM 2821 C C . LEU A 1 353 ? 0.650 -2.998 -17.081 1.00 93.88 353 LEU A C 1
ATOM 2823 O O . LEU A 1 353 ? -0.518 -2.821 -17.429 1.00 93.88 353 LEU A O 1
ATOM 2827 N N . ILE A 1 354 ? 1.473 -2.020 -16.744 1.00 94.25 354 ILE A N 1
ATOM 2828 C CA . ILE A 1 354 ? 1.195 -0.592 -16.816 1.00 94.25 354 ILE A CA 1
ATOM 2829 C C . ILE A 1 354 ? 1.964 -0.078 -18.026 1.00 94.25 354 ILE A C 1
ATOM 2831 O O . ILE A 1 354 ? 3.161 -0.337 -18.123 1.00 94.25 354 ILE A O 1
ATOM 2835 N N . MET A 1 355 ? 1.320 0.635 -18.945 1.00 94.62 355 MET A N 1
ATOM 2836 C CA . MET A 1 355 ? 2.006 1.270 -20.071 1.00 94.62 355 MET A CA 1
ATOM 2837 C C . MET A 1 355 ? 1.537 2.701 -20.289 1.00 94.62 355 MET A C 1
ATOM 2839 O O . MET A 1 355 ? 0.346 3.010 -20.215 1.00 94.62 355 MET A O 1
ATOM 2843 N N . MET A 1 356 ? 2.496 3.550 -20.625 1.00 94.38 356 MET A N 1
ATOM 2844 C CA . MET A 1 356 ? 2.300 4.942 -20.984 1.00 94.38 356 MET A CA 1
ATOM 2845 C C . MET A 1 356 ? 2.766 5.131 -22.421 1.00 94.38 356 MET A C 1
ATOM 2847 O O . MET A 1 356 ? 3.939 4.917 -22.725 1.00 94.38 356 MET A O 1
ATOM 2851 N N . HIS A 1 357 ? 1.859 5.548 -23.294 1.00 94.50 357 HIS A N 1
ATOM 2852 C CA . HIS A 1 357 ? 2.134 5.884 -24.688 1.00 94.50 357 HIS A CA 1
ATOM 2853 C C . HIS A 1 357 ? 1.902 7.372 -24.935 1.00 94.50 357 HIS A C 1
ATOM 2855 O O . HIS A 1 357 ? 1.227 8.047 -24.160 1.00 94.50 357 HIS A O 1
ATOM 2861 N N . VAL A 1 358 ? 2.414 7.887 -26.048 1.00 93.00 358 VAL A N 1
ATOM 2862 C CA . VAL A 1 358 ? 2.021 9.206 -26.558 1.00 93.00 358 VAL A CA 1
ATOM 2863 C C . VAL A 1 358 ? 0.544 9.163 -26.974 1.00 93.00 358 VAL A C 1
ATOM 2865 O O . VAL A 1 358 ? 0.072 8.188 -27.557 1.00 93.00 358 VAL A O 1
ATOM 2868 N N . GLY A 1 359 ? -0.206 10.230 -26.704 1.00 88.94 359 GLY A N 1
ATOM 2869 C CA . GLY A 1 359 ? -1.666 10.309 -26.834 1.00 88.94 359 GLY A CA 1
ATOM 2870 C C . GLY A 1 359 ? -2.220 10.112 -28.249 1.00 88.94 359 GLY A C 1
ATOM 2871 O O . GLY A 1 359 ? -3.428 9.949 -28.415 1.00 88.94 359 GLY A O 1
ATOM 2872 N N . LEU A 1 360 ? -1.356 10.125 -29.267 1.00 88.50 360 LEU A N 1
ATOM 2873 C CA . LEU A 1 360 ? -1.701 9.875 -30.669 1.00 88.50 360 LEU A CA 1
ATOM 2874 C C . LEU A 1 360 ? -1.717 8.381 -31.032 1.00 88.50 360 LEU A C 1
ATOM 2876 O O . LEU A 1 360 ? -2.222 8.021 -32.094 1.00 88.50 360 LEU A O 1
ATOM 2880 N N . VAL A 1 361 ? -1.174 7.510 -30.176 1.00 89.62 361 VAL A N 1
ATOM 2881 C CA . VAL A 1 361 ? -1.129 6.067 -30.433 1.00 89.62 361 VAL A CA 1
ATOM 2882 C C . VAL A 1 361 ? -2.542 5.478 -30.369 1.00 89.62 361 VAL A C 1
ATOM 2884 O O . VAL A 1 361 ? -3.288 5.691 -29.411 1.00 89.62 361 VAL A O 1
ATOM 2887 N N . ASN A 1 362 ? -2.913 4.721 -31.405 1.00 88.88 362 ASN A N 1
ATOM 2888 C CA . ASN A 1 362 ? -4.200 4.031 -31.465 1.00 88.88 362 ASN A CA 1
ATOM 2889 C C . ASN A 1 362 ? -4.230 2.861 -30.467 1.00 88.88 362 ASN A C 1
ATOM 2891 O O . ASN A 1 362 ? -3.269 2.101 -30.354 1.00 88.88 362 ASN A O 1
ATOM 2895 N N . VAL A 1 363 ? -5.370 2.684 -29.796 1.00 86.81 363 VAL A N 1
ATOM 2896 C CA . VAL A 1 363 ? -5.638 1.606 -28.833 1.00 86.81 363 VAL A CA 1
ATOM 2897 C C . VAL A 1 363 ? -5.294 0.220 -29.389 1.00 86.81 363 VAL A C 1
ATOM 2899 O O . VAL A 1 363 ? -4.763 -0.605 -28.654 1.00 86.81 363 VAL A O 1
ATOM 2902 N N . GLN A 1 364 ? -5.514 -0.041 -30.682 1.00 88.94 364 GLN A N 1
ATOM 2903 C CA . GLN A 1 364 ? -5.147 -1.326 -31.296 1.00 88.94 364 GLN A CA 1
ATOM 2904 C C . GLN A 1 364 ? -3.645 -1.630 -31.165 1.00 88.94 364 GLN A C 1
ATOM 2906 O O . GLN A 1 364 ? -3.285 -2.733 -30.758 1.00 88.94 364 GLN A O 1
ATOM 2911 N N . TYR A 1 365 ? -2.776 -0.639 -31.405 1.00 91.00 365 TYR A N 1
ATOM 2912 C CA . TYR A 1 365 ? -1.331 -0.797 -31.213 1.00 91.00 365 TYR A CA 1
ATOM 2913 C C . TYR A 1 365 ? -0.974 -1.009 -29.742 1.00 91.00 365 TYR A C 1
ATOM 2915 O O . TYR A 1 365 ? -0.094 -1.808 -29.442 1.00 91.00 365 TYR A O 1
ATOM 2923 N N . ILE A 1 366 ? -1.686 -0.366 -28.811 1.00 91.50 366 ILE A N 1
ATOM 2924 C CA . ILE A 1 366 ? -1.479 -0.567 -27.368 1.00 91.50 366 ILE A CA 1
ATOM 2925 C C . ILE A 1 366 ? -1.713 -2.038 -26.991 1.00 91.50 366 ILE A C 1
ATOM 2927 O O . ILE A 1 366 ? -0.889 -2.633 -26.297 1.00 91.50 366 ILE A O 1
ATOM 2931 N N . PHE A 1 367 ? -2.785 -2.662 -27.489 1.00 90.62 367 PHE A N 1
ATOM 2932 C CA . PHE A 1 367 ? -3.047 -4.086 -27.248 1.00 90.62 367 PHE A CA 1
ATOM 2933 C C . PHE A 1 367 ? -1.978 -4.999 -27.866 1.00 90.62 367 PHE A C 1
ATOM 2935 O O . PHE A 1 367 ? -1.551 -5.958 -27.218 1.00 90.62 367 PHE A O 1
ATOM 2942 N N . THR A 1 368 ? -1.499 -4.689 -29.073 1.00 91.56 368 THR A N 1
ATOM 2943 C CA . THR A 1 368 ? -0.390 -5.426 -29.700 1.00 91.56 368 THR A CA 1
ATOM 2944 C C . THR A 1 368 ? 0.901 -5.292 -28.888 1.00 91.56 368 THR A C 1
ATOM 2946 O O . THR A 1 368 ? 1.550 -6.296 -28.591 1.00 91.56 368 THR A O 1
ATOM 2949 N N . HIS A 1 369 ? 1.242 -4.077 -28.446 1.00 93.50 369 HIS A N 1
ATOM 2950 C CA . HIS A 1 369 ? 2.424 -3.818 -27.618 1.00 93.50 369 HIS A CA 1
ATOM 2951 C C . HIS A 1 369 ? 2.349 -4.594 -26.300 1.00 93.50 369 HIS A C 1
ATOM 2953 O O . HIS A 1 369 ? 3.331 -5.215 -25.898 1.00 93.50 369 HIS A O 1
ATOM 2959 N N . ARG A 1 370 ? 1.169 -4.638 -25.665 1.00 92.62 370 ARG A N 1
ATOM 2960 C CA . ARG A 1 370 ? 0.922 -5.443 -24.460 1.00 92.62 370 ARG A CA 1
ATOM 2961 C C . ARG A 1 370 ? 1.250 -6.921 -24.681 1.00 92.62 370 ARG A C 1
ATOM 2963 O O . ARG A 1 370 ? 1.939 -7.510 -23.854 1.00 92.62 370 ARG A O 1
ATOM 2970 N N . GLN A 1 371 ? 0.758 -7.525 -25.765 1.00 89.06 371 GLN A N 1
ATOM 2971 C CA . GLN A 1 371 ? 1.004 -8.944 -26.060 1.00 89.06 371 GLN A CA 1
ATOM 2972 C C . GLN A 1 371 ? 2.495 -9.229 -26.279 1.00 89.06 371 GLN A C 1
ATOM 2974 O O . GLN A 1 371 ? 3.033 -10.187 -25.727 1.00 89.06 371 GLN A O 1
ATOM 2979 N N . MET A 1 372 ? 3.167 -8.372 -27.046 1.00 91.25 372 MET A N 1
ATOM 2980 C CA . MET A 1 372 ? 4.595 -8.497 -27.337 1.00 91.25 372 MET A CA 1
ATOM 2981 C C . MET A 1 372 ? 5.465 -8.328 -26.081 1.00 91.25 372 MET A C 1
ATOM 2983 O O . MET A 1 372 ? 6.339 -9.159 -25.845 1.00 91.25 372 MET A O 1
ATOM 2987 N N . LEU A 1 373 ? 5.197 -7.319 -25.240 1.00 90.81 373 LEU A N 1
ATOM 2988 C CA . LEU A 1 373 ? 5.918 -7.117 -23.975 1.00 90.81 373 LEU A CA 1
ATOM 2989 C C . LEU A 1 373 ? 5.701 -8.281 -23.006 1.00 90.81 373 LEU A C 1
ATOM 2991 O O . LEU A 1 373 ? 6.661 -8.790 -22.433 1.00 90.81 373 LEU A O 1
ATOM 2995 N N . ALA A 1 374 ? 4.454 -8.734 -22.838 1.00 86.56 374 ALA A N 1
ATOM 2996 C CA . ALA A 1 374 ? 4.148 -9.862 -21.961 1.00 86.56 374 ALA A CA 1
ATOM 2997 C C . ALA A 1 374 ? 4.901 -11.131 -22.392 1.00 86.56 374 ALA A C 1
ATOM 2999 O O . ALA A 1 374 ? 5.475 -11.819 -21.549 1.00 86.56 374 ALA A O 1
ATOM 3000 N N . LYS A 1 375 ? 4.959 -11.401 -23.703 1.00 84.62 375 LYS A N 1
ATOM 3001 C CA . LYS A 1 375 ? 5.734 -12.512 -24.265 1.00 84.62 375 LYS A CA 1
ATOM 3002 C C . LYS A 1 375 ? 7.231 -12.362 -23.978 1.00 84.62 375 LYS A C 1
ATOM 3004 O O . LYS A 1 375 ? 7.848 -13.304 -23.493 1.00 84.62 375 LYS A O 1
ATOM 3009 N N . GLN A 1 376 ? 7.794 -11.178 -24.216 1.00 86.25 376 GLN A N 1
ATOM 3010 C CA . GLN A 1 376 ? 9.215 -10.907 -23.990 1.00 86.25 376 GLN A CA 1
ATOM 3011 C C . GLN A 1 376 ? 9.624 -11.115 -22.521 1.00 86.25 376 GLN A C 1
ATOM 3013 O O . GLN A 1 376 ? 10.658 -11.725 -22.253 1.00 86.25 376 GLN A O 1
ATOM 3018 N N . PHE A 1 377 ? 8.818 -10.650 -21.558 1.00 84.81 377 PHE A N 1
ATOM 3019 C CA . PHE A 1 377 ? 9.114 -10.846 -20.131 1.00 84.81 377 PHE A CA 1
ATOM 3020 C C . PHE A 1 377 ? 8.930 -12.284 -19.671 1.00 84.81 377 PHE A C 1
ATOM 3022 O O . PHE A 1 377 ? 9.687 -12.756 -18.824 1.00 84.81 377 PHE A O 1
ATOM 3029 N N . PHE A 1 378 ? 7.961 -12.994 -20.240 1.00 75.44 378 PHE A N 1
ATOM 3030 C CA . PHE A 1 378 ? 7.794 -14.413 -19.976 1.00 75.44 378 PHE A CA 1
ATOM 3031 C C . PHE A 1 378 ? 9.002 -15.220 -20.469 1.00 75.44 378 PHE A C 1
ATOM 3033 O O . PHE A 1 378 ? 9.600 -15.960 -19.693 1.00 75.44 378 PHE A O 1
ATOM 3040 N N . GLU A 1 379 ? 9.437 -15.010 -21.711 1.00 76.62 379 GLU A N 1
ATOM 3041 C CA . GLU A 1 379 ? 10.622 -15.680 -22.264 1.00 76.62 379 GLU A CA 1
ATOM 3042 C C . GLU A 1 379 ? 11.887 -15.362 -21.451 1.00 76.62 379 GLU A C 1
ATOM 3044 O O . GLU A 1 379 ? 12.683 -16.254 -21.156 1.00 76.62 379 GLU A O 1
ATOM 3049 N N . ALA A 1 380 ? 12.041 -14.109 -21.010 1.00 71.56 380 ALA A N 1
ATOM 3050 C CA . ALA A 1 380 ? 13.147 -13.695 -20.149 1.00 71.56 380 ALA A CA 1
ATOM 3051 C C . ALA A 1 380 ? 13.102 -14.324 -18.744 1.00 71.56 380 ALA A C 1
ATOM 3053 O O . ALA A 1 380 ? 14.147 -14.478 -18.111 1.00 71.56 380 ALA A O 1
ATOM 3054 N N . SER A 1 381 ? 11.918 -14.702 -18.252 1.00 65.94 381 SER A N 1
ATOM 3055 C CA . SER A 1 381 ? 11.763 -15.367 -16.952 1.00 65.94 381 SER A CA 1
ATOM 3056 C C . SER A 1 381 ? 12.226 -16.831 -16.954 1.00 65.94 381 SER A C 1
ATOM 3058 O O . SER A 1 381 ? 12.394 -17.414 -15.885 1.00 65.94 381 SER A O 1
ATOM 3060 N N . GLY A 1 382 ? 12.481 -17.413 -18.134 1.00 57.75 382 GLY A N 1
ATOM 3061 C CA . GLY A 1 382 ? 12.925 -18.802 -18.292 1.00 57.75 382 GLY A CA 1
ATOM 3062 C C . GLY A 1 382 ? 11.801 -19.843 -18.222 1.00 57.75 382 GLY A C 1
ATOM 3063 O O . GLY A 1 382 ? 12.075 -21.039 -18.346 1.00 57.75 382 GLY A O 1
ATOM 3064 N N . ASP A 1 383 ? 10.546 -19.414 -18.063 1.00 57.16 383 ASP A N 1
ATOM 3065 C CA . ASP A 1 383 ? 9.377 -20.290 -18.123 1.00 57.16 383 ASP A CA 1
ATOM 3066 C C . ASP A 1 383 ? 9.129 -20.695 -19.598 1.00 57.16 383 ASP A C 1
ATOM 3068 O O . ASP A 1 383 ? 8.945 -19.865 -20.483 1.00 57.16 383 ASP A O 1
ATOM 3072 N N . THR A 1 384 ? 9.194 -21.994 -19.907 1.00 46.56 384 THR A N 1
ATOM 3073 C CA . THR A 1 384 ? 9.312 -22.526 -21.289 1.00 46.56 384 THR A CA 1
ATOM 3074 C C . THR A 1 384 ? 7.981 -22.886 -21.957 1.00 46.56 384 THR A C 1
ATOM 3076 O O . THR A 1 384 ? 7.970 -23.521 -23.012 1.00 46.56 384 THR A O 1
ATOM 3079 N N . GLN A 1 385 ? 6.841 -22.517 -21.372 1.00 51.03 385 GLN A N 1
ATOM 3080 C CA . GLN A 1 385 ? 5.533 -22.973 -21.846 1.00 51.03 385 GLN A CA 1
ATOM 3081 C C . GLN A 1 385 ? 4.525 -21.826 -21.910 1.00 51.03 385 GLN A C 1
ATOM 3083 O O . GLN A 1 385 ? 3.915 -21.464 -20.913 1.00 51.03 385 GLN A O 1
ATOM 3088 N N . MET A 1 386 ? 4.308 -21.279 -23.108 1.00 47.72 386 MET A N 1
ATOM 3089 C CA . MET A 1 386 ? 3.041 -20.624 -23.422 1.00 47.72 386 MET A CA 1
ATOM 3090 C C . MET A 1 386 ? 2.647 -20.915 -24.870 1.00 47.72 386 MET A C 1
ATOM 3092 O O . MET A 1 386 ? 3.307 -20.478 -25.811 1.00 47.72 386 MET A O 1
ATOM 3096 N N . ASN A 1 387 ? 1.530 -21.620 -25.050 1.00 39.97 387 ASN A N 1
ATOM 3097 C CA . ASN A 1 387 ? 0.752 -21.517 -26.279 1.00 39.97 387 ASN A CA 1
ATOM 3098 C C . ASN A 1 387 ? -0.089 -20.244 -26.150 1.00 39.97 387 ASN A C 1
ATOM 3100 O O . ASN A 1 387 ? -1.100 -20.224 -25.449 1.00 39.97 387 ASN A O 1
ATOM 3104 N N . LEU A 1 388 ? 0.369 -19.157 -26.771 1.00 42.06 388 LEU A N 1
ATOM 3105 C CA . LEU A 1 388 ? -0.380 -17.906 -26.841 1.00 42.06 388 LEU A CA 1
ATOM 3106 C C . LEU A 1 388 ? -1.623 -18.105 -27.715 1.00 42.06 388 LEU A C 1
ATOM 3108 O O . LEU A 1 388 ? -1.556 -18.031 -28.938 1.00 42.06 388 LEU A O 1
ATOM 3112 N N . VAL A 1 389 ? -2.764 -18.317 -27.067 1.00 34.66 389 VAL A N 1
ATOM 3113 C CA . VAL A 1 389 ? -4.071 -17.915 -27.591 1.00 34.66 389 VAL A CA 1
ATOM 3114 C C . VAL A 1 389 ? -4.623 -16.913 -26.578 1.00 34.66 389 VAL A C 1
ATOM 3116 O O . VAL A 1 389 ? -5.194 -17.307 -25.563 1.00 34.66 389 VAL A O 1
ATOM 3119 N N . LEU A 1 390 ? -4.337 -15.625 -26.802 1.00 39.34 390 LEU A N 1
ATOM 3120 C CA . LEU A 1 390 ? -4.900 -14.487 -26.064 1.00 39.34 390 LEU A CA 1
ATOM 3121 C C . LEU A 1 390 ? -5.845 -13.705 -26.965 1.00 39.34 390 LEU A C 1
ATOM 3123 O O . LEU A 1 390 ? -5.382 -13.311 -28.060 1.00 39.34 390 LEU A O 1
#

Organism: Magallana gigas (NCBI:txid29159)